Protein AF-A0A9D5V0M0-F1 (afdb_monomer_lite)

Foldseek 3Di:
DDPVVVVVVVVVVVVVCVVCLCVQLVVLLVQLVDLVSLVVLLVVLPPPALLVLLLVLLVVVLVVLCQQQNNDQFFDVSNLLSLLLVLLQVLVVQLLVQLLVPACCDDAPDRQDHNDDNVVSVVLVVLLVVLLVVLLVVLVVLVVDPLVVVVVVVCVVPVDDDDPVVSVVVSVVVVCVVSCCSLVVSQVVSQCVCCVPPPDGHPPSSLNSLSSNLNSRDPSPSNCVSNVVSVCVLVVVLVVCVVVVRDDLVSLSCCLSSPVLSSLLSVLLSNLSSVLSNLSVVLSVVSVVCVVVPPNVVNVVVLVVSLVVSVVSLVVSLLVSLLVSLVSQVVSQVVQVVVVHHRSHPSLVLLVCCLVCVSHNVVSSLVSSCSSCVSSLSSVLSSLLSCLLCVCVVVPLSVLLSVLSVVLSPDDDDPVSSVSSSSVSSSVSVSVVVSVVVSVVVVVVCVVCSSVVVSVSSVVSVVVVVVVVVVVVVVPDD

Sequence (478 aa):
MTIEQWVGVVSALIAFMAMWIPFFVNPVKEQMKGEADRKKYLAILSQPHLGDVYVAALSWCLRQSDRIFGSELFLSFKSFDRCLAFSFIYSFIFFYMGWLFGGSGQVGNVTLLNDVEPWKKLIFTVVLVGYAGFVWFVFKKLKDIDFAVFWEKIHNRTGWHFSKRIKELIETVVVVVVVGVVVGVGVVGVVVGVVVGVGGVVVGVGVVVGVGVGVVGVGVGGVVVGVGVGGVGVVGGVSVSVSRGHYTEYDLTILLFFFILPLTNALLDWLSWGCSRWLGRKIKGLYDAANRLQYHLLVFVKFIGHALGDLMIAVILLLSMAVVLVFTIECFNILANLQERPSILELKDTLGALKTAPFGEHVWVTLMLATTLVPTLIHFMMILFAIVIHFPDIFGFRGVAYDQLKEFHDASVNDQASQLLTWPAAYLSGVGLLSVICLIGVGWAIWWTAPTFIGHAFGVVWDAANWTMSWGQSFYRP

Structure (mmCIF, N/CA/C/O backbone):
data_AF-A0A9D5V0M0-F1
#
_entry.id   AF-A0A9D5V0M0-F1
#
loop_
_atom_site.group_PDB
_atom_site.id
_atom_site.type_symbol
_atom_site.label_atom_id
_atom_site.label_alt_id
_atom_site.label_comp_id
_atom_site.label_asym_id
_atom_site.label_entity_id
_atom_site.label_seq_id
_atom_site.pdbx_PDB_ins_code
_atom_site.Cartn_x
_atom_site.Cartn_y
_atom_site.Cartn_z
_atom_site.occupancy
_atom_site.B_iso_or_equiv
_atom_site.auth_seq_id
_atom_site.auth_comp_id
_atom_site.auth_asym_id
_atom_site.auth_atom_id
_atom_site.pdbx_PDB_model_num
ATOM 1 N N . MET A 1 1 ? -2.414 29.121 -7.060 1.00 55.44 1 MET A N 1
ATOM 2 C CA . MET A 1 1 ? -3.871 29.212 -6.836 1.00 55.44 1 MET A CA 1
ATOM 3 C C . MET A 1 1 ? -4.147 30.572 -6.196 1.00 55.44 1 MET A C 1
ATOM 5 O O . MET A 1 1 ? -3.416 30.917 -5.274 1.00 55.44 1 MET A O 1
ATOM 9 N N . THR A 1 2 ? -5.076 31.378 -6.718 1.00 81.44 2 THR A N 1
ATOM 10 C CA . THR A 1 2 ? -5.403 32.717 -6.176 1.00 81.44 2 THR A CA 1
ATOM 11 C C . THR A 1 2 ? -6.288 32.612 -4.923 1.00 81.44 2 THR A C 1
ATOM 13 O O . THR A 1 2 ? -6.838 31.548 -4.637 1.00 81.44 2 THR A O 1
ATOM 16 N N . ILE A 1 3 ? -6.437 33.700 -4.155 1.00 65.69 3 ILE A N 1
ATOM 17 C CA . ILE A 1 3 ? -7.323 33.738 -2.972 1.00 65.69 3 ILE A CA 1
ATOM 18 C C . ILE A 1 3 ? -8.781 33.448 -3.361 1.00 65.69 3 ILE A C 1
ATOM 20 O O . ILE A 1 3 ? -9.464 32.710 -2.657 1.00 65.69 3 ILE A O 1
ATOM 24 N N . GLU A 1 4 ? -9.255 33.954 -4.503 1.00 65.31 4 GLU A N 1
ATOM 25 C CA . GLU A 1 4 ? -10.627 33.698 -4.965 1.00 65.31 4 GLU A CA 1
ATOM 26 C C . GLU A 1 4 ? -10.847 32.217 -5.302 1.00 65.31 4 GLU A C 1
ATOM 28 O O . GLU A 1 4 ? -11.897 31.659 -4.988 1.00 65.31 4 GLU A O 1
ATOM 33 N N . GLN A 1 5 ? -9.835 31.554 -5.874 1.00 60.31 5 GLN A N 1
ATOM 34 C CA . GLN A 1 5 ? -9.869 30.110 -6.121 1.00 60.31 5 GLN A CA 1
ATOM 35 C C . GLN A 1 5 ? -9.948 29.320 -4.805 1.00 60.31 5 GLN A C 1
ATOM 37 O O . GLN A 1 5 ? -10.694 28.347 -4.727 1.00 60.31 5 GLN A O 1
ATOM 42 N N . TRP A 1 6 ? -9.252 29.762 -3.753 1.00 65.38 6 TRP A N 1
ATOM 43 C CA . TRP A 1 6 ? -9.365 29.165 -2.419 1.00 65.38 6 TRP A CA 1
ATOM 44 C C . TRP A 1 6 ? -10.755 29.334 -1.811 1.00 65.38 6 TRP A C 1
ATOM 46 O O . TRP A 1 6 ? -11.322 28.355 -1.327 1.00 65.38 6 TRP A O 1
ATOM 56 N N . VAL A 1 7 ? -11.326 30.541 -1.865 1.00 70.00 7 VAL A N 1
ATOM 57 C CA . VAL A 1 7 ? -12.692 30.794 -1.377 1.00 70.00 7 VAL A CA 1
ATOM 58 C C . VAL A 1 7 ? -13.693 29.917 -2.130 1.00 70.00 7 VAL A C 1
ATOM 60 O O . VAL A 1 7 ? -14.504 29.248 -1.497 1.00 70.00 7 VAL A O 1
ATOM 63 N N . GLY A 1 8 ? -13.580 29.825 -3.459 1.00 66.94 8 GLY A N 1
ATOM 64 C CA . GLY A 1 8 ? -14.424 28.953 -4.278 1.00 66.94 8 GLY A CA 1
ATOM 65 C C . GLY A 1 8 ? -14.329 27.473 -3.890 1.00 66.94 8 GLY A C 1
ATOM 66 O O . GLY A 1 8 ? -15.358 26.819 -3.722 1.00 66.94 8 GLY A O 1
ATOM 67 N N . VAL A 1 9 ? -13.115 26.947 -3.682 1.00 62.28 9 VAL A N 1
ATOM 68 C CA . VAL A 1 9 ? -12.896 25.551 -3.255 1.00 62.28 9 VAL A CA 1
ATOM 69 C C . VAL A 1 9 ? -13.459 25.300 -1.856 1.00 62.28 9 VAL A C 1
ATOM 71 O O . VAL A 1 9 ? -14.145 24.302 -1.648 1.00 62.28 9 VAL A O 1
ATOM 74 N N . VAL A 1 10 ? -13.224 26.202 -0.900 1.00 65.81 10 VAL A N 1
ATOM 75 C CA . VAL A 1 10 ? -13.734 26.064 0.473 1.00 65.81 10 VAL A CA 1
ATOM 76 C C . VAL A 1 10 ? -15.262 26.134 0.500 1.00 65.81 10 VAL A C 1
ATOM 78 O O . VAL A 1 10 ? -15.894 25.285 1.125 1.00 65.81 10 VAL A O 1
ATOM 81 N N . SER A 1 11 ? -15.878 27.080 -0.213 1.00 66.69 11 SER A N 1
ATOM 82 C CA . SER A 1 11 ? -17.338 27.176 -0.320 1.00 66.69 11 SER A CA 1
ATOM 83 C C . SER A 1 11 ? -17.949 25.942 -0.986 1.00 66.69 11 SER A C 1
ATOM 85 O O . SER A 1 11 ? -18.953 25.425 -0.496 1.00 66.69 11 SER A O 1
ATOM 87 N N . ALA A 1 12 ? -17.328 25.422 -2.051 1.00 68.56 12 ALA A N 1
ATOM 88 C CA . ALA A 1 12 ? -17.760 24.185 -2.697 1.00 68.56 12 ALA A CA 1
ATOM 89 C C . ALA A 1 12 ? -17.632 22.973 -1.761 1.00 68.56 12 ALA A C 1
ATOM 91 O O . ALA A 1 12 ? -18.544 22.154 -1.703 1.00 68.56 12 ALA A O 1
ATOM 92 N N . LEU A 1 13 ? -16.551 22.883 -0.979 1.00 68.06 13 LEU A N 1
ATOM 93 C CA . LEU A 1 13 ? -16.366 21.837 0.028 1.00 68.06 13 LEU A CA 1
ATOM 94 C C . LEU A 1 13 ? -17.402 21.931 1.151 1.00 68.06 13 LEU A C 1
ATOM 96 O O . LEU A 1 13 ? -17.942 20.905 1.543 1.00 68.06 13 LEU A O 1
ATOM 100 N N . ILE A 1 14 ? -17.722 23.129 1.647 1.00 72.62 14 ILE A N 1
ATOM 101 C CA . ILE A 1 14 ? -18.768 23.324 2.665 1.00 72.62 14 ILE A CA 1
ATOM 102 C C . ILE A 1 14 ? -20.138 22.920 2.111 1.00 72.62 14 ILE A C 1
ATOM 104 O O . ILE A 1 14 ? -20.865 22.182 2.772 1.00 72.62 14 ILE A O 1
ATOM 108 N N . ALA A 1 15 ? -20.482 23.355 0.895 1.00 73.38 15 ALA A N 1
ATOM 109 C CA . ALA A 1 15 ? -21.742 22.993 0.247 1.00 73.38 15 ALA A CA 1
ATOM 110 C C . ALA A 1 15 ? -21.837 21.480 -0.014 1.00 73.38 15 ALA A C 1
ATOM 112 O O . ALA A 1 15 ? -22.871 20.865 0.254 1.00 73.38 15 ALA A O 1
ATOM 113 N N . PHE A 1 16 ? -20.741 20.867 -0.470 1.00 72.62 16 PHE A N 1
ATOM 114 C CA . PHE A 1 16 ? -20.629 19.422 -0.633 1.00 72.62 16 PHE A CA 1
ATOM 115 C C . PHE A 1 16 ? -20.797 18.711 0.713 1.00 72.62 16 PHE A C 1
ATOM 117 O O . PHE A 1 16 ? -21.642 17.835 0.840 1.00 72.62 16 PHE A O 1
ATOM 124 N N . MET A 1 17 ? -20.086 19.130 1.761 1.00 69.81 17 MET A N 1
ATOM 125 C CA . MET A 1 17 ? -20.242 18.554 3.096 1.00 69.81 17 MET A CA 1
ATOM 126 C C . MET A 1 17 ? -21.686 18.666 3.595 1.00 69.81 17 MET A C 1
ATOM 128 O O . MET A 1 17 ? -22.249 17.659 4.011 1.00 69.81 17 MET A O 1
ATOM 132 N N . ALA A 1 18 ? -22.315 19.839 3.486 1.00 75.00 18 ALA A N 1
ATOM 133 C CA . ALA A 1 18 ? -23.693 20.065 3.920 1.00 75.00 18 ALA A CA 1
ATOM 134 C C . ALA A 1 18 ? -24.699 19.141 3.213 1.00 75.00 18 ALA A C 1
ATOM 136 O O . ALA A 1 18 ? -25.590 18.589 3.857 1.00 75.00 18 ALA A O 1
ATOM 137 N N . MET A 1 19 ? -24.521 18.918 1.908 1.00 76.25 19 MET A N 1
ATOM 138 C CA . MET A 1 19 ? -25.358 18.010 1.119 1.00 76.25 19 MET A CA 1
ATOM 139 C C . MET A 1 19 ? -25.190 16.542 1.534 1.00 76.25 19 MET A C 1
ATOM 141 O O . MET A 1 19 ? -26.144 15.768 1.474 1.00 76.25 19 MET A O 1
ATOM 145 N N . TRP A 1 20 ? -23.995 16.155 1.980 1.00 73.44 20 TRP A N 1
ATOM 146 C CA . TRP A 1 20 ? -23.677 14.777 2.352 1.00 73.44 20 TRP A CA 1
ATOM 147 C C . TRP A 1 20 ? -23.918 14.456 3.833 1.00 73.44 20 TRP A C 1
ATOM 149 O O . TRP A 1 20 ? -23.954 13.278 4.188 1.00 73.44 20 TRP A O 1
ATOM 159 N N . ILE A 1 21 ? -24.145 15.455 4.697 1.00 77.56 21 ILE A N 1
ATOM 160 C CA . ILE A 1 21 ? -24.458 15.241 6.123 1.00 77.56 21 ILE A CA 1
ATOM 161 C C . ILE A 1 21 ? -25.580 14.202 6.311 1.00 77.56 21 ILE A C 1
ATOM 163 O O . ILE A 1 21 ? -25.347 13.235 7.037 1.00 77.56 21 ILE A O 1
ATOM 167 N N . PRO A 1 22 ? -26.751 14.289 5.643 1.00 82.00 22 PRO A N 1
ATOM 168 C CA . PRO A 1 22 ? -27.802 13.282 5.803 1.00 82.00 22 PRO A CA 1
ATOM 169 C C . PRO A 1 22 ? -27.353 11.868 5.409 1.00 82.00 22 PRO A C 1
ATOM 171 O O . PRO A 1 22 ? -27.772 10.894 6.033 1.00 82.00 22 PRO A O 1
ATOM 174 N N . PHE A 1 23 ? -26.474 11.745 4.410 1.00 77.75 23 PHE A N 1
ATOM 175 C CA . PHE A 1 23 ? -25.975 10.459 3.920 1.00 77.75 23 PHE A CA 1
ATOM 176 C C . PHE A 1 23 ? -25.074 9.751 4.940 1.00 77.75 23 PHE A C 1
ATOM 178 O O . PHE A 1 23 ? -25.110 8.528 5.034 1.00 77.75 23 PHE A O 1
ATOM 185 N N . PHE A 1 24 ? -24.306 10.500 5.737 1.00 77.19 24 PHE A N 1
ATOM 186 C CA . PHE A 1 24 ? -23.472 9.930 6.802 1.00 77.19 24 PHE A CA 1
ATOM 187 C C . PHE A 1 24 ? -24.226 9.776 8.128 1.00 77.19 24 PHE A C 1
ATOM 189 O O . PHE A 1 24 ? -24.077 8.762 8.809 1.00 77.19 24 PHE A O 1
ATOM 196 N N . VAL A 1 25 ? -25.079 10.745 8.471 1.00 83.69 25 VAL A N 1
ATOM 197 C CA . VAL A 1 25 ? -25.798 10.779 9.753 1.00 83.69 25 VAL A CA 1
ATOM 198 C C . VAL A 1 25 ? -26.903 9.730 9.820 1.00 83.69 25 VAL A C 1
ATOM 200 O O . VAL A 1 25 ? -27.032 9.055 10.841 1.00 83.69 25 VAL A O 1
ATOM 203 N N . ASN A 1 26 ? -27.682 9.544 8.750 1.00 86.94 26 ASN A N 1
ATOM 204 C CA . ASN A 1 26 ? -28.830 8.634 8.779 1.00 86.94 26 ASN A CA 1
ATOM 205 C C . ASN A 1 26 ? -28.440 7.158 9.012 1.00 86.94 26 ASN A C 1
ATOM 207 O O . ASN A 1 26 ? -29.079 6.527 9.852 1.00 86.94 26 ASN A O 1
ATOM 211 N N . PRO A 1 27 ? -27.392 6.591 8.375 1.00 87.00 27 PRO A N 1
ATOM 212 C CA . PRO A 1 27 ? -26.963 5.219 8.656 1.00 87.00 27 PRO A CA 1
ATOM 213 C C . PRO A 1 27 ? -26.484 5.008 10.094 1.00 87.00 27 PRO A C 1
ATOM 215 O O . PRO A 1 27 ? -26.827 4.002 10.711 1.00 87.00 27 PRO A O 1
ATOM 218 N N . VAL A 1 28 ? -25.719 5.956 10.649 1.00 83.44 28 VAL A N 1
ATOM 219 C CA . VAL A 1 28 ? -25.248 5.887 12.044 1.00 83.44 28 VAL A CA 1
ATOM 220 C C . VAL A 1 28 ? -26.432 5.977 13.007 1.00 83.44 28 VAL A C 1
ATOM 222 O O . VAL A 1 28 ? -26.524 5.198 13.955 1.00 83.44 28 VAL A O 1
ATOM 225 N N . LYS A 1 29 ? -27.380 6.877 12.722 1.00 88.88 29 LYS A N 1
ATOM 226 C CA . LYS A 1 29 ? -28.639 7.003 13.460 1.00 88.88 29 LYS A CA 1
ATOM 227 C C . LYS A 1 29 ? -29.449 5.704 13.428 1.00 88.88 29 LYS A C 1
ATOM 229 O O . LYS A 1 29 ? -29.971 5.298 14.462 1.00 88.88 29 LYS A O 1
ATOM 234 N N . GLU A 1 30 ? -29.526 5.034 12.278 1.00 88.38 30 GLU A N 1
ATOM 235 C CA . GLU A 1 30 ? -30.229 3.754 12.142 1.00 88.38 30 GLU A CA 1
ATOM 236 C C . GLU A 1 30 ? -29.541 2.635 12.936 1.00 88.38 30 GLU A C 1
ATOM 238 O O . GLU A 1 30 ? -30.209 1.905 13.664 1.00 88.38 30 GLU A O 1
ATOM 243 N N . GLN A 1 31 ? -28.205 2.549 12.884 1.00 88.12 31 GLN A N 1
ATOM 244 C CA . GLN A 1 31 ? -27.426 1.589 13.680 1.00 88.12 31 GLN A CA 1
ATOM 245 C C . GLN A 1 31 ? -27.656 1.785 15.186 1.00 88.12 31 GLN A C 1
ATOM 247 O O . GLN A 1 31 ? -27.867 0.822 15.917 1.00 88.12 31 GLN A O 1
ATOM 252 N N . MET A 1 32 ? -27.716 3.033 15.661 1.00 89.00 32 MET A N 1
ATOM 253 C CA . MET A 1 32 ? -27.979 3.350 17.072 1.00 89.00 32 MET A CA 1
ATOM 254 C C . MET A 1 32 ? -29.382 2.962 17.564 1.00 89.00 32 MET A C 1
ATOM 256 O O . MET A 1 32 ? -29.632 2.961 18.772 1.00 89.00 32 MET A O 1
ATOM 260 N N . LYS A 1 33 ? -30.317 2.585 16.685 1.00 89.19 33 LYS A N 1
ATOM 261 C CA . LYS A 1 33 ? -31.588 1.997 17.135 1.00 89.19 33 LYS A CA 1
ATOM 262 C C . LYS A 1 33 ? -31.399 0.594 17.724 1.00 89.19 33 LYS A C 1
ATOM 264 O O . LYS A 1 33 ? -32.216 0.174 18.545 1.00 89.19 33 LYS A O 1
ATOM 269 N N . GLY A 1 34 ? -30.308 -0.102 17.396 1.00 91.19 34 GLY A N 1
ATOM 270 C CA . GLY A 1 34 ? -29.928 -1.372 18.015 1.00 91.19 34 GLY A CA 1
ATOM 271 C C . GLY A 1 34 ? -29.330 -1.183 19.413 1.00 91.19 34 GLY A C 1
ATOM 272 O O . GLY A 1 34 ? -28.428 -0.372 19.612 1.00 91.19 34 GLY A O 1
ATOM 273 N N . GLU A 1 35 ? -29.798 -1.945 20.406 1.00 91.31 35 GLU A N 1
ATOM 274 C CA . GLU A 1 35 ? -29.312 -1.831 21.793 1.00 91.31 35 GLU A CA 1
ATOM 275 C C . GLU A 1 35 ? -27.808 -2.126 21.924 1.00 91.31 35 GLU A C 1
ATOM 277 O O . GLU A 1 35 ? -27.085 -1.412 22.625 1.00 91.31 35 GLU A O 1
ATOM 282 N N . ALA A 1 36 ? -27.325 -3.153 21.219 1.00 92.06 36 ALA A N 1
ATOM 283 C CA . ALA A 1 36 ? -25.914 -3.528 21.215 1.00 92.06 36 ALA A CA 1
ATOM 284 C C . ALA A 1 36 ? -25.022 -2.396 20.676 1.00 92.06 36 ALA A C 1
ATOM 286 O O . ALA A 1 36 ? -23.985 -2.082 21.266 1.00 92.06 36 ALA A O 1
ATOM 287 N N . ASP A 1 37 ? -25.455 -1.740 19.598 1.00 89.44 37 ASP A N 1
ATOM 288 C CA . ASP A 1 37 ? -24.738 -0.613 19.009 1.00 89.44 37 ASP A CA 1
ATOM 289 C C . ASP A 1 37 ? -24.774 0.615 19.921 1.00 89.44 37 ASP A C 1
ATOM 291 O O . ASP A 1 37 ? -23.742 1.261 20.095 1.00 89.44 37 ASP A O 1
ATOM 295 N N . ARG A 1 38 ? -25.893 0.899 20.607 1.00 91.31 38 ARG A N 1
ATOM 296 C CA . ARG A 1 38 ? -25.930 1.967 21.628 1.00 91.31 38 ARG A CA 1
ATOM 297 C C . ARG A 1 38 ? -24.904 1.754 22.718 1.00 91.31 38 ARG A C 1
ATOM 299 O O . ARG A 1 38 ? -24.138 2.667 23.005 1.00 91.31 38 ARG A O 1
ATOM 306 N N . LYS A 1 39 ? -24.860 0.555 23.304 1.00 91.50 39 LYS A N 1
ATOM 307 C CA . LYS A 1 39 ? -23.885 0.217 24.352 1.00 91.50 39 LYS A CA 1
ATOM 308 C C . LYS A 1 39 ? -22.455 0.426 23.856 1.00 91.50 39 LYS A C 1
ATOM 310 O O . LYS A 1 39 ? -21.631 0.994 24.568 1.00 91.50 39 LYS A O 1
ATOM 315 N N . LYS A 1 40 ? -22.178 0.039 22.610 1.00 88.31 40 LYS A N 1
ATOM 316 C CA . LYS A 1 40 ? -20.886 0.268 21.957 1.00 88.31 40 LYS A CA 1
ATOM 317 C C . LYS A 1 40 ? -20.572 1.760 21.787 1.00 88.31 40 LYS A C 1
ATOM 319 O O . LYS A 1 40 ? -19.467 2.174 22.123 1.00 88.31 40 LYS A O 1
ATOM 324 N N . TYR A 1 41 ? -21.503 2.570 21.283 1.00 86.56 41 TYR A N 1
ATOM 325 C CA . TYR A 1 41 ? -21.283 4.007 21.084 1.00 86.56 41 TYR A CA 1
ATOM 326 C C . TYR A 1 41 ? -21.194 4.782 22.399 1.00 86.56 41 TYR A C 1
ATOM 328 O O . TYR A 1 41 ? -20.336 5.650 22.515 1.00 86.56 41 TYR A O 1
ATOM 336 N N . LEU A 1 42 ? -21.992 4.429 23.409 1.00 88.94 42 LEU A N 1
ATOM 337 C CA . LEU A 1 42 ? -21.863 4.968 24.763 1.00 88.94 42 LEU A CA 1
ATOM 338 C C . LEU A 1 42 ? -20.484 4.667 25.342 1.00 88.94 42 LEU A C 1
ATOM 340 O O . LEU A 1 42 ? -19.843 5.575 25.855 1.00 88.94 42 LEU A O 1
ATOM 344 N N . ALA A 1 43 ? -19.989 3.437 25.178 1.00 86.69 43 ALA A N 1
ATOM 345 C CA . ALA A 1 43 ? -18.646 3.070 25.615 1.00 86.69 43 ALA A CA 1
ATOM 346 C C . ALA A 1 43 ? -17.539 3.846 24.882 1.00 86.69 43 ALA A C 1
ATOM 348 O O . ALA A 1 43 ? -16.482 4.067 25.459 1.00 86.69 43 ALA A O 1
ATOM 349 N N . ILE A 1 44 ? -17.753 4.257 23.626 1.00 81.94 44 ILE A N 1
ATOM 350 C CA . ILE A 1 44 ? -16.826 5.134 22.889 1.00 81.94 44 ILE A CA 1
ATOM 351 C C . ILE A 1 44 ? -16.920 6.564 23.431 1.00 81.94 44 ILE A C 1
ATOM 353 O O . ILE A 1 44 ? -15.906 7.175 23.764 1.00 81.94 44 ILE A O 1
ATOM 357 N N . LEU A 1 45 ? -18.134 7.103 23.551 1.00 84.31 45 LEU A N 1
ATOM 358 C CA . LEU A 1 45 ? -18.383 8.468 24.010 1.00 84.31 45 LEU A CA 1
ATOM 359 C C . LEU A 1 45 ? -18.024 8.674 25.489 1.00 84.31 45 LEU A C 1
ATOM 361 O O . LEU A 1 45 ? -17.721 9.799 25.862 1.00 84.31 45 LEU A O 1
ATOM 365 N N . SER A 1 46 ? -17.954 7.616 26.299 1.00 85.44 46 SER A N 1
ATOM 366 C CA . SER A 1 46 ? -17.567 7.687 27.711 1.00 85.44 46 SER A CA 1
ATOM 367 C C . SER A 1 46 ? -16.056 7.657 27.970 1.00 85.44 46 SER A C 1
ATOM 369 O O . SER A 1 46 ? -15.663 7.824 29.117 1.00 85.44 46 SER A O 1
ATOM 371 N N . GLN A 1 47 ? -15.198 7.389 26.971 1.00 77.69 47 GLN A N 1
ATOM 372 C CA . GLN A 1 47 ? -13.737 7.291 27.171 1.00 77.69 47 GLN A CA 1
ATOM 373 C C . GLN A 1 47 ?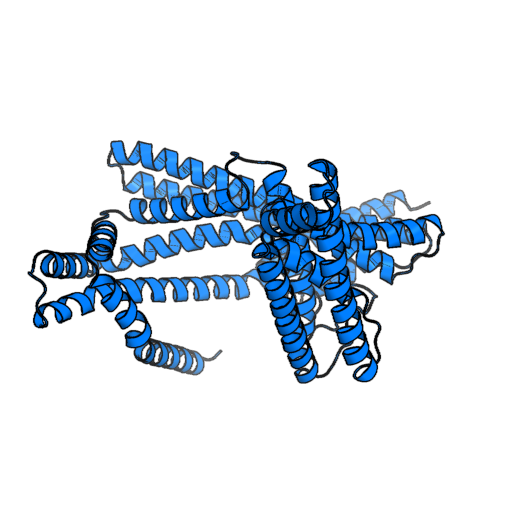 -13.094 8.652 27.496 1.00 77.69 47 GLN A C 1
ATOM 375 O O . GLN A 1 47 ? -12.902 9.466 26.595 1.00 77.69 47 GLN A O 1
ATOM 380 N N . PRO A 1 48 ? -12.697 8.928 28.740 1.00 66.50 48 PRO A N 1
ATOM 381 C CA . PRO A 1 48 ? -12.445 10.297 29.184 1.00 66.50 48 PRO A CA 1
ATOM 382 C C . PRO A 1 48 ? -11.204 10.956 28.560 1.00 66.50 48 PRO A C 1
ATOM 384 O O . PRO A 1 48 ? -11.088 12.181 28.604 1.00 66.50 48 PRO A O 1
ATOM 387 N N . HIS A 1 49 ? -10.281 10.190 27.961 1.00 80.31 49 HIS A N 1
ATOM 388 C CA . HIS A 1 49 ? -8.982 10.719 27.546 1.00 80.31 49 HIS A CA 1
ATOM 389 C C . HIS A 1 49 ? -8.612 10.401 26.093 1.00 80.31 49 HIS A C 1
ATOM 391 O O . HIS A 1 49 ? -8.831 9.299 25.593 1.00 80.31 49 HIS A O 1
ATOM 397 N N . LEU A 1 50 ? -7.930 11.351 25.442 1.00 79.81 50 LEU A N 1
ATOM 398 C CA . LEU A 1 50 ? -7.322 11.190 24.111 1.00 79.81 50 LEU A CA 1
ATOM 399 C C . LEU A 1 50 ? -6.465 9.919 24.001 1.00 79.81 50 LEU A C 1
ATOM 401 O O . LEU A 1 50 ? -6.433 9.270 22.956 1.00 79.81 50 LEU A O 1
ATOM 405 N N . GLY A 1 51 ? -5.786 9.547 25.090 1.00 82.25 51 GLY A N 1
ATOM 406 C CA . GLY A 1 51 ? -4.971 8.338 25.141 1.00 82.25 51 GLY A CA 1
ATOM 407 C C . GLY A 1 51 ? -5.767 7.046 24.981 1.00 82.25 51 GLY A C 1
ATOM 408 O O . GLY A 1 51 ? -5.282 6.143 24.304 1.00 82.25 51 GLY A O 1
ATOM 409 N N . ASP A 1 52 ? -6.994 6.977 25.502 1.00 83.44 52 ASP A N 1
ATOM 410 C CA . ASP A 1 52 ? -7.847 5.792 25.366 1.00 83.44 52 ASP A CA 1
ATOM 411 C C . ASP A 1 52 ? -8.252 5.596 23.904 1.00 83.44 52 ASP A C 1
ATOM 413 O O . ASP A 1 52 ? -8.119 4.500 23.355 1.00 83.44 52 ASP A O 1
ATOM 417 N N . VAL A 1 53 ? -8.647 6.689 23.243 1.00 80.81 53 VAL A N 1
ATOM 418 C CA . VAL A 1 53 ? -9.019 6.704 21.822 1.00 80.81 53 VAL A CA 1
ATOM 419 C C . VAL A 1 53 ? -7.832 6.298 20.950 1.00 80.81 53 VAL A C 1
ATOM 421 O O . VAL A 1 53 ? -7.956 5.420 20.091 1.00 80.81 53 VAL A O 1
ATOM 424 N N . TYR A 1 54 ? -6.661 6.893 21.197 1.00 84.81 54 TYR A N 1
ATOM 425 C CA . TYR A 1 54 ? -5.435 6.559 20.479 1.00 84.81 54 TYR A CA 1
ATOM 426 C C . TYR A 1 54 ? -5.053 5.084 20.665 1.00 84.81 54 TYR A C 1
ATOM 428 O O . TYR A 1 54 ? -4.791 4.386 19.688 1.00 84.81 54 TYR A O 1
ATOM 436 N N . VAL A 1 55 ? -5.067 4.571 21.897 1.00 87.88 55 VAL A N 1
ATOM 437 C CA . VAL A 1 55 ? -4.689 3.180 22.203 1.00 87.88 55 VAL A CA 1
ATOM 438 C C . VAL A 1 55 ? -5.707 2.185 21.657 1.00 87.88 55 VAL A C 1
ATOM 440 O O . VAL A 1 55 ? -5.323 1.089 21.229 1.00 87.88 55 VAL A O 1
ATOM 443 N N . ALA A 1 56 ? -6.990 2.548 21.613 1.00 85.56 56 ALA A N 1
ATOM 444 C CA . ALA A 1 56 ? -8.025 1.757 20.963 1.00 85.56 56 ALA A CA 1
ATOM 445 C C . ALA A 1 56 ? -7.785 1.659 19.447 1.00 85.56 56 ALA A C 1
ATOM 447 O O . ALA A 1 56 ? -7.803 0.546 18.904 1.00 85.56 56 ALA A O 1
ATOM 448 N N . ALA A 1 57 ? -7.493 2.785 18.785 1.00 83.62 57 ALA A N 1
ATOM 449 C CA . ALA A 1 57 ? -7.149 2.832 17.363 1.00 83.62 57 ALA A CA 1
ATOM 450 C C . ALA A 1 57 ? -5.861 2.045 17.067 1.00 83.62 57 ALA A C 1
ATOM 452 O O . ALA A 1 57 ? -5.858 1.154 16.217 1.00 83.62 57 ALA A O 1
ATOM 453 N N . LEU A 1 58 ? -4.806 2.276 17.852 1.00 88.62 58 LEU A N 1
ATOM 454 C CA . LEU A 1 58 ? -3.534 1.563 17.760 1.00 88.62 58 LEU A CA 1
ATOM 455 C C . LEU A 1 58 ? -3.718 0.057 17.949 1.00 88.62 58 LEU A C 1
ATOM 457 O O . LEU A 1 58 ? -3.213 -0.740 17.164 1.00 88.62 58 LEU A O 1
ATOM 461 N N . SER A 1 59 ? -4.498 -0.356 18.949 1.00 90.56 59 SER A N 1
ATOM 462 C CA . SER A 1 59 ? -4.814 -1.767 19.179 1.00 90.56 59 SER A CA 1
ATOM 463 C C . SER A 1 59 ? -5.588 -2.380 18.015 1.00 90.56 59 SER A C 1
ATOM 465 O O . SER A 1 59 ? -5.384 -3.552 17.701 1.00 90.56 59 SER A O 1
ATOM 467 N N . TRP A 1 60 ? -6.487 -1.627 17.379 1.00 87.06 60 TRP A N 1
ATOM 468 C CA . TRP A 1 60 ? -7.184 -2.088 16.182 1.00 87.06 60 TRP A CA 1
ATOM 469 C C . TRP A 1 60 ? -6.220 -2.263 15.005 1.00 87.06 60 TRP A C 1
ATOM 471 O O . TRP A 1 60 ? -6.215 -3.342 14.410 1.00 87.06 60 TRP A O 1
ATOM 481 N N . CYS A 1 61 ? -5.353 -1.283 14.736 1.00 86.50 61 CYS A N 1
ATOM 482 C CA . CYS A 1 61 ? -4.335 -1.365 13.687 1.00 86.50 61 CYS A CA 1
ATOM 483 C C . CYS A 1 61 ? -3.366 -2.527 13.916 1.00 86.50 61 CYS A C 1
ATOM 485 O O . CYS A 1 61 ? -3.136 -3.314 13.000 1.00 86.50 61 CYS A O 1
ATOM 487 N N . LEU A 1 62 ? -2.869 -2.706 15.144 1.00 90.94 62 LEU A N 1
ATOM 488 C CA . LEU A 1 62 ? -2.013 -3.838 15.504 1.00 90.94 62 LEU A CA 1
ATOM 489 C C . LEU A 1 62 ? -2.723 -5.175 15.263 1.00 90.94 62 LEU A C 1
ATOM 491 O O . LEU A 1 62 ? -2.129 -6.068 14.674 1.00 90.94 62 LEU A O 1
ATOM 495 N N . ARG A 1 63 ? -4.012 -5.306 15.614 1.00 92.12 63 ARG A N 1
ATOM 496 C CA . ARG A 1 63 ? -4.784 -6.528 15.320 1.00 92.12 63 ARG A CA 1
ATOM 497 C C . ARG A 1 63 ? -4.948 -6.782 13.822 1.00 92.12 63 ARG A C 1
ATOM 499 O O . ARG A 1 63 ? -4.865 -7.935 13.407 1.00 92.12 63 ARG A O 1
ATOM 506 N N . GLN A 1 64 ? -5.211 -5.755 13.009 1.00 88.44 64 GLN A N 1
ATOM 507 C CA . GLN A 1 64 ? -5.299 -5.941 11.553 1.00 88.44 64 GLN A CA 1
ATOM 508 C C . GLN A 1 64 ? -3.935 -6.302 10.962 1.00 88.44 64 GLN A C 1
ATOM 510 O O . GLN A 1 64 ? -3.838 -7.231 10.165 1.00 88.44 64 GLN A O 1
ATOM 515 N N . SER A 1 65 ? -2.876 -5.633 11.417 1.00 88.50 65 SER A N 1
ATOM 516 C CA . SER A 1 65 ? -1.502 -5.943 11.034 1.00 88.50 65 SER A CA 1
ATOM 517 C C . SER A 1 65 ? -1.140 -7.387 11.398 1.00 88.50 65 SER A C 1
ATOM 519 O O . SER A 1 65 ? -0.662 -8.129 10.548 1.00 88.50 65 SER A O 1
ATOM 521 N N . ASP A 1 66 ? -1.486 -7.851 12.599 1.00 92.81 66 ASP A N 1
ATOM 522 C CA . ASP A 1 66 ? -1.249 -9.231 13.037 1.00 92.81 66 ASP A CA 1
ATOM 523 C C . ASP A 1 66 ? -2.040 -10.262 12.217 1.00 92.81 66 ASP A C 1
ATOM 525 O O . ASP A 1 66 ? -1.559 -11.372 11.986 1.00 92.81 66 ASP A O 1
ATOM 529 N N . ARG A 1 67 ? -3.239 -9.913 11.730 1.00 89.56 67 ARG A N 1
ATOM 530 C CA . ARG A 1 67 ? -4.009 -10.775 10.815 1.00 89.56 67 ARG A CA 1
ATOM 531 C C . ARG A 1 67 ? -3.328 -10.918 9.456 1.00 89.56 67 ARG A C 1
ATOM 533 O O . ARG A 1 67 ? -3.339 -12.009 8.888 1.00 89.56 67 ARG A O 1
ATOM 540 N N . ILE A 1 68 ? -2.746 -9.835 8.945 1.00 85.50 68 ILE A N 1
ATOM 541 C CA . ILE A 1 68 ? -2.085 -9.807 7.636 1.00 85.50 68 ILE A CA 1
ATOM 542 C C . ILE A 1 68 ? -0.707 -10.476 7.726 1.00 85.50 68 ILE A C 1
ATOM 544 O O . ILE A 1 68 ? -0.445 -11.458 7.027 1.00 85.50 68 ILE A O 1
ATOM 548 N N . PHE A 1 69 ? 0.139 -9.977 8.627 1.00 88.06 69 PHE A N 1
ATOM 549 C CA . PHE A 1 69 ? 1.565 -10.289 8.745 1.00 88.06 69 PHE A CA 1
ATOM 550 C C . PHE A 1 69 ? 1.881 -11.413 9.751 1.00 88.06 69 PHE A C 1
ATOM 552 O O . PHE A 1 69 ? 2.983 -11.953 9.747 1.00 88.06 69 PHE A O 1
ATOM 559 N N . GLY A 1 70 ? 0.922 -11.824 10.586 1.00 91.38 70 GLY A N 1
ATOM 560 C CA . GLY A 1 70 ? 1.132 -12.778 11.684 1.00 91.38 70 GLY A CA 1
ATOM 561 C C . GLY A 1 70 ? 1.479 -12.088 13.008 1.00 91.38 70 GLY A C 1
ATOM 562 O O . GLY A 1 70 ? 1.961 -10.964 13.021 1.00 91.38 70 GLY A O 1
ATOM 563 N N . SER A 1 71 ? 1.236 -12.749 14.142 1.00 89.69 71 SER A N 1
ATOM 564 C CA . SER A 1 71 ? 1.348 -12.156 15.489 1.00 89.69 71 SER A CA 1
ATOM 565 C C . SER A 1 71 ? 2.773 -12.044 16.046 1.00 89.69 71 SER A C 1
ATOM 567 O O . SER A 1 71 ? 2.951 -11.422 17.099 1.00 89.69 71 SER A O 1
ATOM 569 N N . GLU A 1 72 ? 3.759 -12.647 15.376 1.00 81.94 72 GLU A N 1
ATOM 570 C CA . GLU A 1 72 ? 5.168 -12.630 15.785 1.00 81.94 72 GLU A CA 1
ATOM 571 C C . GLU A 1 72 ? 5.714 -11.199 15.897 1.00 81.94 72 GLU A C 1
ATOM 573 O O . GLU A 1 72 ? 5.308 -10.295 15.164 1.00 81.94 72 GLU A O 1
ATOM 578 N N . LEU A 1 73 ? 6.595 -10.998 16.882 1.00 70.62 73 LEU A N 1
ATOM 579 C CA . LEU A 1 73 ? 6.846 -9.701 17.520 1.00 70.62 73 LEU A CA 1
ATOM 580 C C . LEU A 1 73 ? 7.643 -8.690 16.689 1.00 70.62 73 LEU A C 1
ATOM 582 O O . LEU A 1 73 ? 7.544 -7.502 16.987 1.00 70.62 73 LEU A O 1
ATOM 586 N N . PHE A 1 74 ? 8.425 -9.117 15.695 1.00 77.19 74 PHE A N 1
ATOM 587 C CA . PHE A 1 74 ? 9.292 -8.182 14.973 1.00 77.19 74 PHE A CA 1
ATOM 588 C C . PHE A 1 74 ? 9.488 -8.553 13.503 1.00 77.19 74 PHE A C 1
ATOM 590 O O . PHE A 1 74 ? 9.010 -7.841 12.626 1.00 77.19 74 PHE A O 1
ATOM 597 N N . LEU A 1 75 ? 10.124 -9.694 13.237 1.00 87.88 75 LEU A N 1
ATOM 598 C CA . LEU A 1 75 ? 10.536 -10.115 11.902 1.00 87.88 75 LEU A CA 1
ATOM 599 C C . LEU A 1 75 ? 10.232 -11.603 11.741 1.00 87.88 75 LEU A C 1
ATOM 601 O O . LEU A 1 75 ? 10.912 -12.439 12.330 1.00 87.88 75 LEU A O 1
ATOM 605 N N . SER A 1 76 ? 9.189 -11.928 10.978 1.00 91.62 76 SER A N 1
ATOM 606 C CA . SER A 1 76 ? 8.858 -13.309 10.621 1.00 91.62 76 SER A CA 1
ATOM 607 C C . SER A 1 76 ? 8.940 -13.499 9.112 1.00 91.62 76 SER A C 1
ATOM 609 O O . SER A 1 76 ? 8.658 -12.577 8.343 1.00 91.62 76 SER A O 1
ATOM 611 N N . PHE A 1 77 ? 9.283 -14.710 8.671 1.00 89.00 77 PHE A N 1
ATOM 612 C CA . PHE A 1 77 ? 9.241 -15.050 7.244 1.00 89.00 77 PHE A CA 1
ATOM 613 C C . PHE A 1 77 ? 7.833 -14.881 6.673 1.00 89.00 77 PHE A C 1
ATOM 615 O O . PHE A 1 77 ? 7.664 -14.356 5.582 1.00 89.00 77 PHE A O 1
ATOM 622 N N . LYS A 1 78 ? 6.803 -15.199 7.463 1.00 87.50 78 LYS A N 1
ATOM 623 C CA . LYS A 1 78 ? 5.411 -14.976 7.070 1.00 87.50 78 LYS A CA 1
ATOM 624 C C . LYS A 1 78 ? 5.113 -13.500 6.792 1.00 87.50 78 LYS A C 1
ATOM 626 O O . LYS A 1 78 ? 4.372 -13.209 5.856 1.00 87.50 78 LYS A O 1
ATOM 631 N N . SER A 1 79 ? 5.632 -12.568 7.598 1.00 90.31 79 SER A N 1
ATOM 632 C CA . SER A 1 79 ? 5.440 -11.141 7.331 1.00 90.31 79 SER A CA 1
ATOM 633 C C . SER A 1 79 ? 6.253 -10.682 6.123 1.00 90.31 79 SER A C 1
ATOM 635 O O . SER A 1 79 ? 5.737 -9.887 5.340 1.00 90.31 79 SER A O 1
ATOM 637 N N . PHE A 1 80 ? 7.456 -11.230 5.925 1.00 91.12 80 PHE A N 1
ATOM 638 C CA . PHE A 1 80 ? 8.266 -10.980 4.731 1.00 91.12 80 PHE A CA 1
ATOM 639 C C . PHE A 1 80 ? 7.544 -11.434 3.457 1.00 91.12 80 PHE A C 1
ATOM 641 O O . PHE A 1 80 ? 7.411 -10.638 2.536 1.00 91.12 80 PHE A O 1
ATOM 648 N N . ASP A 1 81 ? 6.963 -12.637 3.439 1.00 84.19 81 ASP A N 1
ATOM 649 C CA . ASP A 1 81 ? 6.188 -13.155 2.302 1.00 84.19 81 ASP A CA 1
ATOM 650 C C . ASP A 1 81 ? 5.036 -12.217 1.908 1.00 84.19 81 ASP A C 1
ATOM 652 O O . ASP A 1 81 ? 4.712 -12.065 0.729 1.00 84.19 81 ASP A O 1
ATOM 656 N N . ARG A 1 82 ? 4.398 -11.561 2.890 1.00 86.00 82 ARG A N 1
ATOM 657 C CA . ARG A 1 82 ? 3.350 -10.564 2.621 1.00 86.00 82 ARG A CA 1
ATOM 658 C C . ARG A 1 82 ? 3.911 -9.272 2.054 1.00 86.00 82 ARG A C 1
ATOM 660 O O . ARG A 1 82 ? 3.343 -8.764 1.094 1.00 86.00 82 ARG A O 1
ATOM 667 N N . CYS A 1 83 ? 4.989 -8.750 2.636 1.00 89.62 83 CYS A N 1
ATOM 668 C CA . CYS A 1 83 ? 5.676 -7.568 2.116 1.00 89.62 83 CYS A CA 1
ATOM 669 C C . CYS A 1 83 ? 6.149 -7.803 0.679 1.00 89.62 83 CYS A C 1
ATOM 671 O O . CYS A 1 83 ? 5.910 -6.961 -0.177 1.00 89.62 83 CYS A O 1
ATOM 673 N N . LEU A 1 84 ? 6.707 -8.981 0.400 1.00 87.25 84 LEU A N 1
ATOM 674 C CA . LEU A 1 84 ? 7.114 -9.403 -0.933 1.00 87.25 84 LEU A CA 1
ATOM 675 C C . LEU A 1 84 ? 5.931 -9.436 -1.899 1.00 87.25 84 LEU A C 1
ATOM 677 O O . LEU A 1 84 ? 5.980 -8.875 -2.985 1.00 87.25 84 LEU A O 1
ATOM 681 N N . ALA A 1 85 ? 4.816 -10.033 -1.499 1.00 82.75 85 ALA A N 1
ATOM 682 C CA . ALA A 1 85 ? 3.633 -10.054 -2.346 1.00 82.75 85 ALA A CA 1
ATOM 683 C C . ALA A 1 85 ? 3.084 -8.654 -2.646 1.00 82.75 85 ALA A C 1
ATOM 685 O O . ALA A 1 85 ? 2.728 -8.358 -3.787 1.00 82.75 85 ALA A O 1
ATOM 686 N N . PHE A 1 86 ? 3.028 -7.787 -1.632 1.00 86.44 86 PHE A N 1
ATOM 687 C CA . PHE A 1 86 ? 2.634 -6.399 -1.829 1.00 86.44 86 PHE A CA 1
ATOM 688 C C . PHE A 1 86 ? 3.615 -5.665 -2.738 1.00 86.44 86 PHE A C 1
ATOM 690 O O . PHE A 1 86 ? 3.152 -4.900 -3.581 1.00 86.44 86 PHE A O 1
ATOM 697 N N . SER A 1 87 ? 4.917 -5.955 -2.649 1.00 89.75 87 SER A N 1
ATOM 698 C CA . SER A 1 87 ? 5.926 -5.301 -3.475 1.00 89.75 87 SER A CA 1
ATOM 699 C C . SER A 1 87 ? 5.816 -5.582 -4.951 1.00 89.75 87 SER A C 1
ATOM 701 O O . SER A 1 87 ? 5.892 -4.653 -5.760 1.00 89.75 87 SER A O 1
ATOM 703 N N . PHE A 1 88 ? 5.536 -6.829 -5.309 1.00 84.31 88 PHE A N 1
ATOM 704 C CA . PHE A 1 88 ? 5.233 -7.176 -6.688 1.00 84.31 88 PHE A CA 1
ATOM 705 C C . PHE A 1 88 ? 3.955 -6.484 -7.172 1.00 84.31 88 PHE A C 1
ATOM 707 O O . PHE A 1 88 ? 3.923 -5.953 -8.284 1.00 84.31 88 PHE A O 1
ATOM 714 N N . ILE A 1 89 ? 2.909 -6.445 -6.336 1.00 82.06 89 ILE A N 1
ATOM 715 C CA . ILE A 1 89 ? 1.641 -5.809 -6.706 1.00 82.06 89 ILE A CA 1
ATOM 716 C C . ILE A 1 89 ? 1.826 -4.315 -6.945 1.00 82.06 89 ILE A C 1
ATOM 718 O O . ILE A 1 89 ? 1.468 -3.823 -8.016 1.00 82.06 89 ILE A O 1
ATOM 722 N N . TYR A 1 90 ? 2.342 -3.573 -5.961 1.00 86.81 90 TYR A N 1
ATOM 723 C CA . TYR A 1 90 ? 2.374 -2.124 -6.093 1.00 86.81 90 TYR A CA 1
ATOM 724 C C . TYR A 1 90 ? 3.391 -1.678 -7.138 1.00 86.81 90 TYR A C 1
ATOM 726 O O . TYR A 1 90 ? 3.139 -0.678 -7.788 1.00 86.81 90 TYR A O 1
ATOM 734 N N . SER A 1 91 ? 4.487 -2.411 -7.377 1.00 89.50 91 SER A N 1
ATOM 735 C CA . SER A 1 91 ? 5.446 -2.046 -8.433 1.00 89.50 91 SER A CA 1
ATOM 736 C C . SER A 1 91 ? 4.775 -2.041 -9.804 1.00 89.50 91 SER A C 1
ATOM 738 O O . SER A 1 91 ? 4.971 -1.120 -10.597 1.00 89.50 91 SER A O 1
ATOM 740 N N . PHE A 1 92 ? 3.888 -3.010 -10.047 1.00 86.06 92 PHE A N 1
ATOM 741 C CA . PHE A 1 92 ? 3.061 -3.000 -11.243 1.00 86.06 92 PHE A CA 1
ATOM 742 C C . PHE A 1 92 ? 2.023 -1.874 -11.233 1.00 86.06 92 PHE A C 1
ATOM 744 O O . PHE A 1 92 ? 1.891 -1.160 -12.225 1.00 86.06 92 PHE A O 1
ATOM 751 N N . ILE A 1 93 ? 1.297 -1.691 -10.123 1.00 86.44 93 ILE A N 1
ATOM 752 C CA . ILE A 1 93 ? 0.297 -0.618 -10.007 1.00 86.44 93 ILE A CA 1
ATOM 753 C C . ILE A 1 93 ? 0.944 0.748 -10.244 1.00 86.44 93 ILE A C 1
ATOM 755 O O . ILE A 1 93 ? 0.374 1.565 -10.952 1.00 86.44 93 ILE A O 1
ATOM 759 N N . PHE A 1 94 ? 2.131 1.001 -9.701 1.00 91.44 94 PHE A N 1
ATOM 760 C CA . PHE A 1 94 ? 2.830 2.276 -9.820 1.00 91.44 94 PHE A CA 1
ATOM 761 C C . PHE A 1 94 ? 3.372 2.514 -11.220 1.00 91.44 94 PHE A C 1
ATOM 763 O O . PHE A 1 94 ? 3.231 3.622 -11.730 1.00 91.44 94 PHE A O 1
ATOM 770 N N . PHE A 1 95 ? 3.928 1.485 -11.863 1.00 91.00 95 PHE A N 1
ATOM 771 C CA . PHE A 1 95 ? 4.272 1.553 -13.281 1.00 91.00 95 PHE A CA 1
ATOM 772 C C . PHE A 1 95 ? 3.039 1.893 -14.129 1.00 91.00 95 PHE A C 1
ATOM 774 O O . PHE A 1 95 ? 3.053 2.837 -14.920 1.00 91.00 95 PHE A O 1
ATOM 781 N N . TYR A 1 96 ? 1.940 1.172 -13.902 1.00 88.69 96 TYR A N 1
ATOM 782 C CA . TYR A 1 96 ? 0.686 1.381 -14.610 1.00 88.69 96 TYR A CA 1
ATOM 783 C C . TYR A 1 96 ? 0.096 2.776 -14.368 1.00 88.69 96 TYR A C 1
ATOM 785 O O . TYR A 1 96 ? -0.337 3.436 -15.309 1.00 88.69 96 TYR A O 1
ATOM 793 N N . MET A 1 97 ? 0.113 3.252 -13.121 1.00 85.44 97 MET A N 1
ATOM 794 C CA . MET A 1 97 ? -0.300 4.607 -12.761 1.00 85.44 97 MET A CA 1
ATOM 795 C C . MET A 1 97 ? 0.570 5.644 -13.469 1.00 85.44 97 MET A C 1
ATOM 797 O O . MET A 1 97 ? 0.026 6.593 -14.020 1.00 85.44 97 MET A O 1
ATOM 801 N N . GLY A 1 98 ? 1.890 5.448 -13.518 1.00 87.75 98 GLY A N 1
ATOM 802 C CA . GLY A 1 98 ? 2.787 6.336 -14.254 1.00 87.75 98 GLY A CA 1
ATOM 803 C C . GLY A 1 98 ? 2.403 6.457 -15.723 1.00 87.75 98 GLY A C 1
ATOM 804 O O . GLY A 1 98 ? 2.233 7.566 -16.220 1.00 87.75 98 GLY A O 1
ATOM 805 N N . TRP A 1 99 ? 2.147 5.334 -16.394 1.00 91.56 99 TRP A N 1
ATOM 806 C CA . TRP A 1 99 ? 1.651 5.339 -17.772 1.00 91.56 99 TRP A CA 1
ATOM 807 C C . TRP A 1 99 ? 0.274 6.008 -17.909 1.00 91.56 99 TRP A C 1
ATOM 809 O O . TRP A 1 99 ? 0.062 6.822 -18.814 1.00 91.56 99 TRP A O 1
ATOM 819 N N . LEU A 1 100 ? -0.657 5.712 -16.995 1.00 86.88 100 LEU A N 1
ATOM 820 C CA . LEU A 1 100 ? -2.011 6.272 -16.986 1.00 86.88 100 LEU A CA 1
ATOM 821 C C . LEU A 1 100 ? -2.004 7.800 -16.831 1.00 86.88 100 LEU A C 1
ATOM 823 O O . LEU A 1 100 ? -2.799 8.478 -17.479 1.00 86.88 100 LEU A O 1
ATOM 827 N N . PHE A 1 101 ? -1.088 8.342 -16.024 1.00 86.00 101 PHE A N 1
ATOM 828 C CA . PHE A 1 101 ? -0.950 9.777 -15.755 1.00 86.00 101 PHE A CA 1
ATOM 829 C C . PHE A 1 101 ? -0.006 10.511 -16.721 1.00 86.00 101 PHE A C 1
ATOM 831 O O . PHE A 1 101 ? 0.452 11.609 -16.418 1.00 86.00 101 PHE A O 1
ATOM 838 N N . GLY A 1 102 ? 0.240 9.945 -17.906 1.00 85.31 102 GLY A N 1
ATOM 839 C CA . GLY A 1 102 ? 0.965 10.623 -18.987 1.00 85.31 102 GLY A CA 1
ATOM 840 C C . GLY A 1 102 ? 2.423 10.202 -19.157 1.00 85.31 102 GLY A C 1
ATOM 841 O O . GLY A 1 102 ? 3.113 10.774 -19.991 1.00 85.31 102 GLY A O 1
ATOM 842 N N . GLY A 1 103 ? 2.892 9.199 -18.414 1.00 88.69 103 GLY A N 1
ATOM 843 C CA . GLY A 1 103 ? 4.179 8.564 -18.673 1.00 88.69 103 GLY A CA 1
ATOM 844 C C . GLY A 1 103 ? 4.189 7.811 -20.006 1.00 88.69 103 GLY A C 1
ATOM 845 O O . GLY A 1 103 ? 3.161 7.293 -20.457 1.00 88.69 103 GLY A O 1
ATOM 846 N N . SER A 1 104 ? 5.379 7.705 -20.594 1.00 90.69 104 SER A N 1
ATOM 847 C CA . SER A 1 104 ? 5.660 7.041 -21.875 1.00 90.69 104 SER A CA 1
ATOM 848 C C . SER A 1 104 ? 5.414 5.526 -21.858 1.00 90.69 104 SER A C 1
ATOM 850 O O . SER A 1 104 ? 5.368 4.900 -22.912 1.00 90.69 104 SER A O 1
ATOM 852 N N . GLY A 1 105 ? 5.265 4.926 -20.669 1.00 91.12 105 GLY A N 1
ATOM 853 C CA . GLY A 1 105 ? 5.194 3.472 -20.495 1.00 91.12 105 GLY A CA 1
ATOM 854 C C . GLY A 1 105 ? 6.548 2.780 -20.662 1.00 91.12 105 GLY A C 1
ATOM 855 O O . GLY A 1 105 ? 6.597 1.565 -20.879 1.00 91.12 105 GLY A O 1
ATOM 856 N N . GLN A 1 106 ? 7.638 3.544 -20.561 1.00 92.19 106 GLN A N 1
ATOM 857 C CA . GLN A 1 106 ? 9.007 3.053 -20.638 1.00 92.19 106 GLN A CA 1
ATOM 858 C C . GLN A 1 106 ? 9.598 2.787 -19.250 1.00 92.19 106 GLN A C 1
ATOM 860 O O . GLN A 1 106 ? 9.262 3.438 -18.258 1.00 92.19 106 GLN A O 1
ATOM 865 N N . VAL A 1 107 ? 10.500 1.811 -19.192 1.00 90.25 107 VAL A N 1
ATOM 866 C CA . VAL A 1 107 ? 11.394 1.572 -18.058 1.00 90.25 107 VAL A CA 1
ATOM 867 C C . VAL A 1 107 ? 12.809 1.499 -18.614 1.00 90.25 107 VAL A C 1
ATOM 869 O O . VAL A 1 107 ? 13.154 0.551 -19.323 1.00 90.25 107 VAL A O 1
ATOM 872 N N . GLY A 1 108 ? 13.615 2.519 -18.313 1.00 88.19 108 GLY A N 1
ATOM 873 C CA . GLY A 1 108 ? 14.908 2.699 -18.971 1.00 88.19 108 GLY A CA 1
ATOM 874 C C . GLY A 1 108 ? 14.716 2.842 -20.481 1.00 88.19 108 GLY A C 1
ATOM 875 O O . GLY A 1 108 ? 13.843 3.583 -20.922 1.00 88.19 108 GLY A O 1
ATOM 876 N N . ASN A 1 109 ? 15.472 2.074 -21.263 1.00 88.50 109 ASN A N 1
ATOM 877 C CA . ASN A 1 109 ? 15.400 2.108 -22.730 1.00 88.50 109 ASN A CA 1
ATOM 878 C C . ASN A 1 109 ? 14.278 1.232 -23.323 1.00 88.50 109 ASN A C 1
ATOM 880 O O . ASN A 1 109 ? 14.081 1.193 -24.538 1.00 88.50 109 ASN A O 1
ATOM 884 N N . VAL A 1 110 ? 13.526 0.513 -22.484 1.00 90.31 110 VAL A N 1
ATOM 885 C CA . VAL A 1 110 ? 12.537 -0.470 -22.937 1.00 90.31 110 VAL A CA 1
ATOM 886 C C . VAL A 1 110 ? 11.122 0.087 -22.822 1.00 90.31 110 VAL A C 1
ATOM 888 O O . VAL A 1 110 ? 10.648 0.412 -21.734 1.00 90.31 110 VAL A O 1
ATOM 891 N N . THR A 1 111 ? 10.403 0.116 -23.947 1.00 91.56 111 THR A N 1
ATOM 892 C CA . THR A 1 111 ? 8.968 0.440 -23.977 1.00 91.56 111 THR A CA 1
ATOM 893 C C . THR A 1 111 ? 8.146 -0.792 -23.616 1.00 91.56 111 THR A C 1
ATOM 895 O O . THR A 1 111 ? 8.108 -1.762 -24.371 1.00 91.56 111 THR A O 1
ATOM 898 N N . LEU A 1 112 ? 7.492 -0.766 -22.452 1.00 88.31 112 LEU A N 1
ATOM 899 C CA . LEU A 1 112 ? 6.632 -1.857 -21.981 1.00 88.31 112 LEU A CA 1
ATOM 900 C C . LEU A 1 112 ? 5.165 -1.644 -22.367 1.00 88.31 112 LEU A C 1
ATOM 902 O O . LEU A 1 112 ? 4.454 -2.606 -22.653 1.00 88.31 112 LEU A O 1
ATOM 906 N N . LEU A 1 113 ? 4.711 -0.390 -22.355 1.00 90.25 113 LEU A N 1
ATOM 907 C CA . LEU A 1 113 ? 3.391 0.022 -22.817 1.00 90.25 113 LEU A CA 1
ATOM 908 C C . LEU A 1 113 ? 3.572 1.163 -23.807 1.00 90.25 113 LEU A C 1
ATOM 910 O O . LEU A 1 113 ? 4.240 2.141 -23.495 1.00 90.25 113 LEU A O 1
ATOM 914 N N . ASN A 1 114 ? 2.964 1.052 -24.984 1.00 89.94 114 ASN A N 1
ATOM 915 C CA . ASN A 1 114 ? 2.992 2.142 -25.952 1.00 89.94 114 ASN A CA 1
ATOM 916 C C . ASN A 1 114 ? 2.260 3.363 -25.390 1.00 89.94 114 ASN A C 1
ATOM 918 O O . ASN A 1 114 ? 1.218 3.224 -24.735 1.00 89.94 114 ASN A O 1
ATOM 922 N N . ASP A 1 115 ? 2.766 4.557 -25.685 1.00 89.81 115 ASP A N 1
ATOM 923 C CA . ASP A 1 115 ? 2.008 5.766 -25.412 1.00 89.81 115 ASP A CA 1
ATOM 924 C C . ASP A 1 115 ? 0.816 5.849 -26.372 1.00 89.81 115 ASP A C 1
ATOM 926 O O . ASP A 1 115 ? 0.931 5.680 -27.588 1.00 89.81 115 ASP A O 1
ATOM 930 N N . VAL A 1 116 ? -0.366 6.026 -25.797 1.00 89.94 116 VAL A N 1
ATOM 931 C CA . VAL A 1 116 ? -1.644 6.009 -26.509 1.00 89.94 116 VAL A CA 1
ATOM 932 C C . VAL A 1 116 ? -2.514 7.144 -26.005 1.00 89.94 116 VAL A C 1
ATOM 934 O O . VAL A 1 116 ? -2.319 7.671 -24.912 1.00 89.94 116 VAL A O 1
ATOM 937 N N . GLU A 1 117 ? -3.533 7.490 -26.781 1.00 89.88 117 GLU A N 1
ATOM 938 C CA . GLU A 1 117 ? -4.483 8.532 -26.404 1.00 89.88 117 GLU A CA 1
ATOM 939 C C . GLU A 1 117 ? -5.132 8.249 -25.028 1.00 89.88 117 GLU A C 1
ATOM 941 O O . GLU A 1 117 ? -5.454 7.092 -24.726 1.00 89.88 117 GLU A O 1
ATOM 946 N N . PRO A 1 118 ? -5.394 9.277 -24.194 1.00 89.62 118 PRO A N 1
ATOM 947 C CA . PRO A 1 118 ? -5.880 9.095 -22.820 1.00 89.62 118 PRO A CA 1
ATOM 948 C C . PRO A 1 118 ? -7.138 8.224 -22.681 1.00 89.62 118 PRO A C 1
ATOM 950 O O . PRO A 1 118 ? -7.260 7.449 -21.732 1.00 89.62 118 PRO A O 1
ATOM 953 N N . TRP A 1 119 ? -8.067 8.287 -23.640 1.00 85.06 119 TRP A N 1
ATOM 954 C CA . TRP A 1 119 ? -9.279 7.460 -23.613 1.00 85.06 119 TRP A CA 1
ATOM 955 C C . TRP A 1 119 ? -8.977 5.965 -23.819 1.00 85.06 119 TRP A C 1
ATOM 957 O O . TRP A 1 119 ? -9.655 5.124 -23.228 1.00 85.06 119 TRP A O 1
ATOM 967 N N . LYS A 1 120 ? -7.927 5.613 -24.580 1.00 84.50 120 LYS A N 1
ATOM 968 C CA . LYS A 1 120 ? -7.461 4.223 -24.726 1.00 84.50 120 LYS A CA 1
ATOM 969 C C . LYS A 1 120 ? -6.848 3.719 -23.422 1.00 84.50 120 LYS A C 1
ATOM 971 O O . LYS A 1 120 ? -7.114 2.581 -23.039 1.00 84.50 120 LYS A O 1
ATOM 976 N N . LYS A 1 121 ? -6.113 4.576 -22.697 1.00 85.69 121 LYS A N 1
ATOM 977 C CA . LYS A 1 121 ? -5.618 4.267 -21.341 1.00 85.69 121 LYS A CA 1
ATOM 978 C C . LYS A 1 121 ? -6.778 3.995 -20.371 1.00 85.69 121 LYS A C 1
ATOM 980 O O . LYS A 1 121 ? -6.733 3.039 -19.595 1.00 85.69 121 LYS A O 1
ATOM 985 N N . LEU A 1 122 ? -7.864 4.772 -20.459 1.00 82.19 122 LEU A N 1
ATOM 986 C CA . LEU A 1 122 ? -9.071 4.553 -19.654 1.00 82.19 122 LEU A CA 1
ATOM 987 C C . LEU A 1 122 ? -9.766 3.225 -19.992 1.00 82.19 122 LEU A C 1
ATOM 989 O O . LEU A 1 122 ? -10.077 2.463 -19.080 1.00 82.19 122 LEU A O 1
ATOM 993 N N . ILE A 1 123 ? -9.971 2.912 -21.277 1.00 80.00 123 ILE A N 1
ATOM 994 C CA . ILE A 1 123 ? -10.557 1.624 -21.689 1.00 80.00 123 ILE A CA 1
ATOM 995 C C . ILE A 1 123 ? -9.692 0.464 -21.205 1.00 80.00 123 ILE A C 1
ATOM 997 O O . ILE A 1 123 ? -10.220 -0.483 -20.626 1.00 80.00 123 ILE A O 1
ATOM 1001 N N . PHE A 1 124 ? -8.371 0.553 -21.376 1.00 81.12 124 PHE A N 1
ATOM 1002 C CA . PHE A 1 124 ? -7.448 -0.457 -20.866 1.00 81.12 124 PHE A CA 1
ATOM 1003 C C . PHE A 1 124 ? -7.584 -0.621 -19.345 1.00 81.12 124 PHE A C 1
ATOM 1005 O O . PHE A 1 124 ? -7.662 -1.748 -18.865 1.00 81.12 124 PHE A O 1
ATOM 1012 N N . THR A 1 125 ? -7.727 0.479 -18.592 1.00 83.88 125 THR A N 1
ATOM 1013 C CA . THR A 1 125 ? -7.991 0.442 -17.140 1.00 83.88 125 THR A CA 1
ATOM 1014 C C . THR A 1 125 ? -9.277 -0.314 -16.824 1.00 83.88 125 THR A C 1
ATOM 1016 O O . THR A 1 125 ? -9.281 -1.195 -15.967 1.00 83.88 125 THR A O 1
ATOM 1019 N N . VAL A 1 126 ? -10.373 0.008 -17.515 1.00 77.94 126 VAL A N 1
ATOM 1020 C CA . VAL A 1 126 ? -11.679 -0.632 -17.302 1.00 77.94 126 VAL A CA 1
ATOM 1021 C C . VAL A 1 126 ? -11.608 -2.127 -17.613 1.00 77.94 126 VAL A C 1
ATOM 1023 O O . VAL A 1 126 ? -12.099 -2.933 -16.823 1.00 77.94 126 VAL A O 1
ATOM 1026 N N . VAL A 1 127 ? -10.955 -2.510 -18.713 1.00 76.81 127 VAL A N 1
ATOM 1027 C CA . VAL A 1 127 ? -10.746 -3.916 -19.089 1.00 76.81 127 VAL A CA 1
ATOM 1028 C C . VAL A 1 127 ? -9.890 -4.635 -18.049 1.00 76.81 127 VAL A C 1
ATOM 1030 O O . VAL A 1 127 ? -10.256 -5.723 -17.613 1.00 76.81 127 VAL A O 1
ATOM 1033 N N . LEU A 1 128 ? -8.791 -4.025 -17.601 1.00 78.19 128 LEU A N 1
ATOM 1034 C CA . LEU A 1 128 ? -7.898 -4.599 -16.597 1.00 78.19 128 LEU A CA 1
ATOM 1035 C C . LEU A 1 128 ? -8.612 -4.810 -15.254 1.00 78.19 128 LEU A C 1
ATOM 1037 O O . LEU A 1 128 ? -8.507 -5.885 -14.666 1.00 78.19 128 LEU A O 1
ATOM 1041 N N . VAL A 1 129 ? -9.373 -3.816 -14.781 1.00 77.31 129 VAL A N 1
ATOM 1042 C CA . VAL A 1 129 ? -10.161 -3.906 -13.539 1.00 77.31 129 VAL A CA 1
ATOM 1043 C C . VAL A 1 129 ? -11.279 -4.937 -13.674 1.00 77.31 129 VAL A C 1
ATOM 1045 O O . VAL A 1 129 ? -11.465 -5.758 -12.776 1.00 77.31 129 VAL A O 1
ATOM 1048 N N . GLY A 1 130 ? -11.999 -4.938 -14.800 1.00 75.25 130 GLY A N 1
ATOM 1049 C CA . GLY A 1 130 ? -13.033 -5.930 -15.094 1.00 75.25 130 GLY A CA 1
ATOM 1050 C C . GLY A 1 130 ? -12.466 -7.348 -15.119 1.00 75.25 130 GLY A C 1
ATOM 1051 O O . GLY A 1 130 ? -13.049 -8.261 -14.536 1.00 75.25 130 GLY A O 1
ATOM 1052 N N . TYR A 1 131 ? -11.282 -7.519 -15.705 1.00 74.00 131 TYR A N 1
ATOM 1053 C CA . TYR A 1 131 ? -10.574 -8.788 -15.725 1.00 74.00 131 TYR A CA 1
ATOM 1054 C C . TYR A 1 131 ? -10.118 -9.211 -14.325 1.00 74.00 131 TYR A C 1
ATOM 1056 O O . TYR A 1 131 ? -10.429 -10.320 -13.904 1.00 74.00 131 TYR A O 1
ATOM 1064 N N . ALA A 1 132 ? -9.484 -8.330 -13.548 1.00 73.06 132 ALA A N 1
ATOM 1065 C CA . ALA A 1 132 ? -9.121 -8.619 -12.159 1.00 73.06 132 ALA A CA 1
ATOM 1066 C C . ALA A 1 132 ? -10.348 -9.015 -11.312 1.00 73.06 132 ALA A C 1
ATOM 1068 O O . ALA A 1 132 ? -10.283 -9.975 -10.540 1.00 73.06 132 ALA A O 1
ATOM 1069 N N . GLY A 1 133 ? -11.483 -8.332 -11.502 1.00 72.69 133 GLY A N 1
ATOM 1070 C CA . GLY A 1 133 ? -12.762 -8.667 -10.873 1.00 72.69 133 GLY A CA 1
ATOM 1071 C C . GLY A 1 133 ? -13.303 -10.035 -11.300 1.00 72.69 133 GLY A C 1
ATOM 1072 O O . GLY A 1 133 ? -13.762 -10.803 -10.453 1.00 72.69 133 GLY A O 1
ATOM 1073 N N . PHE A 1 134 ? -13.195 -10.379 -12.586 1.00 74.69 134 PHE A N 1
ATOM 1074 C CA . PHE A 1 134 ? -13.559 -11.698 -13.105 1.00 74.69 134 PHE A CA 1
ATOM 1075 C C . PHE A 1 134 ? -12.687 -12.806 -12.511 1.00 74.69 134 PHE A C 1
ATOM 1077 O O . PHE A 1 134 ? -13.214 -13.804 -12.019 1.00 74.69 134 PHE A O 1
ATOM 1084 N N . VAL A 1 135 ? -11.364 -12.630 -12.487 1.00 71.00 135 VAL A N 1
ATOM 1085 C CA . VAL A 1 135 ? -10.469 -13.643 -11.919 1.00 71.00 135 VAL A CA 1
ATOM 1086 C C . VAL A 1 135 ? -10.715 -13.773 -10.412 1.00 71.00 135 VAL A C 1
ATOM 1088 O O . VAL A 1 135 ? -10.871 -14.888 -9.923 1.00 71.00 135 VAL A O 1
ATOM 1091 N N . TRP A 1 136 ? -10.895 -12.671 -9.676 1.00 75.56 136 TRP A N 1
ATOM 1092 C CA . TRP A 1 136 ? -11.321 -12.726 -8.271 1.00 75.56 136 TRP A CA 1
ATOM 1093 C C . TRP A 1 136 ? -12.635 -13.499 -8.079 1.00 75.56 136 TRP A C 1
ATOM 1095 O O . TRP A 1 136 ? -12.731 -14.331 -7.174 1.00 75.56 136 TRP A O 1
ATOM 1105 N N . PHE A 1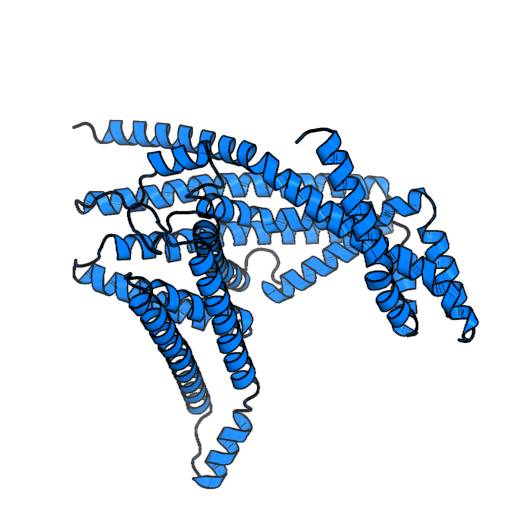 137 ? -13.633 -13.277 -8.941 1.00 76.00 137 PHE A N 1
ATOM 1106 C CA . PHE A 1 137 ? -14.896 -14.015 -8.917 1.00 76.00 137 PHE A CA 1
ATOM 1107 C C . PHE A 1 137 ? -14.689 -15.519 -9.141 1.00 76.00 137 PHE A C 1
ATOM 1109 O O . PHE A 1 137 ? -15.245 -16.321 -8.388 1.00 76.00 137 PHE A O 1
ATOM 1116 N N . VAL A 1 138 ? -13.854 -15.912 -10.110 1.00 73.81 138 VAL A N 1
ATOM 1117 C CA . VAL A 1 138 ? -13.499 -17.322 -10.343 1.00 73.81 138 VAL A CA 1
ATOM 1118 C C . VAL A 1 138 ? -12.838 -17.922 -9.105 1.00 73.81 138 VAL A C 1
ATOM 1120 O O . VAL A 1 138 ? -13.253 -18.984 -8.656 1.00 73.81 138 VAL A O 1
ATOM 1123 N N . PHE A 1 139 ? -11.866 -17.238 -8.498 1.00 74.12 139 PHE A N 1
ATOM 1124 C CA . PHE A 1 139 ? -11.205 -17.720 -7.280 1.00 74.12 139 PHE A CA 1
ATOM 1125 C C . PHE A 1 139 ? -12.166 -17.850 -6.100 1.00 74.12 139 PHE A C 1
ATOM 1127 O O . PHE A 1 139 ? -12.107 -18.831 -5.358 1.00 74.12 139 PHE A O 1
ATOM 1134 N N . LYS A 1 140 ? -13.076 -16.887 -5.934 1.00 78.38 140 LYS A N 1
ATOM 1135 C CA . LYS A 1 140 ? -14.132 -16.969 -4.926 1.00 78.38 140 LYS A CA 1
ATOM 1136 C C . LYS A 1 140 ? -15.009 -18.200 -5.165 1.00 78.38 140 LYS A C 1
ATOM 1138 O O . LYS A 1 140 ? -15.252 -18.952 -4.232 1.00 78.38 140 LYS A O 1
ATOM 1143 N N . LYS A 1 141 ? -15.408 -18.457 -6.414 1.00 81.12 141 LYS A N 1
ATOM 1144 C CA . LYS A 1 141 ? -16.192 -19.646 -6.766 1.00 81.12 141 LYS A CA 1
ATOM 1145 C C . LYS A 1 141 ? -15.428 -20.949 -6.581 1.00 81.12 141 LYS A C 1
ATOM 1147 O O . LYS A 1 141 ? -16.022 -21.892 -6.082 1.00 81.12 141 LYS A O 1
ATOM 1152 N N . LEU A 1 142 ? -14.137 -20.998 -6.907 1.00 76.94 142 LEU A N 1
ATOM 1153 C CA . LEU A 1 142 ? -13.288 -22.167 -6.660 1.00 76.94 142 LEU A CA 1
ATOM 1154 C C . LEU A 1 142 ? -13.170 -22.486 -5.165 1.00 76.94 142 LEU A C 1
ATOM 1156 O O . LEU A 1 142 ? -13.127 -23.654 -4.803 1.00 76.94 142 LEU A O 1
ATOM 1160 N N . LYS A 1 143 ? -13.157 -21.467 -4.297 1.00 75.75 143 LYS A N 1
ATOM 1161 C CA . LYS A 1 143 ? -13.186 -21.654 -2.837 1.00 75.75 143 LYS A CA 1
ATOM 1162 C C . LYS A 1 143 ? -14.514 -22.182 -2.312 1.00 75.75 143 LYS A C 1
ATOM 1164 O O . LYS A 1 143 ? -14.514 -22.895 -1.317 1.00 75.75 143 LYS A O 1
ATOM 1169 N N . ASP A 1 144 ? -15.615 -21.816 -2.960 1.00 82.00 144 ASP A N 1
ATOM 1170 C CA . ASP A 1 144 ? -16.947 -22.314 -2.614 1.00 82.00 144 ASP A CA 1
ATOM 1171 C C . ASP A 1 144 ? -17.149 -23.779 -3.066 1.00 82.00 144 ASP A C 1
ATOM 1173 O O . ASP A 1 144 ? -18.139 -24.408 -2.687 1.00 82.00 144 ASP A O 1
ATOM 1177 N N . ILE A 1 145 ? -16.236 -24.341 -3.877 1.00 84.06 145 ILE A N 1
ATOM 1178 C CA . ILE A 1 145 ? -16.267 -25.760 -4.248 1.00 84.06 145 ILE A CA 1
ATOM 1179 C C . ILE A 1 145 ? -15.823 -26.589 -3.045 1.00 84.06 145 ILE A C 1
ATOM 1181 O O . ILE A 1 145 ? -14.644 -26.643 -2.696 1.00 84.06 145 ILE A O 1
ATOM 1185 N N . ASP A 1 146 ? -16.779 -27.294 -2.449 1.00 88.56 146 ASP A N 1
ATOM 1186 C CA . ASP A 1 146 ? -16.491 -28.318 -1.456 1.00 88.56 146 ASP A CA 1
ATOM 1187 C C . ASP A 1 146 ? -15.907 -29.563 -2.145 1.00 88.56 146 ASP A C 1
ATOM 1189 O O . ASP A 1 146 ? -16.621 -30.450 -2.633 1.00 88.56 146 ASP A O 1
ATOM 1193 N N . PHE A 1 147 ? -14.575 -29.618 -2.213 1.00 85.38 147 PHE A N 1
ATOM 1194 C CA . PHE A 1 147 ? -13.860 -30.758 -2.780 1.00 85.38 147 PHE A CA 1
ATOM 1195 C C . PHE A 1 147 ? -14.151 -32.065 -2.030 1.00 85.38 147 PHE A C 1
ATOM 1197 O O . PHE A 1 147 ? -14.061 -33.134 -2.637 1.00 85.38 147 PHE A O 1
ATOM 1204 N N . ALA A 1 148 ? -14.578 -32.023 -0.762 1.00 86.06 148 ALA A N 1
ATOM 1205 C CA . ALA A 1 148 ? -14.966 -33.232 -0.043 1.00 86.06 148 ALA A CA 1
ATOM 1206 C C . ALA A 1 148 ? -16.204 -33.874 -0.686 1.00 86.06 148 ALA A C 1
ATOM 1208 O O . ALA A 1 148 ? -16.176 -35.065 -1.002 1.00 86.06 148 ALA A O 1
ATOM 1209 N N . VAL A 1 149 ? -17.229 -33.070 -0.993 1.00 89.38 149 VAL A N 1
ATOM 1210 C CA . VAL A 1 149 ? -18.439 -33.525 -1.703 1.00 89.38 149 VAL A CA 1
ATOM 1211 C C . VAL A 1 149 ? -18.098 -34.029 -3.109 1.00 89.38 149 VAL A C 1
ATOM 1213 O O . VAL A 1 149 ? -18.675 -35.009 -3.587 1.00 89.38 149 VAL A O 1
ATOM 1216 N N . PHE A 1 150 ? -17.149 -33.383 -3.790 1.00 89.75 150 PHE A N 1
ATOM 1217 C CA . PHE A 1 150 ? -16.672 -33.835 -5.099 1.00 89.75 150 PHE A CA 1
ATOM 1218 C C . PHE A 1 150 ? -16.022 -35.227 -5.028 1.00 89.75 150 PHE A C 1
ATOM 1220 O O . PHE A 1 150 ? -16.394 -36.122 -5.794 1.00 89.75 150 PHE A O 1
ATOM 1227 N N . TRP A 1 151 ? -15.100 -35.443 -4.085 1.00 91.12 151 TRP A N 1
ATOM 1228 C CA . TRP A 1 151 ? -14.437 -36.736 -3.908 1.00 91.12 151 TRP A CA 1
ATOM 1229 C C . TRP A 1 151 ? -15.386 -37.832 -3.436 1.00 91.12 151 TRP A C 1
ATOM 1231 O O . TRP A 1 151 ? -15.235 -38.975 -3.863 1.00 91.12 151 TRP A O 1
ATOM 1241 N N . GLU A 1 152 ? -16.363 -37.498 -2.594 1.00 91.69 152 GLU A N 1
ATOM 1242 C CA . GLU A 1 152 ? -17.412 -38.425 -2.170 1.00 91.69 152 GLU A CA 1
ATOM 1243 C C . GLU A 1 152 ? -18.247 -38.894 -3.369 1.00 91.69 152 GLU A C 1
ATOM 1245 O O . GLU A 1 152 ? -18.457 -40.093 -3.557 1.00 91.69 152 GLU A O 1
ATOM 1250 N N . LYS A 1 153 ? -18.637 -37.974 -4.262 1.00 92.44 153 LYS A N 1
ATOM 1251 C CA . LYS A 1 153 ? -19.351 -38.323 -5.501 1.00 92.44 153 LYS A CA 1
ATOM 1252 C C . LYS A 1 153 ? -18.530 -39.207 -6.437 1.00 92.44 153 LYS A C 1
ATOM 1254 O O . LYS A 1 153 ? -19.098 -40.113 -7.046 1.00 92.44 153 LYS A O 1
ATOM 1259 N N . ILE A 1 154 ? -17.223 -38.959 -6.571 1.00 91.00 154 ILE A N 1
ATOM 1260 C CA . ILE A 1 154 ? -16.338 -39.829 -7.362 1.00 91.00 154 ILE A CA 1
ATOM 1261 C C . ILE A 1 154 ? -16.270 -41.217 -6.732 1.00 91.00 154 ILE A C 1
ATOM 1263 O O . ILE A 1 154 ? -16.484 -42.204 -7.431 1.00 91.00 154 ILE A O 1
ATOM 1267 N N . HIS A 1 155 ? -16.035 -41.287 -5.421 1.00 92.00 155 HIS A N 1
ATOM 1268 C CA . HIS A 1 155 ? -15.938 -42.549 -4.699 1.00 92.00 155 HIS A CA 1
ATOM 1269 C C . HIS A 1 155 ? -17.210 -43.394 -4.854 1.00 92.00 155 HIS A C 1
ATOM 1271 O O . HIS A 1 155 ? -17.128 -44.555 -5.247 1.00 92.00 155 HIS A O 1
ATOM 1277 N N . ASN A 1 156 ? -18.384 -42.786 -4.664 1.00 94.88 156 ASN A N 1
ATOM 1278 C CA . ASN A 1 156 ? -19.673 -43.471 -4.787 1.00 94.88 156 ASN A CA 1
ATOM 1279 C C . ASN A 1 156 ? -19.980 -43.940 -6.220 1.00 94.88 156 ASN A C 1
ATOM 1281 O O . ASN A 1 156 ? -20.742 -44.885 -6.400 1.00 94.88 156 ASN A O 1
ATOM 1285 N N . ARG A 1 157 ? -19.408 -43.298 -7.250 1.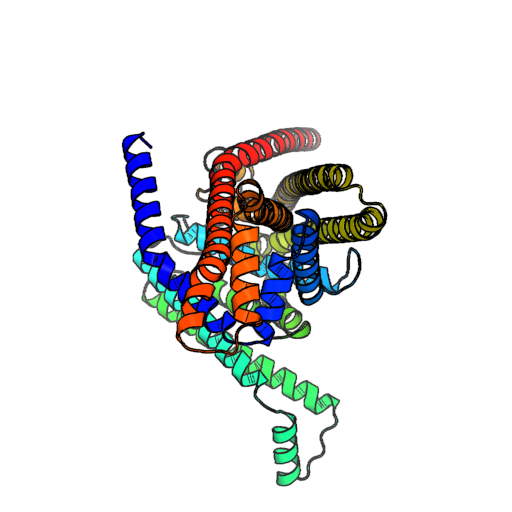00 95.31 157 ARG A N 1
ATOM 1286 C CA . ARG A 1 157 ? -19.608 -43.698 -8.654 1.00 95.31 157 ARG A CA 1
ATOM 1287 C C . ARG A 1 157 ? -18.630 -44.760 -9.138 1.00 95.31 157 ARG A C 1
ATOM 1289 O O . ARG A 1 157 ? -19.029 -45.607 -9.928 1.00 95.31 157 ARG A O 1
ATOM 1296 N N . THR A 1 158 ? -17.360 -44.680 -8.749 1.00 94.12 158 THR A N 1
ATOM 1297 C CA . THR A 1 158 ? -16.304 -45.538 -9.316 1.00 94.12 158 THR A CA 1
ATOM 1298 C C . THR A 1 158 ? -15.811 -46.615 -8.356 1.00 94.12 158 THR A C 1
ATOM 1300 O O . THR A 1 158 ? -15.113 -47.530 -8.783 1.00 94.12 158 THR A O 1
ATOM 1303 N N . GLY A 1 159 ? -16.121 -46.503 -7.061 1.00 94.88 159 GLY A N 1
ATOM 1304 C CA . GLY A 1 159 ? -15.562 -47.349 -6.004 1.00 94.88 159 GLY A CA 1
ATOM 1305 C C . GLY A 1 159 ? -14.081 -47.078 -5.711 1.00 94.88 159 GLY A C 1
ATOM 1306 O O . GLY A 1 159 ? -13.472 -47.781 -4.910 1.00 94.88 159 GLY A O 1
ATOM 1307 N N . TRP A 1 160 ? -13.463 -46.077 -6.346 1.00 93.44 160 TRP A N 1
ATOM 1308 C CA . TRP A 1 160 ? -12.029 -45.825 -6.193 1.00 93.44 160 TRP A CA 1
ATOM 1309 C C . TRP A 1 160 ? -11.717 -45.109 -4.880 1.00 93.44 160 TRP A C 1
ATOM 1311 O O . TRP A 1 160 ? -12.348 -44.107 -4.532 1.00 93.44 160 TRP A O 1
ATOM 1321 N N . HIS A 1 161 ? -10.699 -45.593 -4.169 1.00 90.56 161 HIS A N 1
ATOM 1322 C CA . HIS A 1 161 ? -10.164 -44.958 -2.968 1.00 90.56 161 HIS A CA 1
ATOM 1323 C C . HIS A 1 161 ? -8.854 -44.239 -3.294 1.00 90.56 161 HIS A C 1
ATOM 1325 O O . HIS A 1 161 ? -7.813 -44.862 -3.489 1.00 90.56 161 HIS A O 1
ATOM 1331 N N . PHE A 1 162 ? -8.893 -42.908 -3.321 1.00 89.81 162 PHE A N 1
ATOM 1332 C CA . PHE A 1 162 ? -7.684 -42.095 -3.420 1.00 89.81 162 PHE A CA 1
ATOM 1333 C C . PHE A 1 162 ? -7.108 -41.811 -2.035 1.00 89.81 162 PHE A C 1
ATOM 1335 O O . PHE A 1 162 ? -7.840 -41.441 -1.112 1.00 89.81 162 PHE A O 1
ATOM 1342 N N . SER A 1 163 ? -5.785 -41.926 -1.903 1.00 92.56 163 SER A N 1
ATOM 1343 C CA . SER A 1 163 ? -5.085 -41.473 -0.701 1.00 92.56 163 SER A CA 1
ATOM 1344 C C . SER A 1 163 ? -5.213 -39.952 -0.546 1.00 92.56 163 SER A C 1
ATOM 1346 O O . SER A 1 163 ? -5.348 -39.223 -1.532 1.00 92.56 163 SER A O 1
ATOM 1348 N N . LYS A 1 164 ? -5.137 -39.454 0.696 1.00 89.75 164 LYS A N 1
ATOM 1349 C CA . LYS A 1 164 ? -5.229 -38.015 1.003 1.00 89.75 164 LYS A CA 1
ATOM 1350 C C . LYS A 1 164 ? -4.247 -37.173 0.173 1.00 89.75 164 LYS A C 1
ATOM 1352 O O . LYS A 1 164 ? -4.642 -36.156 -0.379 1.00 89.75 164 LYS A O 1
ATOM 1357 N N . ARG A 1 165 ? -3.009 -37.654 -0.004 1.00 84.94 165 ARG A N 1
ATOM 1358 C CA . ARG A 1 165 ? -1.974 -36.968 -0.798 1.00 84.94 165 ARG A CA 1
ATOM 1359 C C . ARG A 1 165 ? -2.327 -36.863 -2.283 1.00 84.94 165 ARG A C 1
ATOM 1361 O O . ARG A 1 165 ? -2.041 -35.846 -2.897 1.00 84.94 165 ARG A O 1
ATOM 1368 N N . ILE A 1 166 ? -2.942 -37.899 -2.863 1.00 84.75 166 ILE A N 1
ATOM 1369 C CA . ILE A 1 166 ? -3.355 -37.870 -4.275 1.00 84.75 166 ILE A CA 1
ATOM 1370 C C . ILE A 1 166 ? -4.514 -36.885 -4.468 1.00 84.75 166 ILE A C 1
ATOM 1372 O O . ILE A 1 166 ? -4.513 -36.146 -5.447 1.00 84.75 166 ILE A O 1
ATOM 1376 N N . LYS A 1 167 ? -5.461 -36.827 -3.521 1.00 84.88 167 LYS A N 1
ATOM 1377 C CA . LYS A 1 167 ? -6.551 -35.838 -3.547 1.00 84.88 167 LYS A CA 1
ATOM 1378 C C . LYS A 1 167 ? -6.009 -34.409 -3.505 1.00 84.88 167 LYS A C 1
ATOM 1380 O O . LYS A 1 167 ? -6.311 -33.634 -4.403 1.00 84.88 167 LYS A O 1
ATOM 1385 N N . GLU A 1 168 ? -5.132 -34.111 -2.544 1.00 77.75 168 GLU A N 1
ATOM 1386 C CA . GLU A 1 168 ? -4.476 -32.799 -2.410 1.00 77.75 168 GLU A CA 1
ATOM 1387 C C . GLU A 1 168 ? -3.672 -32.422 -3.669 1.00 77.75 168 GLU A C 1
ATOM 1389 O O . GLU A 1 168 ? -3.712 -31.274 -4.117 1.00 77.75 168 GLU A O 1
ATOM 1394 N N . LEU A 1 169 ? -2.979 -33.388 -4.286 1.00 75.31 169 LEU A N 1
ATOM 1395 C CA . LEU A 1 169 ? -2.246 -33.170 -5.534 1.00 75.31 169 LEU A CA 1
ATOM 1396 C C . LEU A 1 169 ? -3.187 -32.846 -6.701 1.00 75.31 169 LEU A C 1
ATOM 1398 O O . LEU A 1 169 ? -2.943 -31.883 -7.422 1.00 75.31 169 LEU A O 1
ATOM 1402 N N . ILE A 1 170 ? -4.259 -33.622 -6.891 1.00 80.31 170 ILE A N 1
ATOM 1403 C CA . ILE A 1 170 ? -5.222 -33.397 -7.979 1.00 80.31 170 ILE A CA 1
ATOM 1404 C C . ILE A 1 170 ? -5.947 -32.065 -7.787 1.00 80.31 170 ILE A C 1
ATOM 1406 O O . ILE A 1 170 ? -6.077 -31.314 -8.747 1.00 80.31 170 ILE A O 1
ATOM 1410 N N . GLU A 1 171 ? -6.368 -31.737 -6.565 1.00 80.69 171 GLU A N 1
ATOM 1411 C CA . GLU A 1 171 ? -6.953 -30.432 -6.236 1.00 80.69 171 GLU A CA 1
ATOM 1412 C C . GLU A 1 171 ? -6.002 -29.292 -6.607 1.00 80.69 171 GLU A C 1
ATOM 1414 O O . GLU A 1 171 ? -6.400 -28.351 -7.295 1.00 80.69 171 GLU A O 1
ATOM 1419 N N . THR A 1 172 ? -4.725 -29.415 -6.234 1.00 73.25 172 THR A N 1
ATOM 1420 C CA . THR A 1 172 ? -3.693 -28.433 -6.583 1.00 73.25 172 THR A CA 1
ATOM 1421 C C . THR A 1 172 ? -3.539 -28.309 -8.097 1.00 73.25 172 THR A C 1
ATOM 1423 O O . THR A 1 172 ? -3.539 -27.197 -8.617 1.00 73.25 172 THR A O 1
ATOM 1426 N N . VAL A 1 173 ? -3.462 -29.426 -8.827 1.00 69.31 173 VAL A N 1
ATOM 1427 C CA . VAL A 1 173 ? -3.339 -29.426 -10.293 1.00 69.31 173 VAL A CA 1
ATOM 1428 C C . VAL A 1 173 ? -4.569 -28.806 -10.952 1.00 69.31 173 VAL A C 1
ATOM 1430 O O . VAL A 1 173 ? -4.412 -27.981 -11.843 1.00 69.31 173 VAL A O 1
ATOM 1433 N N . VAL A 1 174 ? -5.785 -29.140 -10.513 1.00 76.31 174 VAL A N 1
ATOM 1434 C CA . VAL A 1 174 ? -7.025 -28.562 -11.055 1.00 76.31 174 VAL A CA 1
ATOM 1435 C C . VAL A 1 174 ? -7.061 -27.058 -10.819 1.00 76.31 174 VAL A C 1
ATOM 1437 O O . VAL A 1 174 ? -7.339 -26.312 -11.754 1.00 76.31 174 VAL A O 1
ATOM 1440 N N . VAL A 1 175 ? -6.734 -26.595 -9.610 1.00 73.62 175 VAL A N 1
ATOM 1441 C CA . VAL A 1 175 ? -6.656 -25.158 -9.317 1.00 73.62 175 VAL A CA 1
ATOM 1442 C C . VAL A 1 175 ? -5.601 -24.495 -10.199 1.00 73.62 175 VAL A C 1
ATOM 1444 O O . VAL A 1 175 ? -5.905 -23.496 -10.840 1.00 73.62 175 VAL A O 1
ATOM 1447 N N . VAL A 1 176 ? -4.398 -25.062 -10.308 1.00 66.88 176 VAL A N 1
ATOM 1448 C CA . VAL A 1 176 ? -3.321 -24.520 -11.153 1.00 66.88 176 VAL A CA 1
ATOM 1449 C C . VAL A 1 176 ? -3.721 -24.484 -12.629 1.00 66.88 176 VAL A C 1
ATOM 1451 O O . VAL A 1 176 ? -3.457 -23.486 -13.291 1.00 66.88 176 VAL A O 1
ATOM 1454 N N . VAL A 1 177 ? -4.392 -25.514 -13.150 1.00 68.94 177 VAL A N 1
ATOM 1455 C CA . VAL A 1 177 ? -4.849 -25.569 -14.547 1.00 68.94 177 VAL A CA 1
ATOM 1456 C C . VAL A 1 177 ? -5.980 -24.578 -14.791 1.00 68.94 177 VAL A C 1
ATOM 1458 O O . VAL A 1 177 ? -5.914 -23.832 -15.759 1.00 68.94 177 VAL A O 1
ATOM 1461 N N . VAL A 1 178 ? -6.997 -24.516 -13.928 1.00 72.56 178 VAL A N 1
ATOM 1462 C CA . VAL A 1 178 ? -8.107 -23.561 -14.086 1.00 72.56 178 VAL A CA 1
ATOM 1463 C C . VAL A 1 178 ? -7.592 -22.131 -13.989 1.00 72.56 178 VAL A C 1
ATOM 1465 O O . VAL A 1 178 ? -7.928 -21.306 -14.834 1.00 72.56 178 VAL A O 1
ATOM 1468 N N . VAL A 1 179 ? -6.737 -21.840 -13.007 1.00 69.69 179 VAL A N 1
ATOM 1469 C CA . VAL A 1 179 ? -6.091 -20.531 -12.878 1.00 69.69 179 VAL A CA 1
ATOM 1470 C C . VAL A 1 179 ? -5.223 -20.254 -14.098 1.00 69.69 179 VAL A C 1
ATOM 1472 O O . VAL A 1 179 ? -5.344 -19.186 -14.680 1.00 69.69 179 VAL A O 1
ATOM 1475 N N . GLY A 1 180 ? -4.410 -21.210 -14.542 1.00 63.16 180 GLY A N 1
ATOM 1476 C CA . GLY A 1 180 ? -3.556 -21.075 -15.720 1.00 63.16 180 GLY A CA 1
ATOM 1477 C C . GLY A 1 180 ? -4.342 -20.833 -17.009 1.00 63.16 180 GLY A C 1
ATOM 1478 O O . GLY A 1 180 ? -3.945 -19.991 -17.805 1.00 63.16 180 GLY A O 1
ATOM 1479 N N . VAL A 1 181 ? -5.484 -21.498 -17.198 1.00 68.19 181 VAL A N 1
ATOM 1480 C CA . VAL A 1 181 ? -6.378 -21.297 -18.348 1.00 68.19 181 VAL A CA 1
ATOM 1481 C C . VAL A 1 181 ? -7.082 -19.952 -18.254 1.00 68.19 181 VAL A C 1
ATOM 1483 O O . VAL A 1 181 ? -7.108 -19.227 -19.236 1.00 68.19 181 VAL A O 1
ATOM 1486 N N . VAL A 1 182 ? -7.623 -19.577 -17.095 1.00 70.19 182 VAL A N 1
ATOM 1487 C CA . VAL A 1 182 ? -8.290 -18.278 -16.920 1.00 70.19 182 VAL A CA 1
ATOM 1488 C C . VAL A 1 182 ? -7.299 -17.137 -17.127 1.00 70.19 182 VAL A C 1
ATOM 1490 O O . VAL A 1 182 ? -7.591 -16.219 -17.891 1.00 70.19 182 VAL A O 1
ATOM 1493 N N . VAL A 1 183 ? -6.113 -17.240 -16.517 1.00 67.62 183 VAL A N 1
ATOM 1494 C CA . VAL A 1 183 ? -5.015 -16.285 -16.686 1.00 67.62 183 VAL A CA 1
ATOM 1495 C C . VAL A 1 183 ? -4.557 -16.260 -18.141 1.00 67.62 183 VAL A C 1
ATOM 1497 O O . VAL A 1 183 ? -4.483 -15.191 -18.732 1.00 67.62 183 VAL A O 1
ATOM 1500 N N . GLY A 1 184 ? -4.303 -17.420 -18.744 1.00 56.47 184 GLY A N 1
ATOM 1501 C CA . GLY A 1 184 ? -3.811 -17.550 -20.114 1.00 56.47 184 GLY A CA 1
ATOM 1502 C C . GLY A 1 184 ? -4.803 -17.050 -21.162 1.00 56.47 184 GLY A C 1
ATOM 1503 O O . GLY A 1 184 ? -4.422 -16.276 -22.032 1.00 56.47 184 GLY A O 1
ATOM 1504 N N . VAL A 1 185 ? -6.083 -17.417 -21.060 1.00 66.12 185 VAL A N 1
ATOM 1505 C CA . VAL A 1 185 ? -7.146 -16.953 -21.966 1.00 66.12 185 VAL A CA 1
ATOM 1506 C C . VAL A 1 185 ? -7.358 -15.455 -21.821 1.00 66.12 185 VAL A C 1
ATOM 1508 O O . VAL A 1 185 ? -7.514 -14.775 -22.829 1.00 66.12 185 VAL A O 1
ATOM 1511 N N . GLY A 1 186 ? -7.331 -14.912 -20.603 1.00 60.16 186 GLY A N 1
ATOM 1512 C CA . GLY A 1 186 ? -7.461 -13.471 -20.434 1.00 60.16 186 GLY A CA 1
ATOM 1513 C C . GLY A 1 186 ? -6.222 -12.705 -20.888 1.00 60.16 186 GLY A C 1
ATOM 1514 O O . GLY A 1 186 ? -6.367 -11.640 -21.472 1.00 60.16 186 GLY A O 1
ATOM 1515 N N . VAL A 1 187 ? -5.017 -13.262 -20.733 1.00 57.41 187 VAL A N 1
ATOM 1516 C CA . VAL A 1 187 ? -3.801 -12.694 -21.332 1.00 57.41 187 VAL A CA 1
ATOM 1517 C C . VAL A 1 187 ? -3.924 -12.694 -22.841 1.00 57.41 187 VAL A C 1
ATOM 1519 O O . VAL A 1 187 ? -3.801 -11.635 -23.429 1.00 57.41 187 VAL A O 1
ATOM 1522 N N . VAL A 1 188 ? -4.244 -13.827 -23.469 1.00 53.44 188 VAL A N 1
ATOM 1523 C CA . VAL A 1 188 ? -4.424 -13.911 -24.925 1.00 53.44 188 VAL A CA 1
ATOM 1524 C C . VAL A 1 188 ? -5.554 -12.993 -25.394 1.00 53.44 188 VAL A C 1
ATOM 1526 O O . VAL A 1 188 ? -5.396 -12.324 -26.403 1.00 53.44 188 VAL A O 1
ATOM 1529 N N . GLY A 1 189 ? -6.660 -12.884 -24.660 1.00 56.88 189 GLY A N 1
ATOM 1530 C CA . GLY A 1 189 ? -7.770 -11.988 -24.989 1.00 56.88 189 GLY A CA 1
ATOM 1531 C C . GLY A 1 189 ? -7.395 -10.508 -24.893 1.00 56.88 189 GLY A C 1
ATOM 1532 O O . GLY A 1 189 ? -7.730 -9.736 -25.789 1.00 56.88 189 GLY A O 1
ATOM 1533 N N . VAL A 1 190 ? -6.651 -10.112 -23.854 1.00 56.91 190 VAL A N 1
ATOM 1534 C CA . VAL A 1 190 ? -6.120 -8.747 -23.710 1.00 56.91 190 VAL A CA 1
ATOM 1535 C C . VAL A 1 190 ? -5.047 -8.482 -24.762 1.00 56.91 190 VAL A C 1
ATOM 1537 O O . VAL A 1 190 ? -5.077 -7.434 -25.391 1.00 56.91 190 VAL A O 1
ATOM 1540 N N . VAL A 1 191 ? -4.146 -9.433 -25.018 1.00 50.53 191 VAL A N 1
ATOM 1541 C CA . VAL A 1 191 ? -3.117 -9.347 -26.062 1.00 50.53 191 VAL A CA 1
ATOM 1542 C C . VAL A 1 191 ? -3.775 -9.192 -27.424 1.00 50.53 191 VAL A C 1
ATOM 1544 O O . VAL A 1 191 ? -3.427 -8.274 -28.138 1.00 50.53 191 VAL A O 1
ATOM 1547 N N . VAL A 1 192 ? -4.742 -10.029 -27.796 1.00 54.69 192 VAL A N 1
ATOM 1548 C CA . VAL A 1 192 ? -5.415 -9.958 -29.101 1.00 54.69 192 VAL A CA 1
ATOM 1549 C C . VAL A 1 192 ? -6.238 -8.676 -29.210 1.00 54.69 192 VAL A C 1
ATOM 1551 O O . VAL A 1 192 ? -6.154 -7.998 -30.227 1.00 54.69 192 VAL A O 1
ATOM 1554 N N . GLY A 1 193 ? -6.967 -8.279 -28.165 1.00 53.62 193 GLY A N 1
ATOM 1555 C CA . GLY A 1 193 ? -7.723 -7.023 -28.160 1.00 53.62 193 GLY A CA 1
ATOM 1556 C C . GLY A 1 193 ? -6.832 -5.780 -28.263 1.00 53.62 193 GLY A C 1
ATOM 1557 O O . GLY A 1 193 ? -7.185 -4.825 -28.952 1.00 53.62 193 GLY A O 1
ATOM 1558 N N . VAL A 1 194 ? -5.659 -5.803 -27.623 1.00 50.41 194 VAL A N 1
ATOM 1559 C CA . VAL A 1 194 ? -4.681 -4.711 -27.673 1.00 50.41 194 VAL A CA 1
ATOM 1560 C C . VAL A 1 194 ? -3.898 -4.744 -28.980 1.00 50.41 194 VAL A C 1
ATOM 1562 O O . VAL A 1 194 ? -3.850 -3.724 -29.638 1.00 50.41 194 VAL A O 1
ATOM 1565 N N . VAL A 1 195 ? -3.369 -5.883 -29.424 1.00 47.62 195 VAL A N 1
ATOM 1566 C CA . VAL A 1 195 ? -2.582 -6.026 -30.664 1.00 47.62 195 VAL A CA 1
ATOM 1567 C C . VAL A 1 195 ? -3.420 -5.723 -31.907 1.00 47.62 195 VAL A C 1
ATOM 1569 O O . VAL A 1 195 ? -2.914 -5.105 -32.840 1.00 47.62 195 VAL A O 1
ATOM 1572 N N . VAL A 1 196 ? -4.706 -6.089 -31.920 1.00 51.53 196 VAL A N 1
ATOM 1573 C CA . VAL A 1 196 ? -5.619 -5.746 -33.025 1.00 51.53 196 VAL A CA 1
ATOM 1574 C C . VAL A 1 196 ? -6.007 -4.254 -33.003 1.00 51.53 196 VAL A C 1
ATOM 1576 O O . VAL A 1 196 ? -6.377 -3.714 -34.041 1.00 51.53 196 VAL A O 1
ATOM 1579 N N . GLY A 1 197 ? -5.880 -3.554 -31.865 1.00 42.41 197 GLY A N 1
ATOM 1580 C CA . GLY A 1 197 ? -6.218 -2.125 -31.733 1.00 42.41 197 GLY A CA 1
ATOM 1581 C C . GLY A 1 197 ? -5.035 -1.143 -31.635 1.00 42.41 197 GLY A C 1
ATOM 1582 O O . GLY A 1 197 ? -5.205 0.053 -31.876 1.00 42.41 197 GLY A O 1
ATOM 1583 N N . VAL A 1 198 ? -3.851 -1.615 -31.247 1.00 41.44 198 VAL A N 1
ATOM 1584 C CA . VAL A 1 198 ? -2.648 -0.853 -30.882 1.00 41.44 198 VAL A CA 1
ATOM 1585 C C . VAL A 1 198 ? -1.442 -1.790 -31.066 1.00 41.44 198 VAL A C 1
ATOM 1587 O O . VAL A 1 198 ? -1.190 -2.659 -30.238 1.00 41.44 198 VAL A O 1
ATOM 1590 N N . GLY A 1 199 ? -0.697 -1.653 -32.164 1.00 34.72 199 GLY A N 1
ATOM 1591 C CA . GLY A 1 199 ? 0.399 -2.564 -32.529 1.00 34.72 199 GLY A CA 1
ATOM 1592 C C . GLY A 1 199 ? 1.583 -2.578 -31.549 1.00 34.72 199 GLY A C 1
ATOM 1593 O O . GLY A 1 199 ? 2.588 -1.917 -31.788 1.00 34.72 199 GLY A O 1
ATOM 1594 N N . GLY A 1 200 ? 1.492 -3.347 -30.460 1.00 39.62 200 GLY A N 1
ATOM 1595 C CA . GLY A 1 200 ? 2.564 -3.521 -29.476 1.00 39.62 200 GLY A CA 1
ATOM 1596 C C . GLY A 1 200 ? 2.434 -4.804 -28.653 1.00 39.62 200 GLY A C 1
ATOM 1597 O O . GLY A 1 200 ? 1.334 -5.230 -28.312 1.00 39.62 200 GLY A O 1
ATOM 1598 N N . VAL A 1 201 ? 3.581 -5.422 -28.363 1.00 41.66 201 VAL A N 1
ATOM 1599 C CA . VAL A 1 201 ? 3.751 -6.737 -27.720 1.00 41.66 201 VAL A CA 1
ATOM 1600 C C . VAL A 1 201 ? 3.340 -6.708 -26.241 1.00 41.66 201 VAL A C 1
ATOM 1602 O O . VAL A 1 201 ? 3.831 -5.895 -25.465 1.00 41.66 201 VAL A O 1
ATOM 1605 N N . VAL A 1 202 ? 2.471 -7.640 -25.832 1.00 48.00 202 VAL A N 1
ATOM 1606 C CA . VAL A 1 202 ? 1.906 -7.734 -24.474 1.00 48.00 202 VAL A CA 1
ATOM 1607 C C . VAL A 1 202 ? 2.422 -8.998 -23.773 1.00 48.00 202 VAL A C 1
ATOM 1609 O O . VAL A 1 202 ? 1.792 -10.049 -23.818 1.00 48.00 202 VAL A O 1
ATOM 1612 N N . VAL A 1 203 ? 3.573 -8.911 -23.102 1.00 47.19 203 VAL A N 1
ATOM 1613 C CA . VAL A 1 203 ? 4.052 -9.977 -22.188 1.00 47.19 203 VAL A CA 1
ATOM 1614 C C . VAL A 1 203 ? 3.762 -9.620 -20.719 1.00 47.19 203 VAL A C 1
ATOM 1616 O O . VAL A 1 203 ? 3.568 -10.503 -19.886 1.00 47.19 203 VAL A O 1
ATOM 1619 N N . GLY A 1 204 ? 3.589 -8.331 -20.399 1.00 43.59 204 GLY A N 1
ATOM 1620 C CA . GLY A 1 204 ? 3.391 -7.858 -19.022 1.00 43.59 204 GLY A CA 1
ATOM 1621 C C . GLY A 1 204 ? 2.088 -8.305 -18.342 1.00 43.59 204 GLY A C 1
ATOM 1622 O O . GLY A 1 204 ? 2.074 -8.508 -17.134 1.00 43.59 204 GLY A O 1
ATOM 1623 N N . VAL A 1 205 ? 0.993 -8.523 -19.081 1.00 46.38 205 VAL A N 1
ATOM 1624 C CA . VAL A 1 205 ? -0.346 -8.755 -18.487 1.00 46.38 205 VAL A CA 1
ATOM 1625 C C . VAL A 1 205 ? -0.461 -10.107 -17.762 1.00 46.38 205 VAL A C 1
ATOM 1627 O O . VAL A 1 205 ? -1.222 -10.224 -16.800 1.00 46.38 205 VAL A O 1
ATOM 1630 N N . GLY A 1 206 ? 0.317 -11.123 -18.154 1.00 45.75 206 GLY A N 1
ATOM 1631 C CA . GLY A 1 206 ? 0.240 -12.456 -17.536 1.00 45.75 206 GLY A CA 1
ATOM 1632 C C . GLY A 1 206 ? 0.802 -12.534 -16.125 1.00 45.75 206 GLY A C 1
ATOM 1633 O O . GLY A 1 206 ? 0.234 -13.217 -15.272 1.00 45.75 206 GLY A O 1
ATOM 1634 N N . VAL A 1 207 ? 1.858 -11.771 -15.848 1.00 47.53 207 VAL A N 1
ATOM 1635 C CA . VAL A 1 207 ? 2.492 -11.717 -14.522 1.00 47.53 207 VAL A CA 1
ATOM 1636 C C . VAL A 1 207 ? 1.568 -11.026 -13.511 1.00 47.53 207 VAL A C 1
ATOM 1638 O O . VAL A 1 207 ? 1.410 -11.478 -12.379 1.00 47.53 207 VAL A O 1
ATOM 1641 N N . VAL A 1 208 ? 0.872 -9.978 -13.951 1.00 45.28 208 VAL A N 1
ATOM 1642 C CA . VAL A 1 208 ? 0.008 -9.107 -13.134 1.00 45.28 208 VAL A CA 1
ATOM 1643 C C . VAL A 1 208 ? -1.175 -9.850 -12.549 1.00 45.28 208 VAL A C 1
ATOM 1645 O O . VAL A 1 208 ? -1.520 -9.695 -11.377 1.00 45.28 208 VAL A O 1
ATOM 1648 N N . VAL A 1 209 ? -1.813 -10.664 -13.381 1.00 48.25 209 VAL A N 1
ATOM 1649 C CA . VAL A 1 209 ? -3.073 -11.309 -13.026 1.00 48.25 209 VAL A CA 1
ATOM 1650 C C . VAL A 1 209 ? -2.809 -12.547 -12.174 1.00 48.25 209 VAL A C 1
ATOM 1652 O O . VAL A 1 209 ? -3.555 -12.808 -11.232 1.00 48.25 209 VAL A O 1
ATOM 1655 N N . GLY A 1 210 ? -1.698 -13.250 -12.423 1.00 45.50 210 GLY A N 1
ATOM 1656 C CA . GLY A 1 210 ? -1.240 -14.338 -11.556 1.00 45.50 210 GLY A CA 1
ATOM 1657 C C . GLY A 1 210 ? -0.880 -13.865 -10.141 1.00 45.50 210 GLY A C 1
ATOM 1658 O O . GLY A 1 210 ? -1.283 -14.493 -9.160 1.00 45.50 210 GLY A O 1
ATOM 1659 N N . VAL A 1 211 ? -0.188 -12.724 -10.019 1.00 42.94 211 VAL A N 1
ATOM 1660 C CA . VAL A 1 211 ? 0.244 -12.161 -8.727 1.00 42.94 211 VAL A CA 1
ATOM 1661 C C . VAL A 1 211 ? -0.913 -11.510 -7.961 1.00 42.94 211 VAL A C 1
ATOM 1663 O O . VAL A 1 211 ? -1.114 -11.803 -6.780 1.00 42.94 211 VAL A O 1
ATOM 1666 N N . GLY A 1 212 ? -1.711 -10.661 -8.618 1.00 39.53 212 GLY A N 1
ATOM 1667 C CA . GLY A 1 212 ? -2.787 -9.912 -7.964 1.00 39.53 212 GLY A CA 1
ATOM 1668 C C . GLY A 1 212 ? -3.881 -10.808 -7.381 1.00 39.53 212 GLY A C 1
ATOM 1669 O O . GLY A 1 212 ? -4.408 -10.536 -6.301 1.00 39.53 212 GLY A O 1
ATOM 1670 N N . VAL A 1 213 ? -4.192 -11.927 -8.042 1.00 45.00 213 VAL A N 1
ATOM 1671 C CA . VAL A 1 213 ? -5.305 -12.779 -7.607 1.00 45.00 213 VAL A CA 1
ATOM 1672 C C . VAL A 1 213 ? -4.888 -13.802 -6.547 1.00 45.00 213 VAL A C 1
ATOM 1674 O O . VAL A 1 213 ? -5.687 -14.124 -5.663 1.00 45.00 213 VAL A O 1
ATOM 1677 N N . GLY A 1 214 ? -3.614 -14.207 -6.516 1.00 39.22 214 GLY A N 1
ATOM 1678 C CA . GLY A 1 214 ? -3.061 -14.984 -5.401 1.00 39.22 214 GLY A CA 1
ATOM 1679 C C . GLY A 1 214 ? -3.170 -14.260 -4.049 1.00 39.22 214 GLY A C 1
ATOM 1680 O O . GLY A 1 214 ? -3.382 -14.904 -3.020 1.00 39.22 214 GLY A O 1
ATOM 1681 N N . VAL A 1 215 ? -3.108 -12.920 -4.054 1.00 40.41 215 VAL A N 1
ATOM 1682 C CA . VAL A 1 215 ? -3.137 -12.060 -2.851 1.00 40.41 215 VAL A CA 1
ATOM 1683 C C . VAL A 1 215 ? -4.529 -11.772 -2.322 1.00 40.41 215 VAL A C 1
ATOM 1685 O O . VAL A 1 215 ? -4.733 -11.809 -1.108 1.00 40.41 215 VAL A O 1
ATOM 1688 N N . VAL A 1 216 ? -5.510 -11.565 -3.196 1.00 40.91 216 VAL A N 1
ATOM 1689 C CA . VAL A 1 216 ? -6.896 -11.319 -2.763 1.00 40.91 216 VAL A CA 1
ATOM 1690 C C . VAL A 1 216 ? -7.647 -12.639 -2.520 1.00 40.91 216 VAL A C 1
ATOM 1692 O O . VAL A 1 216 ? -8.600 -12.701 -1.740 1.00 40.91 216 VAL A O 1
ATOM 1695 N N . GLY A 1 217 ? -7.211 -13.718 -3.174 1.00 34.62 217 GLY A N 1
ATOM 1696 C CA . GLY A 1 217 ? -7.976 -14.945 -3.308 1.00 34.62 217 GLY A CA 1
ATOM 1697 C C . GLY A 1 217 ? -7.751 -16.006 -2.244 1.00 34.62 217 GLY A C 1
ATOM 1698 O O . GLY A 1 217 ? -8.655 -16.805 -2.065 1.00 34.62 217 GLY A O 1
ATOM 1699 N N . VAL A 1 218 ? -6.637 -16.076 -1.504 1.00 34.41 218 VAL A N 1
ATOM 1700 C CA . VAL A 1 218 ? -6.346 -17.242 -0.639 1.00 34.41 218 VAL A CA 1
ATOM 1701 C C . VAL A 1 218 ? -5.587 -16.813 0.620 1.00 34.41 218 VAL A C 1
ATOM 1703 O O . VAL A 1 218 ? -4.678 -15.986 0.567 1.00 34.41 218 VAL A O 1
ATOM 1706 N N . GLY A 1 219 ? -5.931 -17.392 1.777 1.00 40.69 219 GLY A N 1
ATOM 1707 C CA . GLY A 1 219 ? -5.053 -17.324 2.949 1.00 40.69 219 GLY A CA 1
ATOM 1708 C C . GLY A 1 219 ? -3.631 -17.773 2.583 1.00 40.69 219 GLY A C 1
ATOM 1709 O O . GLY A 1 219 ? -3.458 -18.438 1.572 1.00 40.69 219 GLY A O 1
ATOM 1710 N N . VAL A 1 220 ? -2.644 -17.363 3.386 1.00 37.81 220 VAL A N 1
ATOM 1711 C CA . VAL A 1 220 ? -1.172 -17.570 3.305 1.00 37.81 220 VAL A CA 1
ATOM 1712 C C . VAL A 1 220 ? -0.615 -18.377 2.108 1.00 37.81 220 VAL A C 1
ATOM 1714 O O . VAL A 1 220 ? 0.250 -17.859 1.415 1.00 37.81 220 VAL A O 1
ATOM 1717 N N . GLY A 1 221 ? -1.119 -19.576 1.805 1.00 33.03 221 GLY A N 1
ATOM 1718 C CA . GLY A 1 221 ? -0.695 -20.408 0.673 1.00 33.03 221 GLY A CA 1
ATOM 1719 C C . GLY A 1 221 ? -0.903 -19.859 -0.752 1.00 33.03 221 GLY A C 1
ATOM 1720 O O . GLY A 1 221 ? -0.030 -20.070 -1.584 1.00 33.03 221 GLY A O 1
ATOM 1721 N N . GLY A 1 222 ? -1.985 -19.144 -1.095 1.00 37.28 222 GLY A N 1
ATOM 1722 C CA . GLY A 1 222 ? -2.193 -18.762 -2.517 1.00 37.28 222 GLY A CA 1
ATOM 1723 C C . GLY A 1 222 ? -1.372 -17.566 -2.999 1.00 37.28 222 GLY A C 1
ATOM 1724 O O . GLY A 1 222 ? -1.152 -17.419 -4.197 1.00 37.28 222 GLY A O 1
ATOM 1725 N N . VAL A 1 223 ? -0.842 -16.767 -2.073 1.00 40.91 223 VAL A N 1
ATOM 1726 C CA . VAL A 1 223 ? 0.149 -15.728 -2.382 1.00 40.91 223 VAL A CA 1
ATOM 1727 C C . VAL A 1 223 ? 1.465 -16.341 -2.826 1.00 40.91 223 VAL A C 1
ATOM 1729 O O . VAL A 1 223 ? 2.029 -15.924 -3.833 1.00 40.91 223 VAL A O 1
ATOM 1732 N N . VAL A 1 224 ? 1.900 -17.380 -2.113 1.00 41.75 224 VAL A N 1
ATOM 1733 C CA . VAL A 1 224 ? 3.118 -18.130 -2.428 1.00 41.75 224 VAL A CA 1
ATOM 1734 C C . VAL A 1 224 ? 2.979 -18.833 -3.780 1.00 41.75 224 VAL A C 1
ATOM 1736 O O . VAL A 1 224 ? 3.924 -18.839 -4.558 1.00 41.75 224 VAL A O 1
ATOM 1739 N N . VAL A 1 225 ? 1.792 -19.355 -4.115 1.00 41.78 225 VAL A N 1
ATOM 1740 C CA . VAL A 1 225 ? 1.549 -20.012 -5.412 1.00 41.78 225 VAL A CA 1
ATOM 1741 C C . VAL A 1 225 ? 1.430 -19.004 -6.563 1.00 41.78 225 VAL A C 1
ATOM 1743 O O . VAL A 1 225 ? 2.011 -19.237 -7.614 1.00 41.78 225 VAL A O 1
ATOM 1746 N N . GLY A 1 226 ? 0.738 -17.872 -6.397 1.00 46.25 226 GLY A N 1
ATOM 1747 C CA . GLY A 1 226 ? 0.576 -16.873 -7.468 1.00 46.25 226 GLY A CA 1
ATOM 1748 C C . GLY A 1 226 ? 1.872 -16.130 -7.812 1.00 46.25 226 GLY A C 1
ATOM 1749 O O . GLY A 1 226 ? 2.253 -16.053 -8.982 1.00 46.25 226 GLY A O 1
ATOM 1750 N N . VAL A 1 227 ? 2.592 -15.651 -6.788 1.00 47.56 227 VAL A N 1
ATOM 1751 C CA . VAL A 1 227 ? 3.926 -15.040 -6.944 1.00 47.56 227 VAL A CA 1
ATOM 1752 C C . VAL A 1 227 ? 4.954 -16.094 -7.353 1.00 47.56 227 VAL A C 1
ATOM 1754 O O . VAL A 1 227 ? 5.795 -15.826 -8.204 1.00 47.56 227 VAL A O 1
ATOM 1757 N N . GLY A 1 228 ? 4.848 -17.315 -6.820 1.00 44.81 228 GLY A N 1
ATOM 1758 C CA . GLY A 1 228 ? 5.720 -18.431 -7.172 1.00 44.81 228 GLY A CA 1
ATOM 1759 C C . GLY A 1 228 ? 5.578 -18.869 -8.627 1.00 44.81 228 GLY A C 1
ATOM 1760 O O . GLY A 1 228 ? 6.583 -19.015 -9.299 1.00 44.81 228 GLY A O 1
ATOM 1761 N N . VAL A 1 229 ? 4.366 -19.029 -9.165 1.00 47.94 229 VAL A N 1
ATOM 1762 C CA . VAL A 1 229 ? 4.167 -19.472 -10.561 1.00 47.94 229 VAL A CA 1
ATOM 1763 C C . VAL A 1 229 ? 4.526 -18.364 -11.555 1.00 47.94 229 VAL A C 1
ATOM 1765 O O . VAL A 1 229 ? 5.221 -18.632 -12.533 1.00 47.94 229 VAL A O 1
ATOM 1768 N N . GLY A 1 230 ? 4.118 -17.116 -11.292 1.00 50.25 230 GLY A N 1
ATOM 1769 C CA . GLY A 1 230 ? 4.504 -15.973 -12.127 1.00 50.25 230 GLY A CA 1
ATOM 1770 C C . GLY A 1 230 ? 6.011 -15.705 -12.080 1.00 50.25 230 GLY A C 1
ATOM 1771 O O . GLY A 1 230 ? 6.643 -15.505 -13.116 1.00 50.25 230 GLY A O 1
ATOM 1772 N N . GLY A 1 231 ? 6.603 -15.783 -10.887 1.00 51.47 231 GLY A N 1
ATOM 1773 C CA . GLY A 1 231 ? 8.033 -15.596 -10.688 1.00 51.47 231 GLY A CA 1
ATOM 1774 C C . GLY A 1 231 ? 8.881 -16.738 -11.220 1.00 51.47 231 GLY A C 1
ATOM 1775 O O . GLY A 1 231 ? 9.874 -16.469 -11.876 1.00 51.47 231 GLY A O 1
ATOM 1776 N N . VAL A 1 232 ? 8.477 -17.998 -11.057 1.00 51.44 232 VAL A N 1
ATOM 1777 C CA . VAL A 1 232 ? 9.169 -19.144 -11.670 1.00 51.44 232 VAL A CA 1
ATOM 1778 C C . VAL A 1 232 ? 9.058 -19.099 -13.193 1.00 51.44 232 VAL A C 1
ATOM 1780 O O . VAL A 1 232 ? 10.018 -19.449 -13.868 1.00 51.44 232 VAL A O 1
ATOM 1783 N N . GLY A 1 233 ? 7.940 -18.626 -13.752 1.00 55.69 233 GLY A N 1
ATOM 1784 C CA . GLY A 1 233 ? 7.797 -18.437 -15.196 1.00 55.69 233 GLY A CA 1
ATOM 1785 C C . GLY A 1 233 ? 8.778 -17.405 -15.753 1.00 55.69 233 GLY A C 1
ATOM 1786 O O . GLY A 1 233 ? 9.483 -17.689 -16.718 1.00 55.69 233 GLY A O 1
ATOM 1787 N N . VAL A 1 234 ? 8.873 -16.231 -15.122 1.00 58.03 234 VAL A N 1
ATOM 1788 C CA . VAL A 1 234 ? 9.781 -15.173 -15.588 1.00 58.03 234 VAL A CA 1
ATOM 1789 C C . VAL A 1 234 ? 11.232 -15.466 -15.227 1.00 58.03 234 VAL A C 1
ATOM 1791 O O . VAL A 1 234 ? 12.081 -15.413 -16.103 1.00 58.03 234 VAL A O 1
ATOM 1794 N N . VAL A 1 235 ? 11.537 -15.842 -13.983 1.00 57.06 235 VAL A N 1
ATOM 1795 C CA . VAL A 1 235 ? 12.897 -16.228 -13.574 1.00 57.06 235 VAL A CA 1
ATOM 1796 C C . VAL A 1 235 ? 13.356 -17.447 -14.361 1.00 57.06 235 VAL A C 1
ATOM 1798 O O . VAL A 1 235 ? 14.502 -17.480 -14.785 1.00 57.06 235 VAL A O 1
ATOM 1801 N N . GLY A 1 236 ? 12.482 -18.421 -14.617 1.00 56.09 236 GLY A N 1
ATOM 1802 C CA . GLY A 1 236 ? 12.769 -19.575 -15.465 1.00 56.09 236 GLY A CA 1
ATOM 1803 C C . GLY A 1 236 ? 13.007 -19.178 -16.920 1.00 56.09 236 GLY A C 1
ATOM 1804 O O . GLY A 1 236 ? 14.004 -19.598 -17.496 1.00 56.09 236 GLY A O 1
ATOM 1805 N N . GLY A 1 237 ? 12.158 -18.321 -17.494 1.00 59.50 237 GLY A N 1
ATOM 1806 C CA . GLY A 1 237 ? 12.335 -17.777 -18.843 1.00 59.50 237 GLY A CA 1
ATOM 1807 C C . GLY A 1 237 ? 13.648 -17.009 -18.989 1.00 59.50 237 GLY A C 1
ATOM 1808 O O . GLY A 1 237 ? 14.445 -17.319 -19.869 1.00 59.50 237 GLY A O 1
ATOM 1809 N N . VAL A 1 238 ? 13.931 -16.095 -18.060 1.00 60.78 238 VAL A N 1
ATOM 1810 C CA . VAL A 1 238 ? 15.185 -15.336 -18.003 1.00 60.78 238 VAL A CA 1
ATOM 1811 C C . VAL A 1 238 ? 16.374 -16.267 -17.770 1.00 60.78 238 VAL A C 1
ATOM 1813 O O . VAL A 1 238 ? 17.370 -16.139 -18.462 1.00 60.78 238 VAL A O 1
ATOM 1816 N N . SER A 1 239 ? 16.282 -17.256 -16.878 1.00 58.19 239 SER A N 1
ATOM 1817 C CA . SER A 1 239 ? 17.363 -18.226 -16.627 1.00 58.19 239 SER A CA 1
ATOM 1818 C C . SER A 1 239 ? 17.644 -19.105 -17.847 1.00 58.19 239 SER A C 1
ATOM 1820 O O . SER A 1 239 ? 18.799 -19.407 -18.146 1.00 58.19 239 SER A O 1
ATOM 1822 N N . VAL A 1 240 ? 16.610 -19.500 -18.596 1.00 64.94 240 VAL A N 1
ATOM 1823 C CA . VAL A 1 240 ? 16.760 -20.227 -19.864 1.00 64.94 240 VAL A CA 1
ATOM 1824 C C . VAL A 1 240 ? 17.389 -19.323 -20.927 1.00 64.94 240 VAL A C 1
ATOM 1826 O O . VAL A 1 240 ? 18.313 -19.755 -21.611 1.00 64.94 240 VAL A O 1
ATOM 1829 N N . SER A 1 241 ? 16.965 -18.064 -21.037 1.00 67.94 241 SER A N 1
ATOM 1830 C CA . SER A 1 241 ? 17.572 -17.094 -21.955 1.00 67.94 241 SER A CA 1
ATOM 1831 C C . SER A 1 241 ? 19.028 -16.781 -21.587 1.00 67.94 241 SER A C 1
ATOM 1833 O O . SER A 1 241 ? 19.881 -16.745 -22.470 1.00 67.94 241 SER A O 1
ATOM 1835 N N . VAL A 1 242 ? 19.346 -16.637 -20.295 1.00 67.62 242 VAL A N 1
ATOM 1836 C CA . VAL A 1 242 ? 20.704 -16.427 -19.756 1.00 67.62 242 VAL A CA 1
ATOM 1837 C C . VAL A 1 242 ? 21.589 -17.640 -20.004 1.00 67.62 242 VAL A C 1
ATOM 1839 O O . VAL A 1 242 ? 22.668 -17.491 -20.570 1.00 67.62 242 VAL A O 1
ATOM 1842 N N . SER A 1 243 ? 21.124 -18.847 -19.676 1.00 70.25 243 SER A N 1
ATOM 1843 C CA . SER A 1 243 ? 21.890 -20.083 -19.912 1.00 70.25 243 SER A CA 1
ATOM 1844 C C . SER A 1 243 ? 22.149 -20.366 -21.394 1.00 70.25 243 SER A C 1
ATOM 1846 O O . SER A 1 243 ? 23.097 -21.075 -21.722 1.00 70.25 243 SER A O 1
ATOM 1848 N N . ARG A 1 244 ? 21.342 -19.793 -22.294 1.00 76.62 244 ARG A N 1
ATOM 1849 C CA . ARG A 1 244 ? 21.527 -19.874 -23.749 1.00 76.62 244 ARG A CA 1
ATOM 1850 C C . ARG A 1 244 ? 22.234 -18.658 -24.357 1.00 76.62 244 ARG A C 1
ATOM 1852 O O . ARG A 1 244 ? 22.425 -18.638 -25.564 1.00 76.62 244 ARG A O 1
ATOM 1859 N N . GLY A 1 245 ? 22.594 -17.646 -23.563 1.00 75.12 245 GLY A N 1
ATOM 1860 C CA . GLY A 1 245 ? 23.221 -16.410 -24.053 1.00 75.12 245 GLY A CA 1
ATOM 1861 C C . GLY A 1 245 ? 22.307 -15.506 -24.899 1.00 75.12 245 GLY A C 1
ATOM 1862 O O . GLY A 1 245 ? 22.798 -14.621 -25.592 1.00 75.12 245 GLY A O 1
ATOM 1863 N N . HIS A 1 246 ? 20.985 -15.703 -24.852 1.00 78.56 246 HIS A N 1
ATOM 1864 C CA . HIS A 1 246 ? 19.991 -15.047 -25.717 1.00 78.56 246 HIS A CA 1
ATOM 1865 C C . HIS A 1 246 ? 18.966 -14.195 -24.955 1.00 78.56 246 HIS A C 1
ATOM 1867 O O . HIS A 1 246 ? 17.812 -14.096 -25.359 1.00 78.56 246 HIS A O 1
ATOM 1873 N N . TYR A 1 247 ? 19.339 -13.589 -23.836 1.00 78.94 247 TYR A N 1
ATOM 1874 C CA . TYR A 1 247 ? 18.472 -12.603 -23.185 1.00 78.94 247 TYR A CA 1
ATOM 1875 C C . TYR A 1 247 ? 18.556 -11.272 -23.934 1.00 78.94 247 TYR A C 1
ATOM 1877 O O . TYR A 1 247 ? 19.593 -10.932 -24.503 1.00 78.94 247 TYR A O 1
ATOM 1885 N N . THR A 1 248 ? 17.467 -10.520 -23.943 1.00 84.44 248 THR A N 1
ATOM 1886 C CA . THR A 1 248 ? 17.321 -9.199 -24.569 1.00 84.44 248 THR A CA 1
ATOM 1887 C C . THR A 1 248 ? 17.373 -8.097 -23.505 1.00 84.44 248 THR A C 1
ATOM 1889 O O . THR A 1 248 ? 17.295 -8.383 -22.310 1.00 84.44 248 THR A O 1
ATOM 1892 N N . GLU A 1 249 ? 17.490 -6.827 -23.906 1.00 85.00 249 GLU A N 1
ATOM 1893 C CA . GLU A 1 249 ? 17.306 -5.695 -22.976 1.00 85.00 249 GLU A CA 1
ATOM 1894 C C . GLU A 1 249 ? 15.942 -5.762 -22.279 1.00 85.00 249 GLU A C 1
ATOM 1896 O O . GLU A 1 249 ? 15.837 -5.496 -21.087 1.00 85.00 249 GLU A O 1
ATOM 1901 N N . TYR A 1 250 ? 14.914 -6.220 -22.999 1.00 85.00 250 TYR A N 1
ATOM 1902 C CA . TYR A 1 250 ? 13.571 -6.430 -22.469 1.00 85.00 250 TYR A CA 1
ATOM 1903 C C . TYR A 1 250 ? 13.557 -7.409 -21.285 1.00 85.00 250 TYR A C 1
ATOM 1905 O O . TYR A 1 250 ? 12.976 -7.109 -20.242 1.00 85.00 250 TYR A O 1
ATOM 1913 N N . ASP A 1 251 ? 14.240 -8.550 -21.417 1.00 82.25 251 ASP A N 1
ATOM 1914 C CA . ASP A 1 251 ? 14.315 -9.569 -20.361 1.00 82.25 251 ASP A CA 1
ATOM 1915 C C . ASP A 1 251 ? 15.012 -9.035 -19.106 1.00 82.25 251 ASP A C 1
ATOM 1917 O O . ASP A 1 251 ? 14.568 -9.284 -17.982 1.00 82.25 251 ASP A O 1
ATOM 1921 N N . LEU A 1 252 ? 16.091 -8.271 -19.297 1.00 85.12 252 LEU A N 1
ATOM 1922 C CA . LEU A 1 252 ? 16.844 -7.660 -18.206 1.00 85.12 252 LEU A CA 1
ATOM 1923 C C . LEU A 1 252 ? 16.035 -6.560 -17.514 1.00 85.12 252 LEU A C 1
ATOM 1925 O O . LEU A 1 252 ? 15.996 -6.529 -16.285 1.00 85.12 252 LEU A O 1
ATOM 1929 N N . THR A 1 253 ? 15.335 -5.710 -18.270 1.00 89.19 253 THR A N 1
ATOM 1930 C CA . THR A 1 253 ? 14.434 -4.699 -17.703 1.00 89.19 253 THR A CA 1
ATOM 1931 C C . THR A 1 253 ? 13.329 -5.348 -16.885 1.00 89.19 253 THR A C 1
ATOM 1933 O O . THR A 1 253 ? 13.064 -4.905 -15.769 1.00 89.19 253 THR A O 1
ATOM 1936 N N . ILE A 1 254 ? 12.709 -6.422 -17.385 1.00 85.12 254 ILE A N 1
ATOM 1937 C CA . ILE A 1 254 ? 11.689 -7.146 -16.622 1.00 85.12 254 ILE A CA 1
ATOM 1938 C C . ILE A 1 254 ? 12.281 -7.739 -15.345 1.00 85.12 254 ILE A C 1
ATOM 1940 O O . ILE A 1 254 ? 11.676 -7.592 -14.282 1.00 85.12 254 ILE A O 1
ATOM 1944 N N . LEU A 1 255 ? 13.448 -8.386 -15.427 1.00 83.88 255 LEU A N 1
ATOM 1945 C CA . LEU A 1 255 ? 14.108 -8.967 -14.260 1.00 83.88 255 LEU A CA 1
ATOM 1946 C C . LEU A 1 255 ? 14.409 -7.894 -13.207 1.00 83.88 255 LEU A C 1
ATOM 1948 O O . LEU A 1 255 ? 14.044 -8.052 -12.042 1.00 83.88 255 LEU A O 1
ATOM 1952 N N . LEU A 1 256 ? 15.035 -6.788 -13.608 1.00 88.50 256 LEU A N 1
ATOM 1953 C CA . LEU A 1 256 ? 15.348 -5.690 -12.703 1.00 88.50 256 LEU A CA 1
ATOM 1954 C C . LEU A 1 256 ? 14.069 -5.128 -12.084 1.00 88.50 256 LEU A C 1
ATOM 1956 O O . LEU A 1 256 ? 13.907 -5.137 -10.866 1.00 88.50 256 LEU A O 1
ATOM 1960 N N . PHE A 1 257 ? 13.147 -4.678 -12.928 1.00 89.12 257 PHE A N 1
ATOM 1961 C CA . PHE A 1 257 ? 12.022 -3.857 -12.514 1.00 89.12 257 PHE A CA 1
ATOM 1962 C C . PHE A 1 257 ? 10.929 -4.627 -11.786 1.00 89.12 257 PHE A C 1
ATOM 1964 O O . PHE A 1 257 ? 10.380 -4.139 -10.803 1.00 89.12 257 PHE A O 1
ATOM 1971 N N . PHE A 1 258 ? 10.588 -5.819 -12.273 1.00 84.94 258 PHE A N 1
ATOM 1972 C CA . PHE A 1 258 ? 9.487 -6.592 -11.715 1.00 84.94 258 PHE A CA 1
ATOM 1973 C C . PHE A 1 258 ? 9.940 -7.633 -10.707 1.00 84.94 258 PHE A C 1
ATOM 1975 O O . PHE A 1 258 ? 9.060 -8.173 -10.058 1.00 84.94 258 PHE A O 1
ATOM 1982 N N . PHE A 1 259 ? 11.242 -7.899 -10.532 1.00 85.44 259 PHE A N 1
ATOM 1983 C CA . PHE A 1 259 ? 11.724 -8.893 -9.560 1.00 85.44 259 PHE A CA 1
ATOM 1984 C C . PHE A 1 259 ? 12.728 -8.337 -8.569 1.00 85.44 259 PHE A C 1
ATOM 1986 O O . PHE A 1 259 ? 12.482 -8.397 -7.365 1.00 85.44 259 PHE A O 1
ATOM 1993 N N . ILE A 1 260 ? 13.835 -7.779 -9.052 1.00 86.94 260 ILE A N 1
ATOM 1994 C CA . ILE A 1 260 ? 14.916 -7.343 -8.167 1.00 86.94 260 ILE A CA 1
ATOM 1995 C C . ILE A 1 260 ? 14.481 -6.119 -7.352 1.00 86.94 260 ILE A C 1
ATOM 1997 O O . ILE A 1 260 ? 14.570 -6.152 -6.127 1.00 86.94 260 ILE A O 1
ATOM 2001 N N . LEU A 1 261 ? 13.952 -5.068 -7.991 1.00 90.94 261 LEU A N 1
ATOM 2002 C CA . LEU A 1 261 ? 13.517 -3.864 -7.270 1.00 90.94 261 LEU A CA 1
ATOM 2003 C C . LEU A 1 261 ? 12.390 -4.153 -6.257 1.00 90.94 261 LEU A C 1
ATOM 2005 O O . LEU A 1 261 ? 12.516 -3.722 -5.109 1.00 90.94 261 LEU A O 1
ATOM 2009 N N . PRO A 1 262 ? 11.336 -4.929 -6.589 1.00 91.12 262 PRO A N 1
ATOM 2010 C CA . PRO A 1 262 ? 10.307 -5.295 -5.622 1.00 91.12 262 PRO A CA 1
ATOM 2011 C C . PRO A 1 262 ? 10.845 -6.145 -4.472 1.00 91.12 262 PRO A C 1
ATOM 2013 O O . PRO A 1 262 ? 10.411 -5.963 -3.336 1.00 91.12 262 PRO A O 1
ATOM 2016 N N . LEU A 1 263 ? 11.792 -7.054 -4.726 1.00 89.25 263 LEU A N 1
ATOM 2017 C CA . LEU A 1 263 ? 12.432 -7.847 -3.674 1.00 89.25 263 LEU A CA 1
ATOM 2018 C C . LEU A 1 263 ? 13.216 -6.951 -2.707 1.00 89.25 263 LEU A C 1
ATOM 2020 O O . LEU A 1 263 ? 13.065 -7.067 -1.490 1.00 89.25 263 LEU A O 1
ATOM 2024 N N . THR A 1 264 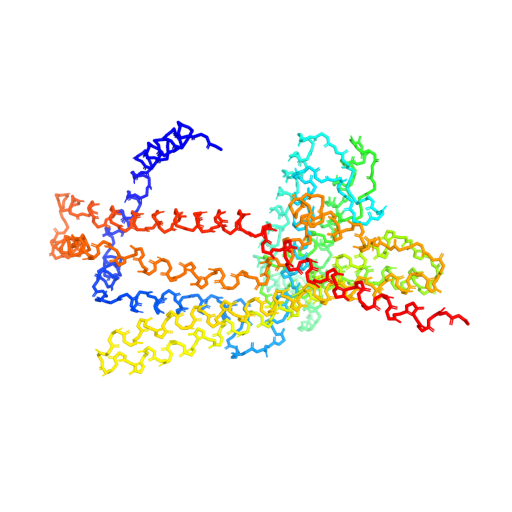? 14.007 -6.028 -3.251 1.00 90.88 264 THR A N 1
ATOM 2025 C CA . THR A 1 264 ? 14.738 -5.028 -2.472 1.00 90.88 264 THR A CA 1
ATOM 2026 C C . THR A 1 264 ? 13.785 -4.170 -1.641 1.00 90.88 264 THR A C 1
ATOM 2028 O O . THR A 1 264 ? 14.012 -3.967 -0.448 1.00 90.88 264 THR A O 1
ATOM 2031 N N . ASN A 1 265 ? 12.676 -3.718 -2.233 1.00 92.25 265 ASN A N 1
ATOM 2032 C CA . ASN A 1 265 ? 11.696 -2.901 -1.523 1.00 92.25 265 ASN A CA 1
ATOM 2033 C C . ASN A 1 265 ? 10.973 -3.681 -0.427 1.00 92.25 265 ASN A C 1
ATOM 2035 O O . ASN A 1 265 ? 10.793 -3.169 0.674 1.00 92.25 265 ASN A O 1
ATOM 2039 N N . ALA A 1 266 ? 10.635 -4.946 -0.685 1.00 93.00 266 ALA A N 1
ATOM 2040 C CA . ALA A 1 266 ? 10.006 -5.821 0.295 1.00 93.00 266 ALA A CA 1
ATOM 2041 C C . ALA A 1 266 ? 10.847 -5.979 1.563 1.00 93.00 266 ALA A C 1
ATOM 2043 O O . ALA A 1 266 ? 10.285 -6.057 2.654 1.00 93.00 266 ALA A O 1
ATOM 2044 N N . LEU A 1 267 ? 12.177 -6.012 1.431 1.00 92.81 267 LEU A N 1
ATOM 2045 C CA . LEU A 1 267 ? 13.083 -6.097 2.572 1.00 92.81 267 LEU A CA 1
ATOM 2046 C C . LEU A 1 267 ? 12.958 -4.868 3.479 1.00 92.81 267 LEU A C 1
ATOM 2048 O O . LEU A 1 267 ? 12.834 -5.016 4.695 1.00 92.81 267 LEU A O 1
ATOM 2052 N N . LEU A 1 268 ? 12.954 -3.662 2.908 1.00 94.62 268 LEU A N 1
ATOM 2053 C CA . LEU A 1 268 ? 12.847 -2.438 3.703 1.00 94.62 268 LEU A CA 1
ATOM 2054 C C . LEU A 1 268 ? 11.421 -2.161 4.179 1.00 94.62 268 LEU A C 1
ATOM 2056 O O . LEU A 1 268 ? 11.248 -1.694 5.304 1.00 94.62 268 LEU A O 1
ATOM 2060 N N . ASP A 1 269 ? 10.403 -2.537 3.407 1.00 93.38 269 ASP A N 1
ATOM 2061 C CA . ASP A 1 269 ? 9.014 -2.530 3.867 1.00 93.38 269 ASP A CA 1
ATOM 2062 C C . ASP A 1 269 ? 8.831 -3.485 5.056 1.00 93.38 269 ASP A C 1
ATOM 2064 O O . ASP A 1 269 ? 8.174 -3.137 6.036 1.00 93.38 269 ASP A O 1
ATOM 2068 N N . TRP A 1 270 ? 9.439 -4.675 5.016 1.00 94.44 270 TRP A N 1
ATOM 2069 C CA . TRP A 1 270 ? 9.404 -5.642 6.117 1.00 94.44 270 TRP A CA 1
ATOM 2070 C C . TRP A 1 270 ? 10.025 -5.077 7.396 1.00 94.44 270 TRP A C 1
ATOM 2072 O O . TRP A 1 270 ? 9.427 -5.196 8.469 1.00 94.44 270 TRP A O 1
ATOM 2082 N N . LEU A 1 271 ? 11.170 -4.396 7.280 1.00 94.69 271 LEU A N 1
ATOM 2083 C CA . LEU A 1 271 ? 11.791 -3.684 8.398 1.00 94.69 271 LEU A CA 1
ATOM 2084 C C . LEU A 1 271 ? 10.921 -2.519 8.892 1.00 94.69 271 LEU A C 1
ATOM 2086 O O . LEU A 1 271 ? 10.738 -2.380 10.101 1.00 94.69 271 LEU A O 1
ATOM 2090 N N . SER A 1 272 ? 10.346 -1.723 7.985 1.00 94.00 272 SER A N 1
ATOM 2091 C CA . SER A 1 272 ? 9.465 -0.593 8.317 1.00 94.00 272 SER A CA 1
ATOM 2092 C C . SER A 1 272 ? 8.250 -1.058 9.121 1.00 94.00 272 SER A C 1
ATOM 2094 O O . SER A 1 272 ? 8.037 -0.624 10.256 1.00 94.00 272 SER A O 1
ATOM 2096 N N . TRP A 1 273 ? 7.519 -2.054 8.609 1.00 93.00 273 TRP A N 1
ATOM 2097 C CA . TRP A 1 273 ? 6.389 -2.660 9.312 1.00 93.00 273 TRP A CA 1
ATOM 2098 C C . TRP A 1 273 ? 6.800 -3.297 10.644 1.00 93.00 273 TRP A C 1
ATOM 2100 O O . TRP A 1 273 ? 6.071 -3.160 11.629 1.00 93.00 273 TRP A O 1
ATOM 2110 N N . GLY A 1 274 ? 7.945 -3.984 10.702 1.00 94.00 274 GLY A N 1
ATOM 2111 C CA . GLY A 1 274 ? 8.473 -4.580 11.933 1.00 94.00 274 GLY A CA 1
ATOM 2112 C C . GLY A 1 274 ? 8.727 -3.535 13.023 1.00 94.00 274 GLY A C 1
ATOM 2113 O O . GLY A 1 274 ? 8.219 -3.665 14.142 1.00 94.00 274 GLY A O 1
ATOM 2114 N N . CYS A 1 275 ? 9.434 -2.458 12.674 1.00 93.50 275 CYS A N 1
ATOM 2115 C CA . CYS A 1 275 ? 9.714 -1.327 13.556 1.00 93.50 275 CYS A CA 1
ATOM 2116 C C . CYS A 1 275 ? 8.433 -0.643 14.039 1.00 93.50 275 CYS A C 1
ATOM 2118 O O . CYS A 1 275 ? 8.228 -0.525 15.249 1.00 93.50 275 CYS A O 1
ATOM 2120 N N . SER A 1 276 ? 7.536 -0.270 13.125 1.00 91.88 276 SER A N 1
ATOM 2121 C CA . SER A 1 276 ? 6.275 0.392 13.466 1.00 91.88 276 SER A CA 1
ATOM 2122 C C . SER A 1 276 ? 5.404 -0.462 14.399 1.00 91.88 276 SER A C 1
ATOM 2124 O O . SER A 1 276 ? 4.875 0.034 15.396 1.00 91.88 276 SER A O 1
ATOM 2126 N N . ARG A 1 277 ? 5.294 -1.775 14.155 1.00 92.19 277 ARG A N 1
ATOM 2127 C CA . ARG A 1 277 ? 4.527 -2.686 15.027 1.00 92.19 277 ARG A CA 1
ATOM 2128 C C . ARG A 1 277 ? 5.156 -2.830 16.408 1.00 92.19 277 ARG A C 1
ATOM 2130 O O . ARG A 1 277 ? 4.434 -2.841 17.409 1.00 92.19 277 ARG A O 1
ATOM 2137 N N . TRP A 1 278 ? 6.481 -2.950 16.475 1.00 93.94 278 TRP A N 1
ATOM 2138 C CA . TRP A 1 278 ? 7.204 -3.038 17.741 1.00 93.94 278 TRP A CA 1
ATOM 2139 C C . TRP A 1 278 ? 7.018 -1.781 18.583 1.00 93.94 278 TRP A C 1
ATOM 2141 O O . TRP A 1 278 ? 6.648 -1.877 19.758 1.00 93.94 278 TRP A O 1
ATOM 2151 N N . LEU A 1 279 ? 7.199 -0.610 17.973 1.00 91.69 279 LEU A N 1
ATOM 2152 C CA . LEU A 1 279 ? 7.012 0.664 18.649 1.00 91.69 279 LEU A CA 1
ATOM 2153 C C . LEU A 1 279 ? 5.559 0.825 19.135 1.00 91.69 279 LEU A C 1
ATOM 2155 O O . LEU A 1 279 ? 5.337 1.118 20.313 1.00 91.69 279 LEU A O 1
ATOM 2159 N N . GLY A 1 280 ? 4.569 0.507 18.292 1.00 91.56 280 GLY A N 1
ATOM 2160 C CA . GLY A 1 280 ? 3.152 0.558 18.658 1.00 91.56 280 GLY A CA 1
ATOM 2161 C C . GLY A 1 280 ? 2.801 -0.347 19.848 1.00 91.56 280 GLY A C 1
ATOM 2162 O O . GLY A 1 280 ? 2.114 0.067 20.785 1.00 91.56 280 GLY A O 1
ATOM 2163 N N . ARG A 1 281 ? 3.328 -1.578 19.883 1.00 92.88 281 ARG A N 1
ATOM 2164 C CA . ARG A 1 281 ? 3.155 -2.484 21.036 1.00 92.88 281 ARG A CA 1
ATOM 2165 C C . ARG A 1 281 ? 3.820 -1.934 22.297 1.00 92.88 281 ARG A C 1
ATOM 2167 O O . ARG A 1 281 ? 3.246 -2.040 23.382 1.00 92.88 281 ARG A O 1
ATOM 2174 N N . LYS A 1 282 ? 4.998 -1.318 22.158 1.00 92.50 282 LYS A N 1
ATOM 2175 C CA . LYS A 1 282 ? 5.718 -0.692 23.271 1.00 92.50 282 LYS A CA 1
ATOM 2176 C C . LYS A 1 282 ? 4.934 0.478 23.860 1.00 92.50 282 LYS A C 1
ATOM 2178 O O . LYS A 1 282 ? 4.819 0.551 25.081 1.00 92.50 282 LYS A O 1
ATOM 2183 N N . ILE A 1 283 ? 4.336 1.345 23.033 1.00 90.31 283 ILE A N 1
ATOM 2184 C CA . ILE A 1 283 ? 3.457 2.406 23.546 1.00 90.31 283 ILE A CA 1
ATOM 2185 C C . ILE A 1 283 ? 2.287 1.810 24.302 1.00 90.31 283 ILE A C 1
ATOM 2187 O O . ILE A 1 283 ? 1.987 2.270 25.397 1.00 90.31 283 ILE A O 1
ATOM 2191 N N . LYS A 1 284 ? 1.614 0.814 23.719 1.00 91.25 284 LYS A N 1
ATOM 2192 C CA . LYS A 1 284 ? 0.445 0.215 24.353 1.00 91.25 284 LYS A CA 1
ATOM 2193 C C . LYS A 1 284 ? 0.789 -0.291 25.757 1.00 91.25 284 LYS A C 1
ATOM 2195 O O . LYS A 1 284 ? 0.102 0.058 26.707 1.00 91.25 284 LYS A O 1
ATOM 2200 N N . GLY A 1 285 ? 1.904 -1.010 25.904 1.00 91.69 285 GLY A N 1
ATOM 2201 C CA . GLY A 1 285 ? 2.378 -1.458 27.216 1.00 91.69 285 GLY A CA 1
ATOM 2202 C C . GLY A 1 285 ? 2.696 -0.304 28.178 1.00 91.69 285 GLY A C 1
ATOM 2203 O O . GLY A 1 285 ? 2.364 -0.376 29.359 1.00 91.69 285 GLY A O 1
ATOM 2204 N N . LEU A 1 286 ? 3.295 0.787 27.683 1.00 88.69 286 LEU A N 1
ATOM 2205 C CA . LEU A 1 286 ? 3.551 1.989 28.486 1.00 88.69 286 LEU A CA 1
ATOM 2206 C C . LEU A 1 286 ? 2.261 2.703 28.904 1.00 88.69 286 LEU A C 1
ATOM 2208 O O . LEU A 1 286 ? 2.198 3.224 30.015 1.00 88.69 286 LEU A O 1
ATOM 2212 N N . TYR A 1 287 ? 1.253 2.732 28.034 1.00 88.50 287 TYR A N 1
ATOM 2213 C CA . TYR A 1 287 ? -0.056 3.302 28.323 1.00 88.50 287 TYR A CA 1
ATOM 2214 C C . TYR A 1 287 ? -0.783 2.497 29.394 1.00 88.50 287 TYR A C 1
ATOM 2216 O O . TYR A 1 287 ? -1.211 3.064 30.395 1.00 88.50 287 TYR A O 1
ATOM 2224 N N . ASP A 1 288 ? -0.842 1.174 29.228 1.00 88.44 288 ASP A N 1
ATOM 2225 C CA . ASP A 1 288 ? -1.483 0.266 30.180 1.00 88.44 288 ASP A CA 1
ATOM 2226 C C . ASP A 1 288 ? -0.837 0.374 31.576 1.00 88.44 288 ASP A C 1
ATOM 2228 O O . ASP A 1 288 ? -1.522 0.284 32.597 1.00 88.44 288 ASP A O 1
ATOM 2232 N N . ALA A 1 289 ? 0.477 0.628 31.637 1.00 87.44 289 ALA A N 1
ATOM 2233 C CA . ALA A 1 289 ? 1.194 0.898 32.881 1.00 87.44 289 ALA A CA 1
ATOM 2234 C C . ALA A 1 289 ? 0.918 2.306 33.447 1.00 87.44 289 ALA A C 1
ATOM 2236 O O . ALA A 1 289 ? 0.730 2.453 34.653 1.00 87.44 289 ALA A O 1
ATOM 2237 N N . ALA A 1 290 ? 0.885 3.342 32.603 1.00 83.38 290 ALA A N 1
ATOM 2238 C CA . ALA A 1 290 ? 0.699 4.731 33.026 1.00 83.38 290 ALA A CA 1
ATOM 2239 C C . ALA A 1 290 ? -0.744 5.058 33.434 1.00 83.38 290 ALA A C 1
ATOM 2241 O O . ALA A 1 290 ? -0.943 5.862 34.343 1.00 83.38 290 ALA A O 1
ATOM 2242 N N . ASN A 1 291 ? -1.743 4.419 32.818 1.00 77.62 291 ASN A N 1
ATOM 2243 C CA . ASN A 1 291 ? -3.152 4.594 33.175 1.00 77.62 291 ASN A CA 1
ATOM 2244 C C . ASN A 1 291 ? -3.432 4.136 34.619 1.00 77.62 291 ASN A C 1
ATOM 2246 O O . ASN A 1 291 ? -4.281 4.695 35.303 1.00 77.62 291 ASN A O 1
ATOM 2250 N N . ARG A 1 292 ? -2.635 3.193 35.144 1.00 77.69 292 ARG A N 1
ATOM 2251 C CA . ARG A 1 292 ? -2.674 2.815 36.568 1.00 77.69 292 ARG A CA 1
ATOM 2252 C C . ARG A 1 292 ? -2.206 3.929 37.511 1.00 77.69 292 ARG A C 1
ATOM 2254 O O . ARG A 1 292 ? -2.504 3.865 38.695 1.00 77.69 292 ARG A O 1
ATOM 2261 N N . LEU A 1 293 ? -1.466 4.914 37.003 1.00 77.31 293 LEU A N 1
ATOM 2262 C CA . LEU A 1 293 ? -0.830 5.982 37.780 1.00 77.31 293 LEU A CA 1
ATOM 2263 C C . LEU A 1 293 ? -1.433 7.379 37.518 1.00 77.31 293 LEU A C 1
ATOM 2265 O O . LEU A 1 293 ? -0.930 8.353 38.062 1.00 77.31 293 LEU A O 1
ATOM 2269 N N . GLN A 1 294 ? -2.484 7.497 36.693 1.00 77.69 294 GLN A N 1
ATOM 2270 C CA . GLN A 1 294 ? -3.218 8.751 36.410 1.00 77.69 294 GLN A CA 1
ATOM 2271 C C . GLN A 1 294 ? -2.383 9.926 35.830 1.00 77.69 294 GLN A C 1
ATOM 2273 O O . GLN A 1 294 ? -2.791 11.085 35.889 1.00 77.69 294 GLN A O 1
ATOM 2278 N N . TYR A 1 295 ? -1.226 9.670 35.203 1.00 77.19 295 TYR A N 1
ATOM 2279 C CA . TYR A 1 295 ? -0.367 10.725 34.628 1.00 77.19 295 TYR A CA 1
ATOM 2280 C C . TYR A 1 295 ? -0.650 11.023 33.141 1.00 77.19 295 TYR A C 1
ATOM 2282 O O . TYR A 1 295 ? 0.155 10.702 32.262 1.00 77.19 295 TYR A O 1
ATOM 2290 N N . HIS A 1 296 ? -1.770 11.684 32.836 1.00 74.00 296 HIS A N 1
ATOM 2291 C CA . HIS A 1 296 ? -2.212 11.916 31.447 1.00 74.00 296 HIS A CA 1
ATOM 2292 C C . HIS A 1 296 ? -1.275 12.809 30.607 1.00 74.00 296 HIS A C 1
ATOM 2294 O O . HIS A 1 296 ? -1.055 12.528 29.428 1.00 74.00 296 HIS A O 1
ATOM 2300 N N . LEU A 1 297 ? -0.658 13.843 31.194 1.00 78.94 297 LEU A N 1
ATOM 2301 C CA . LEU A 1 297 ? 0.261 14.735 30.465 1.00 78.94 297 LEU A CA 1
ATOM 2302 C C . LEU A 1 297 ? 1.535 14.005 30.004 1.00 78.94 297 LEU A C 1
ATOM 2304 O O . LEU A 1 297 ? 1.964 14.146 28.859 1.00 78.94 297 LEU A O 1
ATOM 2308 N N . LEU A 1 298 ? 2.121 13.179 30.877 1.00 80.69 298 LEU A N 1
ATOM 2309 C CA . LEU A 1 298 ? 3.313 12.390 30.549 1.00 80.69 298 LEU A CA 1
ATOM 2310 C C . LEU A 1 298 ? 3.029 11.370 29.443 1.00 80.69 298 LEU A C 1
ATOM 2312 O O . LEU A 1 298 ? 3.896 11.097 28.614 1.00 80.69 298 LEU A O 1
ATOM 2316 N N . VAL A 1 299 ? 1.818 10.815 29.417 1.00 78.44 299 VAL A N 1
ATOM 2317 C CA . VAL A 1 299 ? 1.368 9.908 28.358 1.00 78.44 299 VAL A CA 1
ATOM 2318 C C . VAL A 1 299 ? 1.315 10.625 27.007 1.00 78.44 299 VAL A C 1
ATOM 2320 O O . VAL A 1 299 ? 1.837 10.100 26.025 1.00 78.44 299 VAL A O 1
ATOM 2323 N N . PHE A 1 300 ? 0.777 11.845 26.961 1.00 80.62 300 PHE A N 1
ATOM 2324 C CA . PHE A 1 300 ? 0.726 12.637 25.731 1.00 80.62 300 PHE A CA 1
ATOM 2325 C C . PHE A 1 300 ? 2.122 12.970 25.183 1.00 80.62 300 PHE A C 1
ATOM 2327 O O . PHE A 1 300 ? 2.394 12.746 24.004 1.00 80.62 300 PHE A O 1
ATOM 2334 N N . VAL A 1 301 ? 3.044 13.416 26.044 1.00 85.06 301 VAL A N 1
ATOM 2335 C CA . VAL A 1 301 ? 4.441 13.680 25.648 1.00 85.06 301 VAL A CA 1
ATOM 2336 C C . VAL A 1 301 ? 5.107 12.416 25.094 1.00 85.06 301 VAL A C 1
ATOM 2338 O O . VAL A 1 301 ? 5.806 12.475 24.082 1.00 85.06 301 VAL A O 1
ATOM 2341 N N . LYS A 1 302 ? 4.850 11.250 25.702 1.00 84.62 302 LYS A N 1
ATOM 2342 C CA . LYS A 1 302 ? 5.350 9.962 25.199 1.00 84.62 302 LYS A CA 1
ATOM 2343 C C . LYS A 1 302 ? 4.763 9.592 23.835 1.00 84.62 302 LYS A C 1
ATOM 2345 O O . LYS A 1 302 ? 5.488 9.022 23.023 1.00 84.62 302 LYS A O 1
ATOM 2350 N N . PHE A 1 303 ? 3.500 9.922 23.556 1.00 84.25 303 PHE A N 1
ATOM 2351 C CA . PHE A 1 303 ? 2.909 9.709 22.230 1.00 84.25 303 PHE A CA 1
ATOM 2352 C C . PHE A 1 303 ? 3.576 10.567 21.158 1.00 84.25 303 PHE A C 1
ATOM 2354 O O . PHE A 1 303 ? 3.924 10.041 20.102 1.00 84.25 303 PHE A O 1
ATOM 2361 N N . ILE A 1 304 ? 3.818 11.852 21.438 1.00 85.38 304 ILE A N 1
ATOM 2362 C CA . ILE A 1 304 ? 4.558 12.728 20.518 1.00 85.38 304 ILE A CA 1
ATOM 2363 C C . ILE A 1 304 ? 5.969 12.180 20.293 1.00 85.38 304 ILE A C 1
ATOM 2365 O O . ILE A 1 304 ? 6.391 12.020 19.151 1.00 85.38 304 ILE A O 1
ATOM 2369 N N . GLY A 1 305 ? 6.680 11.827 21.369 1.00 88.31 305 GLY A N 1
ATOM 2370 C CA . GLY A 1 305 ? 8.020 11.247 21.275 1.00 88.31 305 GLY A CA 1
ATOM 2371 C C . GLY A 1 305 ? 8.056 9.967 20.436 1.00 88.31 305 GLY A C 1
ATOM 2372 O O . GLY A 1 305 ? 8.981 9.767 19.655 1.00 88.31 305 GLY A O 1
ATOM 2373 N N . HIS A 1 306 ? 7.025 9.127 20.529 1.00 86.25 306 HIS A N 1
ATOM 2374 C CA . HIS A 1 306 ? 6.901 7.956 19.671 1.00 86.25 306 HIS A CA 1
ATOM 2375 C C . HIS A 1 306 ? 6.647 8.316 18.207 1.00 86.25 306 HIS A C 1
ATOM 2377 O O . HIS A 1 306 ? 7.278 7.733 17.335 1.00 86.25 306 HIS A O 1
ATOM 2383 N N . ALA A 1 307 ? 5.730 9.244 17.925 1.00 86.25 307 ALA A N 1
ATOM 2384 C CA . ALA A 1 307 ? 5.446 9.682 16.558 1.00 86.25 307 ALA A CA 1
ATOM 2385 C C . ALA A 1 307 ? 6.712 10.206 15.868 1.00 86.25 307 ALA A C 1
ATOM 2387 O O . ALA A 1 307 ? 6.988 9.866 14.721 1.00 86.25 307 ALA A O 1
ATOM 2388 N N . LEU A 1 308 ? 7.518 10.973 16.607 1.00 88.94 308 LEU A N 1
ATOM 2389 C CA . LEU A 1 308 ? 8.824 11.446 16.155 1.00 88.94 308 LEU A CA 1
ATOM 2390 C C . LEU A 1 308 ? 9.824 10.297 15.971 1.00 88.94 308 LEU A C 1
ATOM 2392 O O . LEU A 1 308 ? 10.570 10.293 14.998 1.00 88.94 308 LEU A O 1
ATOM 2396 N N . GLY A 1 309 ? 9.831 9.311 16.873 1.00 91.50 309 GLY A N 1
ATOM 2397 C CA . GLY A 1 309 ? 10.676 8.122 16.753 1.00 91.50 309 GLY A CA 1
ATOM 2398 C C . GLY A 1 309 ? 10.344 7.265 15.526 1.00 91.50 309 GLY A C 1
ATOM 2399 O O . GLY A 1 309 ? 11.251 6.871 14.798 1.00 91.50 309 GLY A O 1
ATOM 2400 N N . ASP A 1 310 ? 9.057 7.019 15.269 1.00 90.56 310 ASP A N 1
ATOM 2401 C CA . ASP A 1 310 ? 8.576 6.303 14.081 1.00 90.56 310 ASP A CA 1
ATOM 2402 C C . ASP A 1 310 ? 8.910 7.084 12.801 1.00 90.56 310 ASP A C 1
ATOM 2404 O O . ASP A 1 310 ? 9.460 6.506 11.869 1.00 90.56 310 ASP A O 1
ATOM 2408 N N . LEU A 1 311 ? 8.714 8.412 12.795 1.00 88.62 311 LEU A N 1
ATOM 2409 C CA . LEU A 1 311 ? 9.121 9.281 11.685 1.00 88.62 311 LEU A CA 1
ATOM 2410 C C . LEU A 1 311 ? 10.630 9.220 11.415 1.00 88.62 311 LEU A C 1
ATOM 2412 O O . LEU A 1 311 ? 11.045 9.126 10.264 1.00 88.62 311 LEU A O 1
ATOM 2416 N N . MET A 1 312 ? 11.460 9.262 12.457 1.00 92.44 312 MET A N 1
ATOM 2417 C CA . MET A 1 312 ? 12.913 9.183 12.311 1.00 92.44 312 MET A CA 1
ATOM 2418 C C . MET A 1 312 ? 13.339 7.843 11.702 1.00 92.44 312 MET A C 1
ATOM 2420 O O . MET A 1 312 ? 14.166 7.820 10.793 1.00 92.44 312 MET A O 1
ATOM 2424 N N . ILE A 1 313 ? 12.750 6.734 12.160 1.00 92.56 313 ILE A N 1
ATOM 2425 C CA . ILE A 1 313 ? 13.002 5.406 11.586 1.00 92.56 313 ILE A CA 1
ATOM 2426 C C . ILE A 1 313 ? 12.547 5.355 10.126 1.00 92.56 313 ILE A C 1
ATOM 2428 O O . ILE A 1 313 ? 13.293 4.862 9.284 1.00 92.56 313 ILE A O 1
ATOM 2432 N N . ALA A 1 314 ? 11.380 5.913 9.805 1.00 90.62 314 ALA A N 1
ATOM 2433 C CA . ALA A 1 314 ? 10.876 5.986 8.438 1.00 90.62 314 ALA A CA 1
ATOM 2434 C C . ALA A 1 314 ? 11.812 6.771 7.513 1.00 90.62 314 ALA A C 1
ATOM 2436 O O . ALA A 1 314 ? 12.093 6.322 6.407 1.00 90.62 314 ALA A O 1
ATOM 2437 N N . VAL A 1 315 ? 12.352 7.906 7.972 1.00 88.31 315 VAL A N 1
ATOM 2438 C CA . VAL A 1 315 ? 13.333 8.698 7.212 1.00 88.31 315 VAL A CA 1
ATOM 2439 C C . VAL A 1 315 ? 14.624 7.912 6.996 1.00 88.31 315 VAL A C 1
ATOM 2441 O O . VAL A 1 315 ? 15.135 7.889 5.878 1.00 88.31 315 VAL A O 1
ATOM 2444 N N . ILE A 1 316 ? 15.138 7.234 8.027 1.00 91.25 316 ILE A N 1
ATOM 2445 C CA . ILE A 1 316 ? 16.327 6.380 7.894 1.00 91.25 316 ILE A CA 1
ATOM 2446 C C . ILE A 1 316 ? 16.073 5.270 6.867 1.00 91.25 316 ILE A C 1
ATOM 2448 O O . ILE A 1 316 ? 16.910 5.048 5.992 1.00 91.25 316 ILE A O 1
ATOM 2452 N N . LEU A 1 317 ? 14.923 4.595 6.936 1.00 91.38 317 LEU A N 1
ATOM 2453 C CA . LEU A 1 317 ? 14.567 3.519 6.009 1.00 91.38 317 LEU A CA 1
ATOM 2454 C C . LEU A 1 317 ? 14.342 4.024 4.581 1.00 91.38 317 LEU A C 1
ATOM 2456 O O . LEU A 1 317 ? 14.783 3.367 3.644 1.00 91.38 317 LEU A O 1
ATOM 2460 N N . LEU A 1 318 ? 13.737 5.199 4.407 1.00 89.44 318 LEU A N 1
ATOM 2461 C CA . LEU A 1 318 ? 13.559 5.841 3.106 1.00 89.44 318 LEU A CA 1
ATOM 2462 C C . LEU A 1 318 ? 14.911 6.177 2.461 1.00 89.44 318 LEU A C 1
ATOM 2464 O O . LEU A 1 318 ? 15.138 5.850 1.297 1.00 89.44 318 LEU A O 1
ATOM 2468 N N . LEU A 1 319 ? 15.822 6.801 3.215 1.00 88.25 319 LEU A N 1
ATOM 2469 C CA . LEU A 1 319 ? 17.180 7.089 2.745 1.00 88.25 319 LEU A CA 1
ATOM 2470 C C . LEU A 1 319 ? 17.940 5.794 2.434 1.00 88.25 319 LEU A C 1
ATOM 2472 O O . LEU A 1 319 ? 18.595 5.703 1.397 1.00 88.25 319 LEU A O 1
ATOM 2476 N N . SER A 1 320 ? 17.800 4.774 3.287 1.00 89.31 320 SER A N 1
ATOM 2477 C CA . SER A 1 320 ? 18.368 3.445 3.034 1.00 89.31 320 SER A CA 1
ATOM 2478 C C . SER A 1 320 ? 17.823 2.856 1.733 1.00 89.31 320 SER A C 1
ATOM 2480 O O . SER A 1 320 ? 18.600 2.352 0.930 1.00 89.31 320 SER A O 1
ATOM 2482 N N . MET A 1 321 ? 16.517 2.975 1.473 1.00 89.69 321 MET A N 1
ATOM 2483 C CA . MET A 1 321 ? 15.903 2.488 0.238 1.00 89.69 321 MET A CA 1
ATOM 2484 C C . MET A 1 321 ? 16.463 3.199 -0.981 1.00 89.69 321 MET A C 1
ATOM 2486 O O . MET A 1 321 ? 16.820 2.546 -1.955 1.00 89.69 321 MET A O 1
ATOM 2490 N N . ALA A 1 322 ? 16.591 4.523 -0.922 1.00 88.50 322 ALA A N 1
ATOM 2491 C CA . ALA A 1 322 ? 17.130 5.295 -2.030 1.00 88.50 322 ALA A CA 1
ATOM 2492 C C . ALA A 1 322 ? 18.575 4.880 -2.360 1.00 88.50 322 ALA A C 1
ATOM 2494 O O . ALA A 1 322 ? 18.896 4.669 -3.529 1.00 88.50 322 ALA A O 1
ATOM 2495 N N . VAL A 1 323 ? 19.418 4.663 -1.343 1.00 86.44 323 VAL A N 1
ATOM 2496 C CA . VAL A 1 323 ? 20.784 4.143 -1.527 1.00 86.44 323 VAL A CA 1
ATOM 2497 C C . VAL A 1 323 ? 20.773 2.731 -2.115 1.00 86.44 323 VAL A C 1
ATOM 2499 O O . VAL A 1 323 ? 21.481 2.467 -3.086 1.00 86.44 323 VAL A O 1
ATOM 2502 N N . VAL A 1 324 ? 19.967 1.819 -1.563 1.00 88.19 324 VAL A N 1
ATOM 2503 C CA . VAL A 1 324 ? 19.936 0.424 -2.024 1.00 88.19 324 VAL A CA 1
ATOM 2504 C C . VAL A 1 324 ? 19.376 0.321 -3.446 1.00 88.19 324 VAL A C 1
ATOM 2506 O O . VAL A 1 324 ? 19.897 -0.472 -4.226 1.00 88.19 324 VAL A O 1
ATOM 2509 N N . LEU A 1 325 ? 18.382 1.131 -3.829 1.00 88.12 325 LEU A N 1
ATOM 2510 C CA . LEU A 1 325 ? 17.879 1.198 -5.207 1.00 88.12 325 LEU A CA 1
ATOM 2511 C C . LEU A 1 325 ? 18.979 1.601 -6.183 1.00 88.12 325 LEU A C 1
ATOM 2513 O O . LEU A 1 325 ? 19.191 0.908 -7.176 1.00 88.12 325 LEU A O 1
ATOM 2517 N N . VAL A 1 326 ? 19.699 2.684 -5.880 1.00 88.44 326 VAL A N 1
ATOM 2518 C CA . VAL A 1 326 ? 20.813 3.157 -6.707 1.00 88.44 326 VAL A CA 1
ATOM 2519 C C . VAL A 1 326 ? 21.881 2.083 -6.851 1.00 88.44 326 VAL A C 1
ATOM 2521 O O . VAL A 1 326 ? 22.271 1.759 -7.969 1.00 88.44 326 VAL A O 1
ATOM 2524 N N . PHE A 1 327 ? 22.298 1.476 -5.740 1.00 85.75 327 PHE A N 1
ATOM 2525 C CA . PHE A 1 327 ? 23.287 0.404 -5.761 1.00 85.75 327 PHE A CA 1
ATOM 2526 C C . PHE A 1 327 ? 22.808 -0.807 -6.572 1.00 85.75 327 PHE A C 1
ATOM 2528 O O . PHE A 1 327 ? 23.558 -1.360 -7.367 1.00 85.75 327 PHE A O 1
ATOM 2535 N N . THR A 1 328 ? 21.540 -1.191 -6.415 1.00 87.38 328 THR A N 1
ATOM 2536 C CA . THR A 1 328 ? 20.935 -2.315 -7.141 1.00 87.38 328 THR A CA 1
ATOM 2537 C C . THR A 1 328 ? 20.940 -2.072 -8.650 1.00 87.38 328 THR A C 1
ATOM 2539 O O . THR A 1 328 ? 21.335 -2.957 -9.408 1.00 87.38 328 THR A O 1
ATOM 2542 N N . ILE A 1 329 ? 20.530 -0.877 -9.084 1.00 89.81 329 ILE A N 1
ATOM 2543 C CA . ILE A 1 329 ? 20.522 -0.483 -10.498 1.00 89.81 329 ILE A CA 1
ATOM 2544 C C . ILE A 1 329 ? 21.951 -0.449 -11.048 1.00 89.81 329 ILE A C 1
ATOM 2546 O O . ILE A 1 329 ? 22.206 -1.008 -12.111 1.00 89.81 329 ILE A O 1
ATOM 2550 N N . GLU A 1 330 ? 22.892 0.143 -10.312 1.00 86.69 330 GLU A N 1
ATOM 2551 C CA . GLU A 1 330 ? 24.280 0.276 -10.758 1.00 86.69 330 GLU A CA 1
ATOM 2552 C C . GLU A 1 330 ? 24.984 -1.079 -10.872 1.00 86.69 330 GLU A C 1
ATOM 2554 O O . GLU A 1 330 ? 25.625 -1.357 -11.882 1.00 86.69 330 GLU A O 1
ATOM 2559 N N . CYS A 1 331 ? 24.805 -1.979 -9.900 1.00 82.69 331 CYS A N 1
ATOM 2560 C CA . CYS A 1 331 ? 25.298 -3.351 -10.019 1.00 82.69 331 CYS A CA 1
ATOM 2561 C C . CYS A 1 331 ? 24.741 -4.044 -11.266 1.00 82.69 331 CYS A C 1
ATOM 2563 O O . CYS A 1 331 ? 25.466 -4.775 -11.940 1.00 82.69 331 CYS A O 1
ATOM 2565 N N . PHE A 1 332 ? 23.471 -3.806 -11.592 1.00 86.19 332 PHE A N 1
ATOM 2566 C CA . PHE A 1 332 ? 22.846 -4.388 -12.773 1.00 86.19 332 PHE A CA 1
ATOM 2567 C C . PHE A 1 332 ? 23.401 -3.797 -14.077 1.00 86.19 332 PHE A C 1
ATOM 2569 O O . PHE A 1 332 ? 23.677 -4.546 -15.013 1.00 86.19 332 PHE A O 1
ATOM 2576 N N . ASN A 1 333 ? 23.654 -2.486 -14.118 1.00 87.88 333 ASN A N 1
ATOM 2577 C CA . ASN A 1 333 ? 24.312 -1.822 -15.245 1.00 87.88 333 ASN A CA 1
ATOM 2578 C C . ASN A 1 333 ? 25.760 -2.300 -15.428 1.00 87.88 333 ASN A C 1
ATOM 2580 O O . ASN A 1 333 ? 26.163 -2.582 -16.551 1.00 87.88 333 ASN A O 1
ATOM 2584 N N . ILE A 1 334 ? 26.532 -2.470 -14.349 1.00 83.75 334 ILE A N 1
ATOM 2585 C CA . ILE A 1 334 ? 27.891 -3.036 -14.412 1.00 83.75 334 ILE A CA 1
ATOM 2586 C C . ILE A 1 334 ? 27.853 -4.449 -15.004 1.00 83.75 334 ILE A C 1
ATOM 2588 O O . ILE A 1 334 ? 28.648 -4.764 -15.886 1.00 83.75 334 ILE A O 1
ATOM 2592 N N . LEU A 1 335 ? 26.916 -5.293 -14.560 1.00 81.69 335 LEU A N 1
ATOM 2593 C CA . LEU A 1 335 ? 26.751 -6.644 -15.104 1.00 81.69 335 LEU A CA 1
ATOM 2594 C C . LEU A 1 335 ? 26.376 -6.633 -16.594 1.00 81.69 335 LEU A C 1
ATOM 2596 O O . LEU A 1 335 ? 26.889 -7.464 -17.341 1.00 81.69 335 LEU A O 1
ATOM 2600 N N . ALA A 1 336 ? 25.530 -5.696 -17.032 1.00 85.69 336 ALA A N 1
ATOM 2601 C CA . ALA A 1 336 ? 25.201 -5.514 -18.446 1.00 85.69 336 ALA A CA 1
ATOM 2602 C C . ALA A 1 336 ? 26.423 -5.053 -19.263 1.00 85.69 336 ALA A C 1
ATOM 2604 O O . ALA A 1 336 ? 26.725 -5.632 -20.307 1.00 85.69 336 ALA A O 1
ATOM 2605 N N . ASN A 1 337 ? 27.182 -4.085 -18.746 1.00 86.31 337 ASN A N 1
ATOM 2606 C CA . ASN A 1 337 ? 28.380 -3.547 -19.393 1.00 86.31 337 ASN A CA 1
ATOM 2607 C C . ASN A 1 337 ? 29.500 -4.591 -19.518 1.00 86.31 337 ASN A C 1
ATOM 2609 O O . ASN A 1 337 ? 30.161 -4.656 -20.551 1.00 86.31 337 ASN A O 1
ATOM 2613 N N . LEU A 1 338 ? 29.686 -5.457 -18.511 1.00 83.69 338 LEU A N 1
ATOM 2614 C CA . LEU A 1 338 ? 30.624 -6.593 -18.574 1.00 83.69 338 LEU A CA 1
ATOM 2615 C C . LEU A 1 338 ? 30.292 -7.586 -19.698 1.00 83.69 338 LEU A C 1
ATOM 2617 O O . LEU A 1 338 ? 31.124 -8.414 -20.059 1.00 83.69 338 LEU A O 1
ATOM 2621 N N . GLN A 1 339 ? 29.078 -7.515 -20.235 1.00 85.44 339 GLN A N 1
ATOM 2622 C CA . GLN A 1 339 ? 28.592 -8.333 -21.339 1.00 85.44 339 GLN A CA 1
ATOM 2623 C C . GLN A 1 339 ? 28.487 -7.528 -22.641 1.00 85.44 339 GLN A C 1
ATOM 2625 O O . GLN A 1 339 ? 27.813 -7.975 -23.567 1.00 85.44 339 GLN A O 1
ATOM 2630 N N . GLU A 1 340 ? 29.123 -6.351 -22.696 1.00 90.56 340 GLU A N 1
ATOM 2631 C CA . GLU A 1 340 ? 29.128 -5.426 -23.838 1.00 90.56 340 GLU A CA 1
ATOM 2632 C C . GLU A 1 340 ? 27.722 -4.953 -24.248 1.00 90.56 340 GLU A C 1
ATOM 2634 O O . GLU A 1 340 ? 27.440 -4.709 -25.421 1.00 90.56 340 GLU A O 1
ATOM 2639 N N . ARG A 1 341 ? 26.812 -4.827 -23.275 1.00 86.06 341 ARG A N 1
ATOM 2640 C CA . ARG A 1 341 ? 25.438 -4.351 -23.489 1.00 86.06 341 ARG A CA 1
ATOM 2641 C C . ARG A 1 341 ? 25.268 -2.924 -22.981 1.00 86.06 341 ARG A C 1
ATOM 2643 O O . ARG A 1 341 ? 25.973 -2.543 -22.050 1.00 86.06 341 ARG A O 1
ATOM 2650 N N . PRO A 1 342 ? 24.328 -2.147 -23.548 1.00 88.25 342 PRO A N 1
ATOM 2651 C CA . PRO A 1 342 ? 24.013 -0.833 -23.010 1.00 88.25 342 PRO A CA 1
ATOM 2652 C C . PRO A 1 342 ? 23.446 -0.946 -21.592 1.00 88.25 342 PRO A C 1
ATOM 2654 O O . PRO A 1 342 ? 22.830 -1.956 -21.225 1.00 88.25 342 PRO A O 1
ATOM 2657 N N . SER A 1 343 ? 23.620 0.119 -20.809 1.00 89.75 343 SER A N 1
ATOM 2658 C CA . SER A 1 343 ? 22.983 0.244 -19.504 1.00 89.75 343 SER A CA 1
ATOM 2659 C C . SER A 1 343 ? 21.472 0.101 -19.661 1.00 89.75 343 SER A C 1
ATOM 2661 O O . SER A 1 343 ? 20.847 0.674 -20.555 1.00 89.75 343 SER A O 1
ATOM 2663 N N . ILE A 1 344 ? 20.868 -0.666 -18.765 1.00 88.56 344 ILE A N 1
ATOM 2664 C CA . ILE A 1 344 ? 19.438 -0.977 -18.837 1.00 88.56 344 ILE A CA 1
ATOM 2665 C C . ILE A 1 344 ? 18.623 0.219 -18.366 1.00 88.56 344 ILE A C 1
ATOM 2667 O O . ILE A 1 344 ? 17.568 0.528 -18.922 1.00 88.56 344 ILE A O 1
ATOM 2671 N N . LEU A 1 345 ? 19.140 0.908 -17.350 1.00 90.50 345 LEU A N 1
ATOM 2672 C CA . LEU A 1 345 ? 18.566 2.129 -16.826 1.00 90.50 345 LEU A CA 1
ATOM 2673 C C . LEU A 1 345 ? 19.689 3.135 -16.590 1.00 90.50 345 LEU A C 1
ATOM 2675 O O . LEU A 1 345 ? 20.493 2.970 -15.673 1.00 90.50 345 LEU A O 1
ATOM 2679 N N . GLU A 1 346 ? 19.739 4.172 -17.425 1.00 91.12 346 GLU A N 1
ATOM 2680 C CA . GLU A 1 346 ? 20.694 5.272 -17.294 1.00 91.12 346 GLU A CA 1
ATOM 2681 C C . GLU A 1 346 ? 20.406 6.035 -15.998 1.00 91.12 346 GLU A C 1
ATOM 2683 O O . GLU A 1 346 ? 19.525 6.899 -15.911 1.00 91.12 346 GLU A O 1
ATOM 2688 N N . LEU A 1 347 ? 21.125 5.655 -14.940 1.00 89.94 347 LEU A N 1
ATOM 2689 C CA . LEU A 1 347 ? 20.879 6.125 -13.582 1.00 89.94 347 LEU A CA 1
ATOM 2690 C C . LEU A 1 347 ? 21.031 7.646 -13.491 1.00 89.94 347 LEU A C 1
ATOM 2692 O O . LEU A 1 347 ? 20.259 8.314 -12.800 1.00 89.94 347 LEU A O 1
ATOM 2696 N N . LYS A 1 348 ? 22.007 8.187 -14.228 1.00 88.75 348 LYS A N 1
ATOM 2697 C CA . LYS A 1 348 ? 22.291 9.617 -14.287 1.00 88.75 348 LYS A CA 1
ATOM 2698 C C . LYS A 1 348 ? 21.070 10.408 -14.778 1.00 88.75 348 LYS A C 1
ATOM 2700 O O . LYS A 1 348 ? 20.633 11.369 -14.145 1.00 88.75 348 LYS A O 1
ATOM 2705 N N . ASP A 1 349 ? 20.490 9.967 -15.882 1.00 90.25 349 ASP A N 1
ATOM 2706 C CA . ASP A 1 349 ? 19.357 10.655 -16.494 1.00 90.25 349 ASP A CA 1
ATOM 2707 C C . ASP A 1 349 ? 18.090 10.449 -15.663 1.00 90.25 349 ASP A C 1
ATOM 2709 O O . ASP A 1 349 ? 17.365 11.406 -15.386 1.00 90.25 349 ASP A O 1
ATOM 2713 N N . THR A 1 350 ? 17.898 9.234 -15.141 1.00 90.06 350 THR A N 1
ATOM 2714 C CA . THR A 1 350 ? 16.751 8.894 -14.288 1.00 90.06 350 THR A CA 1
ATOM 2715 C C . THR A 1 350 ? 16.717 9.747 -13.017 1.00 90.06 350 THR A C 1
ATOM 2717 O O . THR A 1 350 ? 15.689 10.340 -12.686 1.00 90.06 350 THR A O 1
ATOM 2720 N N . LEU A 1 351 ? 17.836 9.853 -12.292 1.00 88.88 351 LEU A N 1
ATOM 2721 C CA . LEU A 1 351 ? 17.914 10.670 -11.076 1.00 88.88 351 LEU A CA 1
ATOM 2722 C C . LEU A 1 351 ? 17.824 12.172 -11.391 1.00 88.88 351 LEU A C 1
ATOM 2724 O O . LEU A 1 351 ? 17.207 12.919 -10.630 1.00 88.88 351 LEU A O 1
ATOM 2728 N N . GLY A 1 352 ? 18.387 12.620 -12.520 1.00 88.25 352 GLY A N 1
ATOM 2729 C CA . GLY A 1 352 ? 18.243 13.996 -12.998 1.00 88.25 352 GLY A CA 1
ATOM 2730 C C . GLY A 1 352 ? 16.782 14.374 -13.258 1.00 88.25 352 GLY A C 1
ATOM 2731 O O . GLY A 1 352 ? 16.324 15.427 -12.807 1.00 88.25 352 GLY A O 1
ATOM 2732 N N . ALA A 1 353 ? 16.031 13.486 -13.911 1.00 89.12 353 ALA A N 1
ATOM 2733 C CA . ALA A 1 353 ? 14.602 13.647 -14.157 1.00 89.12 353 ALA A CA 1
ATOM 2734 C C . ALA A 1 353 ? 13.773 13.577 -12.862 1.00 89.12 353 ALA A C 1
ATOM 2736 O O . ALA A 1 353 ? 12.872 14.389 -12.664 1.00 89.12 353 ALA A O 1
ATOM 2737 N N . LEU A 1 354 ? 14.105 12.681 -11.927 1.00 86.94 354 LEU A N 1
ATOM 2738 C CA . LEU A 1 354 ? 13.434 12.607 -10.620 1.00 86.94 354 LEU A CA 1
ATOM 2739 C C . LEU A 1 354 ? 13.661 13.852 -9.759 1.00 86.94 354 LEU A C 1
ATOM 2741 O O . LEU A 1 354 ? 12.771 14.257 -9.012 1.00 86.94 354 LEU A O 1
ATOM 2745 N N . LYS A 1 355 ? 14.834 14.479 -9.868 1.00 86.06 355 LYS A N 1
ATOM 2746 C CA . LYS A 1 355 ? 15.152 15.719 -9.155 1.00 86.06 355 LYS A CA 1
ATOM 2747 C C . LYS A 1 355 ? 14.298 16.896 -9.632 1.00 86.06 355 LYS A C 1
ATOM 2749 O O . LYS A 1 355 ? 13.927 17.739 -8.819 1.00 86.06 355 LYS A O 1
ATOM 2754 N N . THR A 1 356 ? 14.014 16.982 -10.931 1.00 87.06 356 THR A N 1
ATOM 2755 C CA . THR A 1 356 ? 13.243 18.091 -11.519 1.00 87.06 356 THR A CA 1
ATOM 2756 C C . THR A 1 356 ? 11.739 17.826 -11.514 1.00 87.06 356 THR A C 1
ATOM 2758 O O . THR A 1 356 ? 10.957 18.747 -11.285 1.00 87.06 356 THR A O 1
ATOM 2761 N N . ALA A 1 357 ? 11.333 16.575 -11.729 1.00 87.56 357 ALA A N 1
ATOM 2762 C CA . ALA A 1 357 ? 9.946 16.145 -11.829 1.00 87.56 357 ALA A CA 1
ATOM 2763 C C . ALA A 1 357 ? 9.746 14.764 -11.162 1.00 87.56 357 ALA A C 1
ATOM 2765 O O . ALA A 1 357 ? 9.579 13.755 -11.851 1.00 87.56 357 ALA A O 1
ATOM 2766 N N . PRO A 1 358 ? 9.692 14.688 -9.817 1.00 86.50 358 PRO A N 1
ATOM 2767 C CA . PRO A 1 358 ? 9.577 13.414 -9.093 1.00 86.50 358 PRO A CA 1
ATOM 2768 C C . PRO A 1 358 ? 8.271 12.658 -9.382 1.00 86.50 358 PRO A C 1
ATOM 2770 O O . PRO A 1 358 ? 8.215 11.441 -9.234 1.00 86.50 358 PRO A O 1
ATOM 2773 N N . PHE A 1 359 ? 7.224 13.356 -9.825 1.00 85.81 359 PHE A N 1
ATOM 2774 C CA . PHE A 1 359 ? 5.958 12.759 -10.265 1.00 85.81 359 PHE A CA 1
ATOM 2775 C C . PHE A 1 359 ? 5.799 12.738 -11.796 1.00 85.81 359 PHE A C 1
ATOM 2777 O O . PHE A 1 359 ? 4.682 12.620 -12.290 1.00 85.81 359 PHE A O 1
ATOM 2784 N N . GLY A 1 360 ? 6.897 12.898 -12.541 1.00 88.38 360 GLY A N 1
ATOM 2785 C CA . GLY A 1 360 ? 6.922 12.813 -14.000 1.00 88.38 360 GLY A CA 1
ATOM 2786 C C . GLY A 1 360 ? 7.024 11.371 -14.504 1.00 88.38 360 GLY A C 1
ATOM 2787 O O . GLY A 1 360 ? 6.436 10.447 -13.945 1.00 88.38 360 GLY A O 1
ATOM 2788 N N . GLU A 1 361 ? 7.816 11.167 -15.555 1.00 87.00 361 GLU A N 1
ATOM 2789 C CA . GLU A 1 361 ? 7.976 9.876 -16.240 1.00 87.00 361 GLU A CA 1
ATOM 2790 C C . GLU A 1 361 ? 8.409 8.728 -15.311 1.00 87.00 361 GLU A C 1
ATOM 2792 O O . GLU A 1 361 ? 7.946 7.595 -15.445 1.00 87.00 361 GLU A O 1
ATOM 2797 N N . HIS A 1 362 ? 9.227 9.028 -14.302 1.00 89.88 362 HIS A N 1
ATOM 2798 C CA . HIS A 1 362 ? 9.729 8.046 -13.338 1.00 89.88 362 HIS A CA 1
ATOM 2799 C C . HIS A 1 362 ? 8.945 8.022 -12.020 1.00 89.88 362 HIS A C 1
ATOM 2801 O O . HIS A 1 362 ? 9.476 7.600 -10.992 1.00 89.88 362 HIS A O 1
ATOM 2807 N N . VAL A 1 363 ? 7.672 8.442 -12.020 1.00 89.06 363 VAL A N 1
ATOM 2808 C CA . VAL A 1 363 ? 6.824 8.466 -10.812 1.00 89.06 363 VAL A CA 1
ATOM 2809 C C . VAL A 1 363 ? 6.785 7.131 -10.066 1.00 89.06 363 VAL A C 1
ATOM 2811 O O . VAL A 1 363 ? 6.652 7.105 -8.845 1.00 89.06 363 VAL A O 1
ATOM 2814 N N . TRP A 1 364 ? 6.968 6.015 -10.768 1.00 89.50 364 TRP A N 1
ATOM 2815 C CA . TRP A 1 364 ? 7.049 4.695 -10.157 1.00 89.50 364 TRP A CA 1
ATOM 2816 C C . TRP A 1 364 ? 8.199 4.570 -9.141 1.00 89.50 364 TRP A C 1
ATOM 2818 O O . TRP A 1 364 ? 8.004 3.912 -8.122 1.00 89.50 364 TRP A O 1
ATOM 2828 N N . VAL A 1 365 ? 9.353 5.225 -9.354 1.00 89.81 365 VAL A N 1
ATOM 2829 C CA . VAL A 1 365 ? 10.486 5.223 -8.404 1.00 89.81 365 VAL A CA 1
ATOM 2830 C C . VAL A 1 365 ? 10.077 5.957 -7.134 1.00 89.81 365 VAL A C 1
ATOM 2832 O O . VAL A 1 365 ? 10.255 5.460 -6.025 1.00 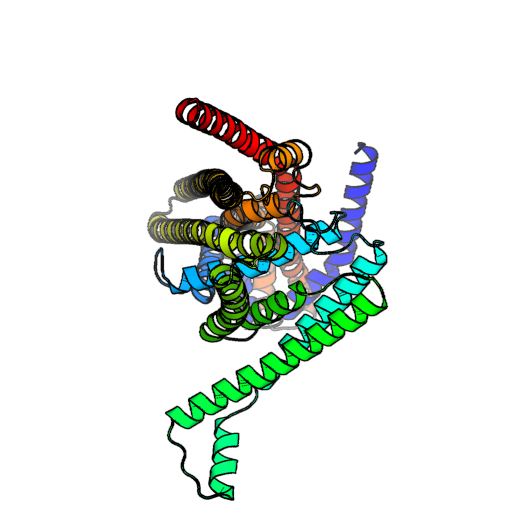89.81 365 VAL A O 1
ATOM 2835 N N . THR A 1 366 ? 9.473 7.132 -7.305 1.00 89.69 366 THR A N 1
ATOM 2836 C CA . THR A 1 366 ? 8.975 7.973 -6.213 1.00 89.69 366 THR A CA 1
ATOM 283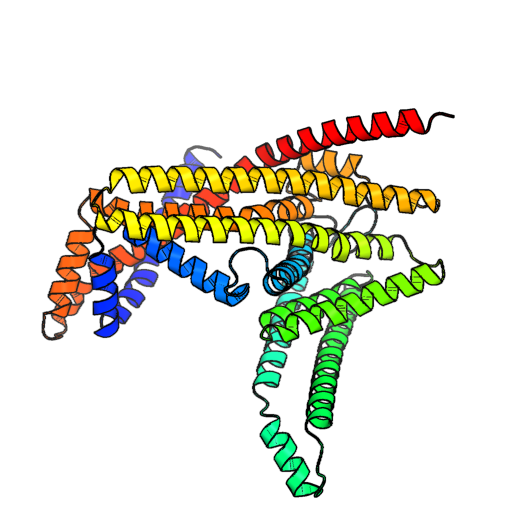7 C C . THR A 1 366 ? 7.916 7.247 -5.392 1.00 89.69 366 THR A C 1
ATOM 2839 O O . THR A 1 366 ? 7.975 7.255 -4.164 1.00 89.69 366 THR A O 1
ATOM 2842 N N . LEU A 1 367 ? 6.967 6.580 -6.052 1.00 89.06 367 LEU A N 1
ATOM 2843 C CA . LEU A 1 367 ? 5.925 5.808 -5.379 1.00 89.06 367 LEU A CA 1
ATOM 2844 C C . LEU A 1 367 ? 6.495 4.579 -4.664 1.00 89.06 367 LEU A C 1
ATOM 2846 O O . LEU A 1 367 ? 6.068 4.290 -3.550 1.00 89.06 367 LEU A O 1
ATOM 2850 N N . MET A 1 368 ? 7.480 3.898 -5.257 1.00 89.50 368 MET A N 1
ATOM 2851 C CA . MET A 1 368 ? 8.179 2.772 -4.631 1.00 89.50 368 MET A CA 1
ATOM 2852 C C . MET A 1 368 ? 8.916 3.207 -3.359 1.00 89.50 368 MET A C 1
ATOM 2854 O O . MET A 1 368 ? 8.752 2.582 -2.319 1.00 89.50 368 MET A O 1
ATOM 2858 N N . LEU A 1 369 ? 9.633 4.333 -3.395 1.00 89.31 369 LEU A N 1
ATOM 2859 C CA . LEU A 1 369 ? 10.231 4.922 -2.194 1.00 89.31 369 LEU A CA 1
ATOM 2860 C C . LEU A 1 369 ? 9.172 5.268 -1.140 1.00 89.31 369 LEU A C 1
ATOM 2862 O O . LEU A 1 369 ? 9.346 4.974 0.044 1.00 89.31 369 LEU A O 1
ATOM 2866 N N . ALA A 1 370 ? 8.053 5.854 -1.568 1.00 87.94 370 ALA A N 1
ATOM 2867 C CA . ALA A 1 370 ? 6.980 6.273 -0.677 1.00 87.94 370 ALA A CA 1
ATOM 2868 C C . ALA A 1 370 ? 6.278 5.106 0.044 1.00 87.94 370 ALA A C 1
ATOM 2870 O O . ALA A 1 370 ? 5.680 5.339 1.096 1.00 87.94 370 ALA A O 1
ATOM 2871 N N . THR A 1 371 ? 6.355 3.858 -0.442 1.00 88.06 371 THR A N 1
ATOM 2872 C CA . THR A 1 371 ? 5.715 2.721 0.256 1.00 88.06 371 THR A CA 1
ATOM 2873 C C . THR A 1 371 ? 6.305 2.474 1.630 1.00 88.06 371 THR A C 1
ATOM 2875 O O . THR A 1 371 ? 5.567 2.140 2.558 1.00 88.06 371 THR A O 1
ATOM 2878 N N . THR A 1 372 ? 7.605 2.725 1.789 1.00 87.94 372 THR A N 1
ATOM 2879 C CA . THR A 1 372 ? 8.304 2.565 3.069 1.00 87.94 372 THR A CA 1
ATOM 2880 C C . THR A 1 372 ? 7.760 3.508 4.147 1.00 87.94 372 THR A C 1
ATOM 2882 O O . THR A 1 372 ? 7.885 3.217 5.338 1.00 87.94 372 THR A O 1
ATOM 2885 N N . LEU A 1 373 ? 7.089 4.596 3.736 1.00 87.62 373 LEU A N 1
ATOM 2886 C CA . LEU A 1 373 ? 6.444 5.584 4.603 1.00 87.62 373 LEU A CA 1
ATOM 2887 C C . LEU A 1 373 ? 4.994 5.230 4.958 1.00 87.62 373 LEU A C 1
ATOM 2889 O O . LEU A 1 373 ? 4.410 5.878 5.825 1.00 87.62 373 LEU A O 1
ATOM 2893 N N . VAL A 1 374 ? 4.388 4.225 4.315 1.00 87.25 374 VAL A N 1
ATOM 2894 C CA . VAL A 1 374 ? 2.979 3.856 4.542 1.00 87.25 374 VAL A CA 1
ATOM 2895 C C . VAL A 1 374 ? 2.690 3.495 6.007 1.00 87.25 374 VAL A C 1
ATOM 2897 O O . VAL A 1 374 ? 1.696 4.003 6.537 1.00 87.25 374 VAL A O 1
ATOM 2900 N N . PRO A 1 375 ? 3.513 2.688 6.712 1.00 86.06 375 PRO A N 1
ATOM 2901 C CA . PRO A 1 375 ? 3.274 2.384 8.127 1.00 86.06 375 PRO A CA 1
ATOM 2902 C C . PRO A 1 375 ? 3.262 3.645 8.997 1.00 86.06 375 PRO A C 1
ATOM 2904 O O . PRO A 1 375 ? 2.373 3.830 9.831 1.00 86.06 375 PRO A O 1
ATOM 2907 N N . THR A 1 376 ? 4.205 4.550 8.744 1.00 87.38 376 THR A N 1
ATOM 2908 C CA . THR A 1 376 ? 4.327 5.821 9.458 1.00 87.38 376 THR A CA 1
ATOM 2909 C C . THR A 1 376 ? 3.181 6.762 9.163 1.00 87.38 376 THR A C 1
ATOM 2911 O O . THR A 1 376 ? 2.632 7.363 10.086 1.00 87.38 376 THR A O 1
ATOM 2914 N N . LEU A 1 377 ? 2.740 6.830 7.906 1.00 84.12 377 LEU A N 1
ATOM 2915 C CA . LEU A 1 377 ? 1.534 7.556 7.546 1.00 84.12 377 LEU A CA 1
ATOM 2916 C C . LEU A 1 377 ? 0.357 7.050 8.386 1.00 84.12 377 LEU A C 1
ATOM 2918 O O . LEU A 1 377 ? -0.259 7.849 9.080 1.00 84.12 377 LEU A O 1
ATOM 2922 N N . ILE A 1 378 ? 0.116 5.736 8.443 1.00 83.12 378 ILE A N 1
ATOM 2923 C CA . ILE A 1 378 ? -0.960 5.146 9.260 1.00 83.12 378 ILE A CA 1
ATOM 2924 C C . ILE A 1 378 ? -0.838 5.537 10.745 1.00 83.12 378 ILE A C 1
ATOM 2926 O O . ILE A 1 378 ? -1.851 5.834 11.383 1.00 83.12 378 ILE A O 1
ATOM 2930 N N . HIS A 1 379 ? 0.371 5.595 11.314 1.00 82.19 379 HIS A N 1
ATOM 2931 C CA . HIS A 1 379 ? 0.566 6.092 12.681 1.00 82.19 379 HIS A CA 1
ATOM 2932 C C . HIS A 1 379 ? 0.154 7.554 12.855 1.00 82.19 379 HIS A C 1
ATOM 2934 O O . HIS A 1 379 ? -0.606 7.863 13.777 1.00 82.19 379 HIS A O 1
ATOM 2940 N N . PHE A 1 380 ? 0.602 8.445 11.969 1.00 82.56 380 PHE A N 1
ATOM 2941 C CA . PHE A 1 380 ? 0.195 9.851 11.997 1.00 82.56 380 PHE A CA 1
ATOM 2942 C C . PHE A 1 380 ? -1.315 10.005 11.822 1.00 82.56 380 PHE A C 1
ATOM 2944 O O . PHE A 1 380 ? -1.938 10.783 12.542 1.00 82.56 380 PHE A O 1
ATOM 2951 N N . MET A 1 381 ? -1.920 9.208 10.940 1.00 80.62 381 MET A N 1
ATOM 2952 C CA . MET A 1 381 ? -3.367 9.162 10.735 1.00 80.62 381 MET A CA 1
ATOM 2953 C C . MET A 1 381 ? -4.111 8.821 12.033 1.00 80.62 381 MET A C 1
ATOM 2955 O O . MET A 1 381 ? -5.104 9.470 12.350 1.00 80.62 381 MET A O 1
ATOM 2959 N N . MET A 1 382 ? -3.622 7.858 12.823 1.00 81.19 382 MET A N 1
ATOM 2960 C CA . MET A 1 382 ? -4.223 7.513 14.120 1.00 81.19 382 MET A CA 1
ATOM 2961 C C . MET A 1 382 ? -4.077 8.621 15.167 1.00 81.19 382 MET A C 1
ATOM 2963 O O . MET A 1 382 ? -4.994 8.837 15.958 1.00 81.19 382 MET A O 1
ATOM 2967 N N . ILE A 1 383 ? -2.943 9.324 15.185 1.00 82.12 383 ILE A N 1
ATOM 2968 C CA . ILE A 1 383 ? -2.726 10.456 16.097 1.00 82.12 383 ILE A CA 1
ATOM 2969 C C . ILE A 1 383 ? -3.673 11.600 15.741 1.00 82.12 383 ILE A C 1
ATOM 2971 O O . ILE A 1 383 ? -4.354 12.128 16.616 1.00 82.12 383 ILE A O 1
ATOM 2975 N N . LEU A 1 384 ? -3.764 11.945 14.456 1.00 79.75 384 LEU A N 1
ATOM 2976 C CA . LEU A 1 384 ? -4.678 12.973 13.963 1.00 79.75 384 LEU A CA 1
ATOM 2977 C C . LEU A 1 384 ? -6.130 12.609 14.252 1.00 79.75 384 LEU A C 1
ATOM 2979 O O . LEU A 1 384 ? -6.873 13.449 14.739 1.00 79.75 384 LEU A O 1
ATOM 2983 N N . PHE A 1 385 ? -6.511 11.351 14.029 1.00 78.06 385 PHE A N 1
ATOM 2984 C CA . PHE A 1 385 ? -7.832 10.837 14.382 1.00 78.06 385 PHE A CA 1
ATOM 2985 C C . PHE A 1 385 ? -8.138 11.021 15.875 1.00 78.06 385 PHE A C 1
ATOM 2987 O O . PHE A 1 385 ? -9.203 11.521 16.232 1.00 78.06 385 PHE A O 1
ATOM 2994 N N . ALA A 1 386 ? -7.191 10.685 16.756 1.00 80.06 386 ALA A N 1
ATOM 2995 C CA . ALA A 1 386 ? -7.353 10.867 18.197 1.00 80.06 386 ALA A CA 1
ATOM 2996 C C . ALA A 1 386 ? -7.476 12.352 18.593 1.00 80.06 386 ALA A C 1
ATOM 2998 O O . ALA A 1 386 ? -8.304 12.692 19.435 1.00 80.06 386 ALA A O 1
ATOM 2999 N N . ILE A 1 387 ? -6.703 13.241 17.957 1.00 81.06 387 ILE A N 1
ATOM 3000 C CA . ILE A 1 387 ? -6.798 14.696 18.158 1.00 81.06 387 ILE A CA 1
ATOM 3001 C C . ILE A 1 387 ? -8.160 15.217 17.689 1.00 81.06 387 ILE A C 1
ATOM 3003 O O . ILE A 1 387 ? -8.815 15.952 18.422 1.00 81.06 387 ILE A O 1
ATOM 3007 N N . VAL A 1 388 ? -8.607 14.814 16.498 1.00 78.06 388 VAL A N 1
ATOM 3008 C CA . VAL A 1 388 ? -9.884 15.230 15.902 1.00 78.06 388 VAL A CA 1
ATOM 3009 C C . VAL A 1 388 ? -11.073 14.783 16.749 1.00 78.06 388 VAL A C 1
ATOM 3011 O O . VAL A 1 388 ? -11.993 15.570 16.944 1.00 78.06 388 VAL A O 1
ATOM 3014 N N . ILE A 1 389 ? -11.050 13.562 17.292 1.00 73.50 389 ILE A N 1
ATOM 3015 C CA . ILE A 1 389 ? -12.089 13.081 18.219 1.00 73.50 389 ILE A CA 1
ATOM 3016 C C . ILE A 1 389 ? -12.140 13.923 19.491 1.00 73.50 389 ILE A C 1
ATOM 3018 O O . ILE A 1 389 ? -13.222 14.198 20.001 1.00 73.50 389 ILE A O 1
ATOM 3022 N N . HIS A 1 390 ? -10.979 14.316 20.011 1.00 76.31 390 HIS A N 1
ATOM 3023 C CA . HIS A 1 390 ? -10.899 15.028 21.279 1.00 76.31 390 HIS A CA 1
ATOM 3024 C C . HIS A 1 390 ? -11.117 16.539 21.134 1.00 76.31 390 HIS A C 1
ATOM 3026 O O . HIS A 1 390 ? -11.470 17.208 22.098 1.00 76.31 390 HIS A O 1
ATOM 3032 N N . PHE A 1 391 ? -10.938 17.102 19.938 1.00 77.12 391 PHE A N 1
ATOM 3033 C CA . PHE A 1 391 ? -11.102 18.536 19.699 1.00 77.12 391 PHE A CA 1
ATOM 3034 C C . PHE A 1 391 ? -12.509 19.054 20.069 1.00 77.12 391 PHE A C 1
ATOM 3036 O O . PHE A 1 391 ? -12.600 20.069 20.756 1.00 77.12 391 PHE A O 1
ATOM 3043 N N . PRO A 1 392 ? -13.614 18.360 19.736 1.00 71.94 392 PRO A N 1
ATOM 3044 C CA . PRO A 1 392 ? -14.946 18.695 20.234 1.00 71.94 392 PRO A CA 1
ATOM 3045 C C . PRO A 1 392 ? -15.125 18.652 21.760 1.00 71.94 392 PRO A C 1
ATOM 3047 O O . PRO A 1 392 ? -16.047 19.299 22.258 1.00 71.94 392 PRO A O 1
ATOM 3050 N N . ASP A 1 393 ? -14.287 17.917 22.503 1.00 71.69 393 ASP A N 1
ATOM 3051 C CA . ASP A 1 393 ? -14.357 17.847 23.976 1.00 71.69 393 ASP A CA 1
ATOM 3052 C C . ASP A 1 393 ? -13.977 19.194 24.591 1.00 71.69 393 ASP A C 1
ATOM 3054 O O . ASP A 1 393 ? -14.560 19.595 25.595 1.00 71.69 393 ASP A O 1
ATOM 3058 N N . ILE A 1 394 ? -13.092 19.942 23.922 1.00 72.56 394 ILE A N 1
ATOM 3059 C CA . ILE A 1 394 ? -12.740 21.326 24.275 1.00 72.56 394 ILE A CA 1
ATOM 3060 C C . ILE A 1 394 ? -13.989 22.224 24.265 1.00 72.56 394 ILE A C 1
ATOM 3062 O O . ILE A 1 394 ? -14.090 23.155 25.059 1.00 72.56 394 ILE A O 1
ATOM 3066 N N . PHE A 1 395 ? -14.962 21.919 23.402 1.00 77.69 395 PHE A N 1
ATOM 3067 C CA . PHE A 1 395 ? -16.215 22.665 23.254 1.00 77.69 395 PHE A CA 1
ATOM 3068 C C . PHE A 1 395 ? -17.420 21.979 23.922 1.00 77.69 395 PHE A C 1
ATOM 3070 O O . PHE A 1 395 ? -18.540 22.470 23.813 1.00 77.69 395 PHE A O 1
ATOM 3077 N N . GLY A 1 396 ? -17.224 20.838 24.594 1.00 80.12 396 GLY A N 1
ATOM 3078 C CA . GLY A 1 396 ? -18.280 20.101 25.298 1.00 80.12 396 GLY A CA 1
ATOM 3079 C C . GLY A 1 396 ? -19.256 19.304 24.417 1.00 80.12 396 GLY A C 1
ATOM 3080 O O . GLY A 1 396 ? -20.167 18.671 24.951 1.00 80.12 396 GLY A O 1
ATOM 3081 N N . PHE A 1 397 ? -19.082 19.260 23.089 1.00 83.50 397 PHE A N 1
ATOM 3082 C CA . PHE A 1 397 ? -20.041 18.602 22.181 1.00 83.50 397 PHE A CA 1
ATOM 3083 C C . PHE A 1 397 ? -20.187 17.097 22.425 1.00 83.50 397 PHE A C 1
ATOM 3085 O O . PHE A 1 397 ? -21.265 16.533 22.241 1.00 83.50 397 PHE A O 1
ATOM 3092 N N . ARG A 1 398 ? -19.110 16.438 22.857 1.00 83.12 398 ARG A N 1
ATOM 3093 C CA . ARG A 1 398 ? -19.136 15.012 23.183 1.00 83.12 398 ARG A CA 1
ATOM 3094 C C . ARG A 1 398 ? -19.979 14.703 24.409 1.00 83.12 398 ARG A C 1
ATOM 3096 O O . ARG A 1 398 ? -20.668 13.691 24.403 1.00 83.12 398 ARG A O 1
ATOM 3103 N N . GLY A 1 399 ? -19.934 15.566 25.427 1.00 84.88 399 GLY A N 1
ATOM 3104 C CA . GLY A 1 399 ? -20.781 15.437 26.613 1.00 84.88 399 GLY A CA 1
ATOM 3105 C C . GLY A 1 399 ? -22.252 15.474 26.217 1.00 84.88 399 GLY A C 1
ATOM 3106 O O . GLY A 1 399 ? -22.989 14.545 26.518 1.00 84.88 399 GLY A O 1
ATOM 3107 N N . VAL A 1 400 ? -22.630 16.451 25.386 1.00 86.81 400 VAL A N 1
ATOM 3108 C CA . VAL A 1 400 ? -23.992 16.557 24.834 1.00 86.81 400 VAL A CA 1
ATOM 3109 C C . VAL A 1 400 ? -24.387 15.303 24.044 1.00 86.81 400 VAL A C 1
ATOM 3111 O O . VAL A 1 400 ? -25.480 14.773 24.231 1.00 86.81 400 VAL A O 1
ATOM 3114 N N . ALA A 1 401 ? -23.503 14.796 23.180 1.00 87.44 401 ALA A N 1
ATOM 3115 C CA . ALA A 1 401 ? -23.750 13.567 22.426 1.00 87.44 401 ALA A CA 1
ATOM 3116 C C . ALA A 1 401 ? -23.876 12.327 23.335 1.00 87.44 401 ALA A C 1
ATOM 3118 O O . ALA A 1 401 ? -24.703 11.455 23.077 1.00 87.44 401 ALA A O 1
ATOM 3119 N N . TYR A 1 402 ? -23.066 12.233 24.391 1.00 90.56 402 TYR A N 1
ATOM 3120 C CA . TYR A 1 402 ? -23.137 11.149 25.368 1.00 90.56 402 TYR A CA 1
ATOM 3121 C C . TYR A 1 402 ? -24.449 11.194 26.152 1.00 90.56 402 TYR A C 1
ATOM 3123 O O . TYR A 1 402 ? -25.148 10.184 26.214 1.00 90.56 402 TYR A O 1
ATOM 3131 N N . ASP A 1 403 ? -24.803 12.362 26.688 1.00 90.75 403 ASP A N 1
ATOM 3132 C CA . ASP A 1 403 ? -25.994 12.555 27.512 1.00 90.75 403 ASP A CA 1
ATOM 3133 C C . ASP A 1 403 ? -27.268 12.244 26.720 1.00 90.75 403 ASP A C 1
ATOM 3135 O O . ASP A 1 403 ? -28.102 11.474 27.190 1.00 90.75 403 ASP A O 1
ATOM 3139 N N . GLN A 1 404 ? -27.375 12.720 25.474 1.00 90.00 404 GLN A N 1
ATOM 3140 C CA . GLN A 1 404 ? -28.529 12.423 24.617 1.00 90.00 404 GLN A CA 1
ATOM 3141 C C . GLN A 1 404 ? -28.612 10.949 24.205 1.00 90.00 404 GLN A C 1
ATOM 3143 O O . GLN A 1 404 ? -29.700 10.372 24.165 1.00 90.00 404 GLN A O 1
ATOM 3148 N N . LEU A 1 405 ? -27.475 10.306 23.906 1.00 90.12 405 LEU A N 1
ATOM 3149 C CA . LEU A 1 405 ? -27.471 8.878 23.583 1.00 90.12 405 LEU A CA 1
ATOM 3150 C C . LEU A 1 405 ? -27.835 8.025 24.806 1.00 90.12 405 LEU A C 1
ATOM 3152 O O . LEU A 1 405 ? -28.485 6.989 24.657 1.00 90.12 405 LEU A O 1
ATOM 3156 N N . LYS A 1 406 ? -27.416 8.451 26.001 1.00 92.19 406 LYS A N 1
ATOM 3157 C CA . LYS A 1 406 ? -27.728 7.784 27.264 1.00 92.19 406 LYS A CA 1
ATOM 3158 C C . LYS A 1 406 ? -29.207 7.940 27.602 1.00 92.19 406 LYS A C 1
ATOM 3160 O O . LYS A 1 406 ? -29.861 6.942 27.870 1.00 92.19 406 LYS A O 1
ATOM 3165 N N . GLU A 1 407 ? -29.747 9.149 27.480 1.00 90.69 407 GLU A N 1
ATOM 3166 C CA . GLU A 1 407 ? -31.178 9.417 27.638 1.00 90.69 407 GLU A CA 1
ATOM 3167 C C . GLU A 1 407 ? -32.016 8.556 26.682 1.00 90.69 407 GLU A C 1
ATOM 3169 O O . GLU A 1 407 ? -32.976 7.917 27.101 1.00 90.69 407 GLU A O 1
ATOM 3174 N N . PHE A 1 408 ? -31.605 8.441 25.414 1.00 89.06 408 PHE A N 1
ATOM 3175 C CA . PHE A 1 408 ? -32.262 7.547 24.458 1.00 89.06 408 PHE A CA 1
ATOM 3176 C C . PHE A 1 408 ? -32.132 6.058 24.822 1.00 89.06 408 PHE A C 1
ATOM 3178 O O . PHE A 1 408 ? -33.022 5.269 24.513 1.00 89.06 408 PHE A O 1
ATOM 3185 N N . HIS A 1 409 ? -31.017 5.646 25.431 1.00 89.56 409 HIS A N 1
ATOM 3186 C CA . HIS A 1 409 ? -30.826 4.269 25.886 1.00 89.56 409 HIS A CA 1
ATOM 3187 C C . HIS A 1 409 ? -31.739 3.922 27.068 1.00 89.56 409 HIS A C 1
ATOM 3189 O O . HIS A 1 409 ? -32.266 2.811 27.103 1.00 89.56 409 HIS A O 1
ATOM 3195 N N . ASP A 1 410 ? -31.925 4.870 27.987 1.00 89.50 410 ASP A N 1
ATOM 3196 C CA . ASP A 1 410 ? -32.727 4.711 29.201 1.00 89.50 410 ASP A CA 1
ATOM 3197 C C . ASP A 1 410 ? -34.235 4.886 28.928 1.00 89.50 410 ASP A C 1
ATOM 3199 O O . ASP A 1 410 ? -35.072 4.289 29.609 1.00 89.50 410 ASP A O 1
ATOM 3203 N N . ALA A 1 411 ? -34.603 5.667 27.908 1.00 85.44 411 ALA A N 1
ATOM 3204 C CA . ALA A 1 411 ? -35.985 5.834 27.477 1.00 85.44 411 ALA A CA 1
ATOM 3205 C C . ALA A 1 411 ? -36.523 4.548 26.821 1.00 85.44 411 ALA A C 1
ATOM 3207 O O . ALA A 1 411 ? -35.932 4.002 25.887 1.00 85.44 411 ALA A O 1
ATOM 3208 N N . SER A 1 412 ? -37.698 4.078 27.254 1.00 68.69 412 SER A N 1
ATOM 3209 C CA . SER A 1 412 ? -38.418 3.006 26.557 1.00 68.69 412 SER A CA 1
ATOM 3210 C C . SER A 1 412 ? -38.712 3.457 25.123 1.00 68.69 412 SER A C 1
ATOM 3212 O O . SER A 1 412 ? -39.405 4.458 24.941 1.00 68.69 412 SER A O 1
ATOM 3214 N N . VAL A 1 413 ? -38.161 2.750 24.130 1.00 68.31 413 VAL A N 1
ATOM 3215 C CA . VAL A 1 413 ? -38.164 3.122 22.704 1.00 68.31 413 VAL A CA 1
ATOM 3216 C C . VAL A 1 413 ? -39.559 3.564 22.246 1.00 68.31 413 VAL A C 1
ATOM 3218 O O . VAL A 1 413 ? -40.436 2.736 22.021 1.00 68.31 413 VAL A O 1
ATOM 3221 N N . ASN A 1 414 ? -39.754 4.873 22.101 1.00 75.62 414 ASN A N 1
ATOM 3222 C CA . ASN A 1 414 ? -40.943 5.466 21.501 1.00 75.62 414 ASN A CA 1
ATOM 3223 C C . ASN A 1 414 ? -40.503 6.419 20.382 1.00 75.62 414 ASN A C 1
ATOM 3225 O O . ASN A 1 414 ? -39.390 6.948 20.429 1.00 75.62 414 ASN A O 1
ATOM 3229 N N . ASP A 1 415 ? -41.345 6.659 19.377 1.00 72.00 415 ASP A N 1
ATOM 3230 C CA . ASP A 1 415 ? -40.932 7.347 18.139 1.00 72.00 415 ASP A CA 1
ATOM 3231 C C . ASP A 1 415 ? -40.369 8.763 18.366 1.00 72.00 415 ASP A C 1
ATOM 3233 O O . ASP A 1 415 ? -39.462 9.201 17.650 1.00 72.00 415 ASP A O 1
ATOM 3237 N N . GLN A 1 416 ? -40.820 9.454 19.419 1.00 75.00 416 GLN A N 1
ATOM 3238 C CA . GLN A 1 416 ? -40.290 10.766 19.817 1.00 75.00 416 GLN A CA 1
ATOM 3239 C C . GLN A 1 416 ? -38.826 10.714 20.282 1.00 75.00 416 GLN A C 1
ATOM 3241 O O . GLN A 1 416 ? -38.075 11.662 20.054 1.00 75.00 416 GLN A O 1
ATOM 3246 N N . ALA A 1 417 ? -38.378 9.591 20.846 1.00 76.69 417 ALA A N 1
ATOM 3247 C CA . ALA A 1 417 ? -37.011 9.428 21.329 1.00 76.69 417 ALA A CA 1
ATOM 3248 C C . ALA A 1 417 ? -35.994 9.410 20.166 1.00 76.69 417 ALA A C 1
ATOM 3250 O O . ALA A 1 417 ? -34.835 9.776 20.337 1.00 76.69 417 ALA A O 1
ATOM 3251 N N . SER A 1 418 ? -36.418 9.084 18.938 1.00 81.81 418 SER A N 1
ATOM 3252 C CA . SER A 1 418 ? -35.531 9.055 17.764 1.00 81.81 418 SER A CA 1
ATOM 3253 C C . SER A 1 418 ? -34.891 10.412 17.420 1.00 81.81 418 SER A C 1
ATOM 3255 O O . SER A 1 418 ? -33.869 10.453 16.727 1.00 81.81 418 SER A O 1
ATOM 3257 N N . GLN A 1 419 ? -35.448 11.531 17.900 1.00 84.94 419 GLN A N 1
ATOM 3258 C CA . GLN A 1 419 ? -34.842 12.855 17.737 1.00 84.94 419 GLN A CA 1
ATOM 3259 C C . GLN A 1 419 ? -33.541 12.996 18.541 1.00 84.94 419 GLN A C 1
ATOM 3261 O O . GLN A 1 419 ? -32.595 13.599 18.025 1.00 84.94 419 GLN A O 1
ATOM 3266 N N . LEU A 1 420 ? -33.446 12.345 19.710 1.00 84.50 420 LEU A N 1
ATOM 3267 C CA . LEU A 1 420 ? -32.261 12.328 20.582 1.00 84.50 420 LEU A CA 1
ATOM 3268 C C . LEU A 1 420 ? -31.044 11.661 19.924 1.00 84.50 420 LEU A C 1
ATOM 3270 O O . LEU A 1 420 ? -29.910 11.931 20.298 1.00 84.50 420 LEU A O 1
ATOM 3274 N N . LEU A 1 421 ? -31.246 10.831 18.895 1.00 87.75 421 LEU A N 1
ATOM 3275 C CA . LEU A 1 421 ? -30.149 10.206 18.148 1.00 87.75 421 LEU A CA 1
ATOM 3276 C C . LEU A 1 421 ? -29.478 11.141 17.132 1.00 87.75 421 LEU A C 1
ATOM 3278 O O . LEU A 1 421 ? -28.423 10.806 16.594 1.00 87.75 421 LEU A O 1
ATOM 3282 N N . THR A 1 422 ? -30.069 12.301 16.838 1.00 86.31 422 THR A N 1
ATOM 3283 C CA . THR A 1 422 ? -29.600 13.167 15.745 1.00 86.31 422 THR A CA 1
ATOM 3284 C C . THR A 1 422 ? -28.238 13.784 16.051 1.00 86.31 422 THR A C 1
ATOM 3286 O O . THR A 1 422 ? -27.347 13.703 15.209 1.00 86.31 422 THR A O 1
ATOM 3289 N N . TRP A 1 423 ? -28.033 14.338 17.249 1.00 85.19 423 TRP A N 1
ATOM 3290 C CA . TRP A 1 423 ? -26.731 14.894 17.633 1.00 85.19 423 TRP A CA 1
ATOM 3291 C C . TRP A 1 423 ? -25.646 13.837 17.842 1.00 85.19 423 TRP A C 1
ATOM 3293 O O . TRP A 1 423 ? -24.559 14.052 17.314 1.00 85.19 423 TRP A O 1
ATOM 3303 N N . PRO A 1 424 ? -25.880 12.695 18.522 1.00 85.06 424 PRO A N 1
ATOM 3304 C CA . PRO A 1 424 ? -24.887 11.624 18.601 1.00 85.06 424 PRO A CA 1
ATOM 3305 C C . PRO A 1 424 ? -24.445 11.129 17.220 1.00 85.06 424 PRO A C 1
ATOM 3307 O O . PRO A 1 424 ? -23.248 10.976 16.964 1.00 85.06 424 PRO A O 1
ATOM 3310 N N . ALA A 1 425 ? -25.398 10.933 16.303 1.00 84.75 425 ALA A N 1
ATOM 3311 C CA . ALA A 1 425 ? -25.101 10.522 14.938 1.00 84.75 425 ALA A CA 1
ATOM 3312 C C . ALA A 1 425 ? -24.368 11.621 14.151 1.00 84.75 425 ALA A C 1
ATOM 3314 O O . ALA A 1 425 ? -23.400 11.314 13.454 1.00 84.75 425 ALA A O 1
ATOM 3315 N N . ALA A 1 426 ? -24.768 12.890 14.289 1.00 85.12 426 ALA A N 1
ATOM 3316 C CA . ALA A 1 426 ? -24.087 14.034 13.681 1.00 85.12 426 ALA A CA 1
ATOM 3317 C C . ALA A 1 426 ? -22.659 14.207 14.205 1.00 85.12 426 ALA A C 1
ATOM 3319 O O . ALA A 1 426 ? -21.742 14.394 13.411 1.00 85.12 426 ALA A O 1
ATOM 3320 N N . TYR A 1 427 ? -22.456 14.071 15.515 1.00 84.38 427 TYR A N 1
ATOM 3321 C CA . TYR A 1 427 ? -21.150 14.131 16.159 1.00 84.38 427 TYR A CA 1
ATOM 3322 C C . TYR A 1 427 ? -20.230 13.025 15.634 1.00 84.38 427 TYR A C 1
ATOM 3324 O O . TYR A 1 427 ? -19.158 13.316 15.110 1.00 84.38 427 TYR A O 1
ATOM 3332 N N . LEU A 1 428 ? -20.661 11.760 15.693 1.00 80.88 428 LEU A N 1
ATOM 3333 C CA . LEU A 1 428 ? -19.836 10.626 15.258 1.00 80.88 428 LEU A CA 1
ATOM 3334 C C . LEU A 1 428 ? -19.557 10.652 13.749 1.00 80.88 428 LEU A C 1
ATOM 3336 O O . LEU A 1 428 ? -18.441 10.351 13.324 1.00 80.88 428 LEU A O 1
ATOM 3340 N N . SER A 1 429 ? -20.537 11.066 12.943 1.00 82.12 429 SER A N 1
ATOM 3341 C CA . SER A 1 429 ? -20.359 11.239 11.496 1.00 82.12 429 SER A CA 1
ATOM 3342 C C . SER A 1 429 ? -19.430 12.406 11.174 1.00 82.12 429 SER A C 1
ATOM 3344 O O . SER A 1 429 ? -18.551 12.272 10.328 1.00 82.12 429 SER A O 1
ATOM 3346 N N . GLY A 1 430 ? -19.592 13.537 11.865 1.00 82.44 430 GLY A N 1
ATOM 3347 C CA . GLY A 1 430 ? -18.778 14.737 11.690 1.00 82.44 430 GLY A CA 1
ATOM 3348 C C . GLY A 1 430 ? -17.323 14.502 12.077 1.00 82.44 430 GLY A C 1
ATOM 3349 O O . GLY A 1 430 ? -16.427 14.867 11.327 1.00 82.44 430 GLY A O 1
ATOM 3350 N N . VAL A 1 431 ? -17.081 13.805 13.187 1.00 77.75 431 VAL A N 1
ATOM 3351 C CA . VAL A 1 431 ? -15.751 13.338 13.595 1.00 77.75 431 VAL A CA 1
ATOM 3352 C C . VAL A 1 431 ? -15.139 12.418 12.536 1.00 77.75 431 VAL A C 1
ATOM 3354 O O . VAL A 1 431 ? -13.975 12.590 12.169 1.00 77.75 431 VAL A O 1
ATOM 3357 N N . GLY A 1 432 ? -15.912 11.461 12.012 1.00 75.88 432 GLY A N 1
ATOM 3358 C CA . GLY A 1 432 ? -15.464 10.576 10.936 1.00 75.88 432 GLY A CA 1
ATOM 3359 C C . GLY A 1 432 ? -15.086 11.346 9.667 1.00 75.88 432 GLY A C 1
ATOM 3360 O O . GLY A 1 432 ? -14.010 11.133 9.111 1.00 75.88 432 GLY A O 1
ATOM 3361 N N . LEU A 1 433 ? -15.927 12.293 9.250 1.00 78.88 433 LEU A N 1
ATOM 3362 C CA . LEU A 1 433 ? -15.698 13.141 8.081 1.00 78.88 433 LEU A CA 1
ATOM 3363 C C . LEU A 1 433 ? -14.491 14.064 8.269 1.00 78.88 433 LEU A C 1
ATOM 3365 O O . LEU A 1 433 ? -13.632 14.129 7.394 1.00 78.88 433 LEU A O 1
ATOM 3369 N N . LEU A 1 434 ? -14.392 14.743 9.414 1.00 79.44 434 LEU A N 1
ATOM 3370 C CA . LEU A 1 434 ? -13.270 15.622 9.738 1.00 79.44 434 LEU A CA 1
ATOM 3371 C C . LEU A 1 434 ? -11.959 14.841 9.755 1.00 79.44 434 LEU A C 1
ATOM 3373 O O . LEU A 1 434 ? -10.955 15.320 9.240 1.00 79.44 434 LEU A O 1
ATOM 3377 N N . SER A 1 435 ? -11.988 13.607 10.255 1.00 71.69 435 SER A N 1
ATOM 3378 C CA . SER A 1 435 ? -10.841 12.713 10.175 1.00 71.69 435 SER A CA 1
ATOM 3379 C C . SER A 1 435 ? -10.448 12.473 8.721 1.00 71.69 435 SER A C 1
ATOM 3381 O O . SER A 1 435 ? -9.306 12.733 8.371 1.00 71.69 435 SER A O 1
ATOM 3383 N N . VAL A 1 436 ? -11.382 12.088 7.843 1.00 74.31 436 VAL A N 1
ATOM 3384 C CA . VAL A 1 436 ? -11.118 11.922 6.399 1.00 74.31 436 VAL A CA 1
ATOM 3385 C C . VAL A 1 436 ? -10.567 13.202 5.759 1.00 74.31 436 VAL A C 1
ATOM 3387 O O . VAL A 1 436 ? -9.627 13.132 4.973 1.00 74.31 436 VAL A O 1
ATOM 3390 N N . ILE A 1 437 ? -11.086 14.375 6.118 1.00 79.25 437 ILE A N 1
ATOM 3391 C CA . ILE A 1 437 ? -10.582 15.660 5.616 1.00 79.25 437 ILE A CA 1
ATOM 3392 C C . ILE A 1 437 ? -9.151 15.906 6.087 1.00 79.25 437 ILE A C 1
ATOM 3394 O O . ILE A 1 437 ? -8.305 16.267 5.274 1.00 79.25 437 ILE A O 1
ATOM 3398 N N . CYS A 1 438 ? -8.847 15.672 7.365 1.00 77.94 438 CYS A N 1
ATOM 3399 C CA . CYS A 1 438 ? -7.484 15.758 7.881 1.00 77.94 438 CYS A CA 1
ATOM 3400 C C . CYS A 1 438 ? -6.556 14.769 7.167 1.00 77.94 438 CYS A C 1
ATOM 3402 O O . CYS A 1 438 ? -5.428 15.127 6.847 1.00 77.94 438 CYS A O 1
ATOM 3404 N N . LEU A 1 439 ? -7.032 13.561 6.856 1.00 71.56 439 LEU A N 1
ATOM 3405 C CA . LEU A 1 439 ? -6.280 12.568 6.089 1.00 71.56 439 LEU A CA 1
ATOM 3406 C C . LEU A 1 439 ? -5.960 13.051 4.677 1.00 71.56 439 LEU A C 1
ATOM 3408 O O . LEU A 1 439 ? -4.812 12.962 4.250 1.00 71.56 439 LEU A O 1
ATOM 3412 N N . ILE A 1 440 ? -6.952 13.596 3.973 1.00 73.25 440 ILE A N 1
ATOM 3413 C CA . ILE A 1 440 ? -6.764 14.189 2.647 1.00 73.25 440 ILE A CA 1
ATOM 3414 C C . ILE A 1 440 ? -5.814 15.382 2.742 1.00 73.25 440 ILE A C 1
ATOM 3416 O O . ILE A 1 440 ? -4.906 15.493 1.930 1.00 73.25 440 ILE A O 1
ATOM 3420 N N . GLY A 1 441 ? -5.975 16.242 3.748 1.00 77.19 441 GLY A N 1
ATOM 3421 C CA . GLY A 1 441 ? -5.128 17.410 3.973 1.00 77.19 441 GLY A CA 1
ATOM 3422 C C . GLY A 1 441 ? -3.674 17.042 4.257 1.00 77.19 441 GLY A C 1
ATOM 3423 O O . GLY A 1 441 ? -2.773 17.657 3.696 1.00 77.19 441 GLY A O 1
ATOM 3424 N N . VAL A 1 442 ? -3.426 16.009 5.064 1.00 74.56 442 VAL A N 1
ATOM 3425 C CA . VAL A 1 442 ? -2.072 15.493 5.314 1.00 74.56 442 VAL A CA 1
ATOM 3426 C C . VAL A 1 442 ? -1.513 14.795 4.087 1.00 74.56 442 VAL A C 1
ATOM 3428 O O . VAL A 1 442 ? -0.376 15.065 3.722 1.00 74.56 442 VAL A O 1
ATOM 3431 N N . GLY A 1 443 ? -2.300 13.964 3.403 1.00 70.50 443 GLY A N 1
ATOM 3432 C CA . GLY A 1 443 ? -1.897 13.361 2.133 1.00 70.50 443 GLY A CA 1
ATOM 3433 C C . GLY A 1 443 ? -1.540 14.418 1.088 1.00 70.50 443 GLY A C 1
ATOM 3434 O O . GLY A 1 443 ? -0.541 14.278 0.397 1.00 70.50 443 GLY A O 1
ATOM 3435 N N . TRP A 1 444 ? -2.293 15.517 1.035 1.00 73.19 444 TRP A N 1
ATOM 3436 C CA . TRP A 1 444 ? -2.029 16.675 0.188 1.00 73.19 444 TRP A CA 1
ATOM 3437 C C . TRP A 1 444 ? -0.766 17.423 0.617 1.00 73.19 444 TRP A C 1
ATOM 3439 O O . TRP A 1 444 ? 0.087 17.712 -0.214 1.00 73.19 444 TRP A O 1
ATOM 3449 N N . ALA A 1 445 ? -0.593 17.702 1.909 1.00 74.00 445 ALA A N 1
ATOM 3450 C CA . ALA A 1 445 ? 0.617 18.339 2.419 1.00 74.00 445 ALA A CA 1
ATOM 3451 C C . ALA A 1 445 ? 1.858 17.490 2.112 1.00 74.00 445 ALA A C 1
ATOM 3453 O O . ALA A 1 445 ? 2.860 18.016 1.630 1.00 74.00 445 ALA A O 1
ATOM 3454 N N . ILE A 1 446 ? 1.771 16.172 2.307 1.00 70.62 446 ILE A N 1
ATOM 3455 C CA . ILE A 1 446 ? 2.813 15.221 1.916 1.00 70.62 446 ILE A CA 1
ATOM 3456 C C . ILE A 1 446 ? 3.002 15.270 0.407 1.00 70.62 446 ILE A C 1
ATOM 3458 O O . ILE A 1 446 ? 4.125 15.422 -0.030 1.00 70.62 446 ILE A O 1
ATOM 3462 N N . TRP A 1 447 ? 1.946 15.234 -0.401 1.00 71.12 447 TRP A N 1
ATOM 3463 C CA . TRP A 1 447 ? 2.051 15.313 -1.859 1.00 71.12 447 TRP A CA 1
ATOM 3464 C C . TRP A 1 447 ? 2.801 16.563 -2.338 1.00 71.12 447 TRP A C 1
ATOM 3466 O O . TRP A 1 447 ? 3.597 16.478 -3.265 1.00 71.12 447 TRP A O 1
ATOM 3476 N N . TRP A 1 448 ? 2.601 17.713 -1.693 1.00 72.81 448 TRP A N 1
ATOM 3477 C CA . TRP A 1 448 ? 3.278 18.960 -2.065 1.00 72.81 448 TRP A CA 1
ATOM 3478 C C . TRP A 1 448 ? 4.682 19.113 -1.480 1.00 72.81 448 TRP A C 1
ATOM 3480 O O . TRP A 1 448 ? 5.525 19.771 -2.084 1.00 72.81 448 TRP A O 1
ATOM 3490 N N . THR A 1 449 ? 4.953 18.515 -0.321 1.00 74.69 449 THR A N 1
ATOM 3491 C CA . THR A 1 449 ? 6.270 18.595 0.342 1.00 74.69 449 THR A CA 1
ATOM 3492 C C . THR A 1 449 ? 7.193 17.435 -0.025 1.00 74.69 449 THR A C 1
ATOM 3494 O O . THR A 1 449 ? 8.414 17.586 0.018 1.00 74.69 449 THR A O 1
ATOM 3497 N N . ALA A 1 450 ? 6.629 16.302 -0.444 1.00 73.25 450 ALA A N 1
ATOM 3498 C CA . ALA A 1 450 ? 7.349 15.113 -0.867 1.00 73.25 450 ALA A CA 1
ATOM 3499 C C . ALA A 1 450 ? 8.272 15.410 -2.047 1.00 73.25 450 ALA A C 1
ATOM 3501 O O . ALA A 1 450 ? 9.424 15.036 -1.924 1.00 73.25 450 ALA A O 1
ATOM 3502 N N . PRO A 1 451 ? 7.891 16.133 -3.119 1.00 72.62 451 PRO A N 1
ATOM 3503 C CA . PRO A 1 451 ? 8.821 16.516 -4.178 1.00 72.62 451 PRO A CA 1
ATOM 3504 C C . PRO A 1 451 ? 10.074 17.207 -3.667 1.00 72.62 451 PRO A C 1
ATOM 3506 O O . PRO A 1 451 ? 11.172 16.879 -4.098 1.00 72.62 451 PRO A O 1
ATOM 3509 N N . THR A 1 452 ? 9.920 18.129 -2.720 1.00 77.06 452 THR A N 1
ATOM 3510 C CA . THR A 1 452 ? 11.044 18.855 -2.131 1.00 77.06 452 THR A CA 1
ATOM 3511 C C . THR A 1 452 ? 11.909 17.911 -1.305 1.00 77.06 452 THR A C 1
ATOM 3513 O O . THR A 1 452 ? 13.121 17.865 -1.487 1.00 77.06 452 THR A O 1
ATOM 3516 N N . PHE A 1 453 ? 11.300 17.112 -0.427 1.00 75.81 453 PHE A N 1
ATOM 3517 C CA . PHE A 1 453 ? 12.033 16.190 0.441 1.00 75.81 453 PHE A CA 1
ATOM 3518 C C . PHE A 1 453 ? 12.704 15.053 -0.339 1.00 75.81 453 PHE A C 1
ATOM 3520 O O . PHE A 1 453 ? 13.879 14.769 -0.138 1.00 75.81 453 PHE A O 1
ATOM 3527 N N . ILE A 1 454 ? 11.974 14.439 -1.266 1.00 73.81 454 ILE A N 1
ATOM 3528 C CA . ILE A 1 454 ? 12.437 13.393 -2.177 1.00 73.81 454 ILE A CA 1
ATOM 3529 C C . ILE A 1 454 ? 13.487 13.962 -3.128 1.00 73.81 454 ILE A C 1
ATOM 3531 O O . ILE A 1 454 ? 14.515 13.333 -3.323 1.00 73.81 454 ILE A O 1
ATOM 3535 N N . GLY A 1 455 ? 13.300 15.175 -3.650 1.00 74.31 455 GLY A N 1
ATOM 3536 C CA . GLY A 1 455 ? 14.302 15.873 -4.453 1.00 74.31 455 GLY A CA 1
ATOM 3537 C C . GLY A 1 455 ? 15.595 16.135 -3.677 1.00 74.31 455 GLY A C 1
ATOM 3538 O O . GLY A 1 455 ? 16.680 15.946 -4.222 1.00 74.31 455 GLY A O 1
ATOM 3539 N N . HIS A 1 456 ? 15.510 16.494 -2.391 1.00 78.56 456 HIS A N 1
ATOM 3540 C CA . HIS A 1 456 ? 16.681 16.598 -1.514 1.00 78.56 456 HIS A CA 1
ATOM 3541 C C . HIS A 1 456 ? 17.316 15.238 -1.220 1.00 78.56 456 HIS A C 1
ATOM 3543 O O . HIS A 1 456 ? 18.535 15.121 -1.305 1.00 78.56 456 HIS A O 1
ATOM 3549 N N . ALA A 1 457 ? 16.521 14.209 -0.919 1.00 74.38 457 ALA A N 1
ATOM 3550 C CA . ALA A 1 457 ? 17.013 12.852 -0.700 1.00 74.38 457 ALA A CA 1
ATOM 3551 C C . ALA A 1 457 ? 17.731 12.321 -1.949 1.00 74.38 457 ALA A C 1
ATOM 3553 O O . ALA A 1 457 ? 18.852 11.832 -1.848 1.00 74.38 457 ALA A O 1
ATOM 3554 N N . PHE A 1 458 ? 17.144 12.505 -3.133 1.00 73.44 458 PHE A N 1
ATOM 3555 C CA . PHE A 1 458 ? 17.788 12.199 -4.405 1.00 73.44 458 PHE A CA 1
ATOM 3556 C C . PHE A 1 458 ? 19.000 13.078 -4.669 1.00 73.44 458 PHE A C 1
ATOM 3558 O O . PHE A 1 458 ? 19.950 12.582 -5.248 1.00 73.44 458 PHE A O 1
ATOM 3565 N N . GLY A 1 459 ? 19.018 14.337 -4.228 1.00 74.31 459 GLY A N 1
ATOM 3566 C CA . GLY A 1 459 ? 20.213 15.180 -4.269 1.00 74.31 459 GLY A CA 1
ATOM 3567 C C . GLY A 1 459 ? 21.364 14.585 -3.457 1.00 74.31 459 GLY A C 1
ATOM 3568 O O . GLY A 1 459 ? 22.456 14.416 -3.983 1.00 74.31 459 GLY A O 1
ATOM 3569 N N . VAL A 1 460 ? 21.103 14.172 -2.214 1.00 79.00 460 VAL A N 1
ATOM 3570 C CA . VAL A 1 460 ? 22.103 13.510 -1.357 1.00 79.00 460 VAL A CA 1
ATOM 3571 C C . VAL A 1 460 ? 22.573 12.196 -1.979 1.00 79.00 460 VAL A C 1
ATOM 3573 O O . VAL A 1 460 ? 23.769 11.922 -2.026 1.00 79.00 460 VAL A O 1
ATOM 3576 N N . VAL A 1 461 ? 21.639 11.390 -2.482 1.00 74.38 461 VAL A N 1
ATOM 3577 C CA . VAL A 1 461 ? 21.946 10.114 -3.137 1.00 74.38 461 VAL A CA 1
ATOM 3578 C C . VAL A 1 461 ? 22.709 10.329 -4.444 1.00 74.38 461 VAL A C 1
ATOM 3580 O O . VAL A 1 461 ? 23.626 9.573 -4.731 1.00 74.38 461 VAL A O 1
ATOM 3583 N N . TRP A 1 462 ? 22.385 11.366 -5.211 1.00 75.25 462 TRP A N 1
ATOM 3584 C CA . TRP A 1 462 ? 23.087 11.768 -6.427 1.00 75.25 462 TRP A CA 1
ATOM 3585 C C . TRP A 1 462 ? 24.521 12.190 -6.137 1.00 75.25 462 TRP A C 1
ATOM 3587 O O . TRP A 1 462 ? 25.443 11.756 -6.822 1.00 75.25 462 TRP A O 1
ATOM 3597 N N . ASP A 1 463 ? 24.722 13.009 -5.109 1.00 79.81 463 ASP A N 1
ATOM 3598 C CA . ASP A 1 463 ? 26.049 13.458 -4.700 1.00 79.81 463 ASP A CA 1
ATOM 3599 C C . ASP A 1 463 ? 26.885 12.273 -4.195 1.00 79.81 463 ASP A C 1
ATOM 3601 O O . ASP A 1 463 ? 28.046 12.127 -4.583 1.00 79.81 463 ASP A O 1
ATOM 3605 N N . ALA A 1 464 ? 26.274 11.369 -3.421 1.00 75.69 464 ALA A N 1
ATOM 3606 C CA . ALA A 1 464 ? 26.899 10.119 -3.000 1.00 75.69 464 ALA A CA 1
ATOM 3607 C C . ALA A 1 464 ? 27.233 9.212 -4.196 1.00 75.69 464 ALA A C 1
ATOM 3609 O O . ALA A 1 464 ? 28.348 8.707 -4.279 1.00 75.69 464 ALA A O 1
ATOM 3610 N N . ALA A 1 465 ? 26.313 9.054 -5.151 1.00 71.50 465 ALA A N 1
ATOM 3611 C CA . ALA A 1 465 ? 26.519 8.254 -6.354 1.00 71.50 465 ALA A CA 1
ATOM 3612 C C . ALA A 1 465 ? 27.648 8.826 -7.218 1.00 71.50 465 ALA A C 1
ATOM 3614 O O . ALA A 1 465 ? 28.529 8.081 -7.632 1.00 71.50 465 ALA A O 1
ATOM 3615 N N . ASN A 1 466 ? 27.685 10.143 -7.440 1.00 75.06 466 ASN A N 1
ATOM 3616 C CA . ASN A 1 466 ? 28.781 10.800 -8.156 1.00 75.06 466 ASN A CA 1
ATOM 3617 C C . ASN A 1 466 ? 30.116 10.613 -7.445 1.00 75.06 466 ASN A C 1
ATOM 3619 O O . ASN A 1 466 ? 31.126 10.350 -8.096 1.00 75.06 466 ASN A O 1
ATOM 3623 N N . TRP A 1 467 ? 30.128 10.715 -6.116 1.00 76.12 467 TRP A N 1
ATOM 3624 C CA . TRP A 1 467 ? 31.320 10.445 -5.328 1.00 76.12 467 TRP A CA 1
ATOM 3625 C C . TRP A 1 467 ? 31.784 8.990 -5.502 1.00 76.12 467 TRP A C 1
ATOM 3627 O O . TRP A 1 467 ? 32.949 8.765 -5.836 1.00 76.12 467 TRP A O 1
ATOM 3637 N N . THR A 1 468 ? 30.885 8.007 -5.397 1.00 68.81 468 THR A N 1
ATOM 3638 C CA . THR A 1 468 ? 31.204 6.585 -5.606 1.00 68.81 468 THR A CA 1
ATOM 3639 C C . THR A 1 468 ? 31.659 6.293 -7.038 1.00 68.81 468 THR A C 1
ATOM 3641 O O . THR A 1 468 ? 32.655 5.598 -7.224 1.00 68.81 468 THR A O 1
ATOM 3644 N N . MET A 1 469 ? 31.003 6.863 -8.052 1.00 68.25 469 MET A N 1
ATOM 3645 C CA . MET A 1 469 ? 31.405 6.733 -9.458 1.00 68.25 469 MET A CA 1
ATOM 3646 C C . MET A 1 469 ? 32.779 7.363 -9.714 1.00 68.25 469 MET A C 1
ATOM 3648 O O . MET A 1 469 ? 33.598 6.771 -10.414 1.00 68.25 469 MET A O 1
ATOM 3652 N N . SER A 1 470 ? 33.074 8.522 -9.112 1.00 75.88 470 SER A N 1
ATOM 3653 C CA . SER A 1 470 ? 34.397 9.157 -9.210 1.00 75.88 470 SER A CA 1
ATOM 3654 C C . SER A 1 470 ? 35.503 8.288 -8.602 1.00 75.88 470 SER A C 1
ATOM 3656 O O . SER A 1 470 ? 36.612 8.233 -9.132 1.00 75.88 470 SER A O 1
ATOM 3658 N N . TRP A 1 471 ? 35.177 7.556 -7.531 1.00 70.25 471 TRP A N 1
ATOM 3659 C CA . TRP A 1 471 ? 36.043 6.550 -6.925 1.00 70.25 471 TRP A CA 1
ATOM 3660 C C . TRP A 1 471 ? 36.218 5.336 -7.840 1.00 70.25 471 TRP A C 1
ATOM 3662 O O . TRP A 1 471 ? 37.338 4.918 -8.091 1.00 70.25 471 TRP A O 1
ATOM 3672 N N . GLY A 1 472 ? 35.143 4.790 -8.410 1.00 63.00 472 GLY A N 1
ATOM 3673 C CA . GLY A 1 472 ? 35.244 3.684 -9.369 1.00 63.00 472 GLY A CA 1
ATOM 3674 C C . GLY A 1 472 ? 36.132 4.038 -10.566 1.00 63.00 472 GLY A C 1
ATOM 3675 O O . GLY A 1 472 ? 37.036 3.286 -10.919 1.00 63.00 472 GLY A O 1
ATOM 3676 N N . GLN A 1 473 ? 35.958 5.232 -11.137 1.00 70.25 473 GLN A N 1
ATOM 3677 C CA . GLN A 1 473 ? 36.783 5.711 -12.248 1.00 70.25 473 GLN A CA 1
ATOM 3678 C C . GLN A 1 473 ? 38.267 5.862 -11.890 1.00 70.25 473 GLN A C 1
ATOM 3680 O O . GLN A 1 473 ? 39.104 5.739 -12.782 1.00 70.25 473 GLN A O 1
ATOM 3685 N N . SER A 1 474 ? 38.624 6.106 -10.623 1.00 71.94 474 SER A N 1
ATOM 3686 C CA . SER A 1 474 ? 40.033 6.158 -10.216 1.00 71.94 474 SER A CA 1
ATOM 3687 C C . SER A 1 474 ? 40.678 4.771 -10.119 1.00 71.94 474 SER A C 1
ATOM 3689 O O . SER A 1 474 ? 41.882 4.671 -10.336 1.00 71.94 474 SER A O 1
ATOM 3691 N N . PHE A 1 475 ? 39.899 3.705 -9.893 1.00 61.25 475 PHE A N 1
ATOM 3692 C CA . PHE A 1 475 ? 40.382 2.315 -9.941 1.00 61.25 475 PHE A CA 1
ATOM 3693 C C . PHE A 1 475 ? 40.455 1.729 -11.358 1.00 61.25 475 PHE A C 1
ATOM 3695 O O . PHE A 1 475 ? 41.220 0.797 -11.583 1.00 61.25 475 PHE A O 1
ATOM 3702 N N . TYR A 1 476 ? 39.678 2.265 -12.304 1.00 52.62 476 TYR A N 1
ATOM 3703 C CA . TYR A 1 476 ? 39.618 1.794 -13.695 1.00 52.62 476 TYR A CA 1
ATOM 3704 C C . TYR A 1 476 ? 40.426 2.647 -14.688 1.00 52.62 476 TYR A C 1
ATOM 3706 O O . TYR A 1 476 ? 40.323 2.436 -15.897 1.00 52.62 476 TYR A O 1
ATOM 3714 N N . ARG A 1 477 ? 41.242 3.602 -14.219 1.00 49.69 477 ARG A N 1
ATOM 3715 C CA . ARG A 1 477 ? 42.258 4.230 -15.077 1.00 49.69 477 ARG A CA 1
ATOM 3716 C C . ARG A 1 477 ? 43.451 3.270 -15.213 1.00 49.69 477 ARG A C 1
ATOM 3718 O O . ARG A 1 477 ? 44.045 2.965 -14.181 1.00 49.69 477 ARG A O 1
ATOM 3725 N N . PRO A 1 478 ? 43.762 2.780 -16.428 1.00 52.09 478 PRO A N 1
ATOM 3726 C CA . PRO A 1 478 ? 44.920 1.919 -16.662 1.00 52.09 478 PRO A CA 1
ATOM 3727 C C . PRO A 1 478 ? 46.251 2.617 -16.369 1.00 52.09 478 PRO A C 1
ATOM 3729 O O . PRO A 1 478 ? 46.314 3.866 -16.495 1.00 52.09 478 PRO A O 1
#

Radius of gyration: 27.07 Å; chains: 1; bounding box: 86×81×71 Å

Secondary structure (DSSP, 8-state):
--HHHHHHHHHHHHHHHHHHHHHHHHHHHHHTTSHHHHHHHHHHHT--SHHHHHHHHHHHHHHHHHHHH-S-SS--HHHHHHHHHHHHHHHHHHHHHHHHTT--SEETTEESS----HHHHHHHHHHHHHHHHHHHHHHHHHHT--HHHHHHHHHHHH-----HHHHHHHHHHHHHHHHHHHHHHHHHHHHHHHHHHS-----HHHHHHHHHHHHHHSSTHHHHHHHHHHHHHHHHHHHHHHHTT---HHHHHHHIIIIIHHHHHHHHHHHHHHHHHHHHHHHHHHHHHHHTTT-HHHHHHHHHHHHHHHHHHHHHHHHHHHHHHHHHHHHHHHHHHTTT---SS-HHHHHHHHHH-TTSTTHHHHHHHHHTTHHHHHHHHHHHHHHHHHHHHHTTHHHHHHHHHHHHHHS---GGGGGGGHHHHHHHHHHHHHHHHHHHHHHHHHHHHHHHHHHHHHHHHHHHHHHHHHHHHHHS--

pLDDT: mean 78.72, std 13.96, range [33.03, 95.31]